Protein AF-Q9XUB6-F1 (afdb_monomer_lite)

Organism: Caenorhabditis elegans (NCBI:txid6239)

InterPro domains:
  IPR002557 Chitin binding domain [PF01607] (288-328)
  IPR002557 Chitin binding domain [SM00494] (37-106)
  IPR002557 Chitin binding domain [SM00494] (271-332)
  IPR036508 Chitin binding domain superfamily [SSF57625] (272-330)

pLDDT: mean 70.48, std 21.67, range [26.27, 96.75]

Radius of gyration: 27.84 Å; chains: 1; bounding box: 94×73×83 Å

Sequence (397 aa):
MARFLLIIGCATLAALASCESKSGEETPQYWRAILGDICQLPSFPRATGDPTRYVECVRQSSFAADRKDLGIWLLRECLPGYEFVASARRCKTVRSVNKQQELCESANATEYNFCPTASAMQFLVEETREAPRQCACPNGEQNCVCPSPEILEPISAVKKVRRSAQQQPLRFSQYPSCPCPQNQPACTCSTNNQQNEQILVSISCCQQQETTTQAPVQMQPCQCTPTQIQQNCQTTTTQQQYCPQQSAPVVQPQPCPLVQGSGVQNAQYQGICSWMIDPLATDPQSRTHYLQCQPAPNNLFCGRWQRMPCAPGTVFDVQSQVCVWDTNSQPGTLPTPAPYVSTQAPQNAQCGCTGGVQIGSCNQNYQCPGQSVCQVGQNAGQQCMVCCYFRKKARRF

Secondary structure (DSSP, 8-state):
-------------------------PPPSS--EETTSEEESS---EE-SSTTEEEEEE--TTT-SS-TTEEEEEEEEPPTTEEEEGGGTEEEEHHHHHHHHHHHHSTTGGG-TTSPPTTSPPEEEEEEEPPPS--B-TTSGGG-B----EEEEEEEHHHHHHHTTTS----GGGSPBSSPPTT-SSEEEEEE-TTS-EEEEEE--PPP-----------PPPP-PPPP--TT-EE-TTS-EE---SS--TTS----TT--S-TTTT--TT-EE-TTT---EE-TT-TTEEEEEEEETTEEEEEEEEEEEPPTTEEEETTTTEEEE-TTS--PPPPPPS-----PPP-------SSSEEEEE--TTS--STT-EEEEEEETTEEEEEEEE--------

Structure (mmCIF, N/CA/C/O backbone):
data_AF-Q9XUB6-F1
#
_entry.id   AF-Q9XUB6-F1
#
loop_
_atom_site.group_PDB
_atom_site.id
_atom_site.type_symbol
_atom_site.label_atom_id
_atom_site.label_alt_id
_atom_site.label_comp_id
_atom_site.label_asym_id
_atom_site.label_entity_id
_atom_site.label_seq_id
_atom_site.pdbx_PDB_ins_code
_atom_site.Cartn_x
_atom_site.Cartn_y
_atom_site.Cartn_z
_atom_site.occupancy
_atom_site.B_iso_or_equiv
_atom_site.auth_seq_id
_atom_site.auth_comp_id
_atom_site.auth_asym_id
_atom_site.auth_atom_id
_atom_site.pdbx_PDB_model_num
ATOM 1 N N . MET A 1 1 ? 58.872 46.737 40.881 1.00 52.75 1 MET A N 1
ATOM 2 C CA . MET A 1 1 ? 58.331 48.111 40.784 1.00 52.75 1 MET A CA 1
ATOM 3 C C . MET A 1 1 ? 57.355 48.118 39.616 1.00 52.75 1 MET A C 1
ATOM 5 O O . MET A 1 1 ? 57.762 47.790 38.516 1.00 52.75 1 MET A O 1
ATOM 9 N N . ALA A 1 2 ? 56.052 48.051 39.894 1.00 41.41 2 ALA A N 1
ATOM 10 C CA . ALA A 1 2 ? 55.145 49.207 39.842 1.00 41.41 2 ALA A CA 1
ATOM 11 C C . ALA A 1 2 ? 55.111 49.825 38.432 1.00 41.41 2 ALA A C 1
ATOM 13 O O . ALA A 1 2 ? 56.062 50.476 38.034 1.00 41.41 2 ALA A O 1
ATOM 14 N N . ARG A 1 3 ? 54.118 49.465 37.613 1.00 41.97 3 ARG A N 1
ATOM 15 C CA . ARG A 1 3 ? 52.805 50.133 37.441 1.00 41.97 3 ARG A CA 1
ATOM 16 C C . ARG A 1 3 ? 52.839 50.952 36.143 1.00 41.97 3 ARG A C 1
ATOM 18 O O . ARG A 1 3 ? 53.788 51.692 35.949 1.00 41.97 3 ARG A O 1
ATOM 25 N N . PHE A 1 4 ? 51.771 50.845 35.350 1.00 48.38 4 PHE A N 1
ATOM 26 C CA . PHE A 1 4 ? 50.941 51.942 34.814 1.00 48.38 4 PHE A CA 1
ATOM 27 C C . PHE A 1 4 ? 50.355 51.605 33.426 1.00 48.38 4 PHE A C 1
ATOM 29 O O . PHE A 1 4 ? 51.091 51.596 32.453 1.00 48.38 4 PHE A O 1
ATOM 36 N N . LEU A 1 5 ? 49.023 51.380 33.428 1.00 50.34 5 LEU A N 1
ATOM 37 C CA . LEU A 1 5 ? 47.964 51.878 32.517 1.00 50.34 5 LEU A CA 1
ATOM 38 C C . LEU A 1 5 ? 48.086 51.628 30.986 1.00 50.34 5 LEU A C 1
ATOM 40 O O . LEU A 1 5 ? 49.173 51.502 30.462 1.00 50.34 5 LEU A O 1
ATOM 44 N N . LEU A 1 6 ? 47.039 51.558 30.151 1.00 49.16 6 LEU A N 1
ATOM 45 C CA . LEU A 1 6 ? 45.689 52.143 30.146 1.00 49.16 6 LEU A CA 1
ATOM 46 C C . LEU A 1 6 ? 44.875 51.390 29.039 1.00 49.16 6 LEU A C 1
ATOM 48 O O . LEU A 1 6 ? 45.390 51.238 27.941 1.00 49.16 6 LEU A O 1
ATOM 52 N N . ILE A 1 7 ? 43.767 50.706 29.370 1.00 53.31 7 ILE A N 1
ATOM 53 C CA . ILE A 1 7 ? 42.340 50.937 28.991 1.00 53.31 7 ILE A CA 1
ATOM 54 C C . ILE A 1 7 ? 41.915 50.769 27.492 1.00 53.31 7 ILE A C 1
ATOM 56 O O . ILE A 1 7 ? 42.533 51.310 26.587 1.00 53.31 7 ILE A O 1
ATOM 60 N N . ILE A 1 8 ? 40.707 50.178 27.331 1.00 53.25 8 ILE A N 1
ATOM 61 C CA . ILE A 1 8 ? 39.662 50.328 26.273 1.00 53.25 8 ILE A CA 1
ATOM 62 C C . ILE A 1 8 ? 39.801 49.373 25.069 1.00 53.25 8 ILE A C 1
ATOM 64 O O . ILE A 1 8 ? 40.815 49.387 24.397 1.00 53.25 8 ILE A O 1
ATOM 68 N N . GLY A 1 9 ? 38.822 48.550 24.671 1.00 49.12 9 GLY A N 1
ATOM 69 C CA . GLY A 1 9 ? 37.441 48.324 25.113 1.00 49.12 9 GLY A CA 1
ATOM 70 C C . GLY A 1 9 ? 36.663 47.512 24.052 1.00 49.12 9 GLY A C 1
ATOM 71 O O . GLY A 1 9 ? 37.096 47.487 22.910 1.00 49.12 9 GLY A O 1
ATOM 72 N N . CYS A 1 10 ? 35.532 46.909 24.469 1.00 47.56 10 CYS A N 1
ATOM 73 C CA . CYS A 1 10 ? 34.330 46.487 23.702 1.00 47.56 10 CYS A CA 1
ATOM 74 C C . CYS A 1 10 ? 34.495 45.637 22.416 1.00 47.56 10 CYS A C 1
ATOM 76 O O . CYS A 1 10 ? 35.345 45.893 21.588 1.00 47.56 10 CYS A O 1
ATOM 78 N N . ALA A 1 11 ? 33.640 44.692 22.035 1.00 49.81 11 ALA A N 1
ATOM 79 C CA . ALA A 1 11 ? 32.485 44.000 22.590 1.00 49.81 11 ALA A CA 1
ATOM 80 C C . ALA A 1 11 ? 32.120 42.903 21.553 1.00 49.81 11 ALA A C 1
ATOM 82 O O . ALA A 1 11 ? 32.270 43.125 20.357 1.00 49.81 11 ALA A O 1
ATOM 83 N N . THR A 1 12 ? 31.630 41.752 22.028 1.00 44.00 12 THR A N 1
ATOM 84 C CA . THR A 1 12 ? 30.599 40.883 21.409 1.00 44.00 12 THR A CA 1
ATOM 85 C C . THR A 1 12 ? 30.668 40.534 19.911 1.00 44.00 12 THR A C 1
ATOM 87 O O . THR A 1 12 ? 30.407 41.388 19.076 1.00 44.00 12 THR A O 1
ATOM 90 N N . LEU A 1 13 ? 30.814 39.237 19.592 1.00 51.19 13 LEU A N 1
ATOM 91 C CA . LEU A 1 13 ? 29.942 38.484 18.663 1.00 51.19 13 LEU A CA 1
ATOM 92 C C . LEU A 1 13 ? 30.365 37.001 18.629 1.00 51.19 13 LEU A C 1
ATOM 94 O O . LEU A 1 13 ? 31.208 36.579 17.844 1.00 51.19 13 LEU A O 1
ATOM 98 N N . ALA A 1 14 ? 29.754 36.205 19.505 1.00 43.53 14 ALA A N 1
ATOM 99 C CA . ALA A 1 14 ? 29.701 34.752 19.397 1.00 43.53 14 ALA A CA 1
ATOM 100 C C . ALA A 1 14 ? 28.251 34.386 19.052 1.00 43.53 14 ALA A C 1
ATOM 102 O O . ALA A 1 14 ? 27.375 34.495 19.905 1.00 43.53 14 ALA A O 1
ATOM 103 N N . ALA A 1 15 ? 27.982 34.019 17.797 1.00 48.47 15 ALA A N 1
ATOM 104 C CA . ALA A 1 15 ? 26.675 33.522 17.370 1.00 48.47 15 ALA A CA 1
ATOM 105 C C . ALA A 1 15 ? 26.802 32.601 16.142 1.00 48.47 15 ALA A C 1
ATOM 107 O O . ALA A 1 15 ? 26.909 33.050 15.008 1.00 48.47 15 ALA A O 1
ATOM 108 N N . LEU A 1 16 ? 26.806 31.297 16.431 1.00 46.53 16 LEU A N 1
ATOM 109 C CA . LEU A 1 16 ? 26.024 30.245 15.768 1.00 46.53 16 LEU A CA 1
ATOM 110 C C . LEU A 1 16 ? 25.988 30.234 14.227 1.00 46.53 16 LEU A C 1
ATOM 112 O O . LEU A 1 16 ? 25.065 30.749 13.603 1.00 46.53 16 LEU A O 1
ATOM 116 N N . ALA A 1 17 ? 26.912 29.480 13.630 1.00 44.59 17 ALA A N 1
ATOM 117 C CA . ALA A 1 17 ? 26.761 28.933 12.285 1.00 44.59 17 ALA A CA 1
ATOM 118 C C . ALA A 1 17 ? 26.116 27.535 12.368 1.00 44.59 17 ALA A C 1
ATOM 120 O O . ALA A 1 17 ? 26.809 26.525 12.471 1.00 44.59 17 ALA A O 1
ATOM 121 N N . SER A 1 18 ? 24.781 27.482 12.333 1.00 45.09 18 SER A N 1
ATOM 122 C CA . SER A 1 18 ? 24.016 26.250 12.091 1.00 45.09 18 SER A CA 1
ATOM 123 C C . SER A 1 18 ? 23.442 26.342 10.677 1.00 45.09 18 SER A C 1
ATOM 125 O O . SER A 1 18 ? 22.462 27.045 10.453 1.00 45.09 18 SER A O 1
ATOM 127 N N . CYS A 1 19 ? 24.082 25.701 9.697 1.00 42.06 19 CYS A N 1
ATOM 128 C CA . CYS A 1 19 ? 23.535 25.610 8.342 1.00 42.06 19 CYS A CA 1
ATOM 129 C C . CYS A 1 19 ? 22.365 24.617 8.331 1.00 42.06 19 CYS A C 1
ATOM 131 O O . CYS A 1 19 ? 22.544 23.401 8.381 1.00 42.06 19 CYS A O 1
ATOM 133 N N . GLU A 1 20 ? 21.156 25.171 8.301 1.00 39.06 20 GLU A N 1
ATOM 134 C CA . GLU A 1 20 ? 19.875 24.476 8.302 1.00 39.06 20 GLU A CA 1
ATOM 135 C C . GLU A 1 20 ? 19.600 23.844 6.926 1.00 39.06 20 GLU A C 1
ATOM 137 O O . GLU A 1 20 ? 19.390 24.524 5.921 1.00 39.06 20 GLU A O 1
ATOM 142 N N . SER A 1 21 ? 19.612 22.511 6.877 1.00 37.38 21 SER A N 1
ATOM 143 C CA . SER A 1 21 ? 19.264 21.720 5.694 1.00 37.38 21 SER A CA 1
ATOM 144 C C . SER A 1 21 ? 17.760 21.830 5.408 1.00 37.38 21 SER A C 1
ATOM 146 O O . SER A 1 21 ? 16.959 21.128 6.020 1.00 37.38 21 SER A O 1
ATOM 148 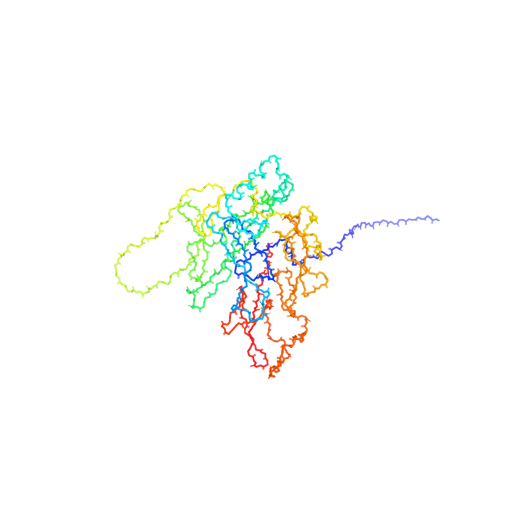N N . LYS A 1 22 ? 17.346 22.708 4.485 1.00 31.92 22 LYS A N 1
ATOM 149 C CA . LYS A 1 22 ? 15.938 22.850 4.055 1.00 31.92 22 LYS A CA 1
ATOM 150 C C . LYS A 1 22 ? 15.775 22.755 2.534 1.00 31.92 22 LYS A C 1
ATOM 152 O O . LYS A 1 22 ? 15.475 23.722 1.836 1.00 31.92 22 LYS A O 1
ATOM 157 N N . SER A 1 23 ? 15.882 21.534 2.016 1.00 31.91 23 SER A N 1
ATOM 158 C CA . SER A 1 23 ? 15.262 21.159 0.738 1.00 31.91 23 SER A CA 1
ATOM 159 C C . SER A 1 23 ? 14.882 19.675 0.723 1.00 31.91 23 SER A C 1
ATOM 161 O O . SER A 1 23 ? 15.351 18.916 -0.116 1.00 31.91 23 SER A O 1
ATOM 163 N N . GLY A 1 24 ? 14.076 19.242 1.692 1.00 38.19 24 GLY A N 1
ATOM 164 C CA . GLY A 1 24 ? 13.597 17.862 1.763 1.00 38.19 24 GLY A CA 1
ATOM 165 C C . GLY A 1 24 ? 12.298 17.687 0.985 1.00 38.19 24 GLY A C 1
ATOM 166 O O . GLY A 1 24 ? 11.319 18.377 1.254 1.00 38.19 24 GLY A O 1
ATOM 167 N N . GLU A 1 25 ? 12.301 16.776 0.020 1.00 56.00 25 GLU A N 1
ATOM 168 C CA . GLU A 1 25 ? 11.100 16.153 -0.526 1.00 56.00 25 GLU A CA 1
ATOM 169 C C . GLU A 1 25 ? 10.397 15.431 0.635 1.00 56.00 25 GLU A C 1
ATOM 171 O O . GLU A 1 25 ? 10.900 14.429 1.140 1.00 56.00 25 GLU A O 1
ATOM 176 N N . GLU A 1 26 ? 9.309 16.000 1.157 1.00 65.12 26 GLU A N 1
ATOM 177 C CA . GLU A 1 26 ? 8.656 15.481 2.362 1.00 65.12 26 GLU A CA 1
ATOM 178 C C . GLU A 1 26 ? 8.119 14.072 2.081 1.00 65.12 26 GLU A C 1
ATOM 180 O O . GLU A 1 26 ? 7.376 13.855 1.121 1.00 65.12 26 GLU A O 1
ATOM 185 N N . THR A 1 27 ? 8.551 13.087 2.869 1.00 76.00 27 THR A N 1
ATOM 186 C CA . THR A 1 27 ? 8.039 11.716 2.775 1.00 76.00 27 THR A CA 1
ATOM 187 C C . THR A 1 27 ? 6.541 11.728 3.072 1.00 76.00 27 THR A C 1
ATOM 189 O O . THR A 1 27 ? 6.152 12.337 4.074 1.00 76.00 27 THR A O 1
ATOM 192 N N . PRO A 1 28 ? 5.697 11.065 2.261 1.00 83.25 28 PRO A N 1
ATOM 193 C CA . PRO A 1 28 ? 4.256 11.076 2.479 1.00 83.25 28 PRO A CA 1
ATOM 194 C C . PRO A 1 28 ? 3.931 10.566 3.885 1.00 83.25 28 PRO A C 1
ATOM 196 O O . PRO A 1 28 ? 4.413 9.513 4.296 1.00 83.25 28 PRO A O 1
ATOM 199 N N . GLN A 1 29 ? 3.132 11.329 4.634 1.00 84.94 29 GLN A N 1
ATOM 200 C CA . GLN A 1 29 ? 2.717 10.948 5.987 1.00 84.94 29 GLN A CA 1
ATOM 201 C C . GLN A 1 29 ? 1.600 9.895 5.958 1.00 84.94 29 GLN A C 1
ATOM 203 O O . GLN A 1 29 ? 1.562 9.014 6.812 1.00 84.94 29 GLN A O 1
ATOM 208 N N . TYR A 1 30 ? 0.713 9.991 4.967 1.00 90.69 30 TYR A N 1
ATOM 209 C CA . TYR A 1 30 ? -0.421 9.098 4.755 1.00 90.69 30 TYR A CA 1
ATOM 210 C C . TYR A 1 30 ? -0.457 8.648 3.301 1.00 90.69 30 TYR A C 1
ATOM 212 O O . TYR A 1 30 ? 0.200 9.234 2.433 1.00 90.69 30 TYR A O 1
ATOM 220 N N . TRP A 1 31 ? -1.237 7.611 3.020 1.00 92.94 31 TRP A N 1
ATOM 221 C CA . TRP A 1 31 ? -1.537 7.274 1.637 1.00 92.94 31 TRP A CA 1
ATOM 222 C C . TRP A 1 31 ? -2.281 8.412 0.933 1.00 92.94 31 TRP A C 1
ATOM 224 O O . TRP A 1 31 ? -3.060 9.143 1.539 1.00 92.94 31 TRP A O 1
ATOM 234 N N . ARG A 1 32 ? -2.072 8.502 -0.380 1.00 91.88 32 ARG A N 1
ATOM 235 C CA . ARG A 1 32 ? -2.757 9.441 -1.265 1.00 91.88 32 ARG A CA 1
ATOM 236 C C . ARG A 1 32 ? -3.166 8.710 -2.536 1.00 91.88 32 ARG A C 1
ATOM 238 O O . ARG A 1 32 ? -2.323 8.082 -3.176 1.00 91.88 32 ARG A O 1
ATOM 245 N N . ALA A 1 33 ? -4.445 8.772 -2.881 1.00 92.94 33 ALA A N 1
ATOM 246 C CA . ALA A 1 33 ? -4.984 8.219 -4.117 1.00 92.94 33 ALA A CA 1
ATOM 247 C C . ALA A 1 33 ? -5.425 9.371 -5.017 1.00 92.94 33 ALA A C 1
ATOM 249 O O . ALA A 1 33 ? -6.213 10.214 -4.606 1.00 92.94 33 ALA A O 1
ATOM 250 N N . ILE A 1 34 ? -4.902 9.423 -6.237 1.00 91.12 34 ILE A N 1
ATOM 251 C CA . ILE A 1 34 ? -5.317 10.406 -7.238 1.00 91.12 34 ILE A CA 1
ATOM 252 C C . ILE A 1 34 ? -6.074 9.633 -8.306 1.00 91.12 34 ILE A C 1
ATOM 254 O O . ILE A 1 34 ? -5.499 8.744 -8.932 1.00 91.12 34 ILE A O 1
ATOM 258 N N . LEU A 1 35 ? -7.361 9.921 -8.493 1.00 90.00 35 LEU A N 1
ATOM 259 C CA . LEU A 1 35 ? -8.175 9.185 -9.459 1.00 90.00 35 LEU A CA 1
ATOM 260 C C . LEU A 1 35 ? -7.579 9.291 -10.868 1.00 90.00 35 LEU A C 1
ATOM 262 O O . LEU A 1 35 ? -7.170 10.365 -11.319 1.00 90.00 35 LEU A O 1
ATOM 266 N N . GLY A 1 36 ? -7.514 8.149 -11.551 1.00 86.50 36 GLY A N 1
ATOM 267 C CA . GLY A 1 36 ? -6.892 8.028 -12.866 1.00 86.50 36 GLY A CA 1
ATOM 268 C C . GLY A 1 36 ? -5.363 8.023 -12.840 1.00 86.50 36 GLY A C 1
ATOM 269 O O . GLY A 1 36 ? -4.757 7.888 -13.897 1.00 86.50 36 GLY A O 1
ATOM 270 N N . ASP A 1 37 ? -4.724 8.153 -11.678 1.00 88.75 37 ASP A N 1
ATOM 271 C CA . ASP A 1 37 ? -3.271 8.084 -11.554 1.00 88.75 37 ASP A CA 1
ATOM 272 C C . ASP A 1 37 ? -2.770 6.658 -11.282 1.00 88.75 37 ASP A C 1
ATOM 274 O O . ASP A 1 37 ? -3.536 5.771 -10.892 1.00 88.75 37 ASP A O 1
ATOM 278 N N . ILE A 1 38 ? -1.476 6.432 -11.504 1.00 89.94 38 ILE A N 1
ATOM 279 C CA . ILE A 1 38 ? -0.823 5.141 -11.306 1.00 89.94 38 ILE A CA 1
ATOM 280 C C . ILE A 1 38 ? -0.770 4.746 -9.827 1.00 89.94 38 ILE A C 1
ATOM 282 O O . ILE A 1 38 ? -0.723 5.580 -8.922 1.00 89.94 38 ILE A O 1
ATOM 286 N N . CYS A 1 39 ? -0.748 3.441 -9.582 1.00 94.31 39 CYS A N 1
ATOM 287 C CA . CYS A 1 39 ? -0.631 2.874 -8.246 1.00 94.31 39 CYS A CA 1
ATOM 288 C C . CYS A 1 39 ? 0.137 1.554 -8.268 1.00 94.31 39 CYS A C 1
ATOM 290 O O . CYS A 1 39 ? 0.120 0.825 -9.261 1.00 94.31 39 CYS A O 1
ATOM 292 N N . GLN A 1 40 ? 0.805 1.244 -7.159 1.00 95.19 40 GLN A N 1
ATOM 293 C CA . GLN A 1 40 ? 1.558 0.005 -7.000 1.00 95.19 40 GLN A CA 1
ATOM 294 C C . GLN A 1 40 ? 0.612 -1.148 -6.669 1.00 95.19 40 GLN A C 1
ATOM 296 O O . GLN A 1 40 ? -0.220 -1.033 -5.767 1.00 95.19 40 GLN A O 1
ATOM 301 N N . LEU A 1 41 ? 0.778 -2.274 -7.358 1.00 94.38 41 LEU A N 1
ATOM 302 C CA . LEU A 1 41 ? 0.127 -3.538 -7.038 1.00 94.38 41 LEU A CA 1
ATOM 303 C C . LEU A 1 41 ? 1.073 -4.469 -6.249 1.00 94.38 41 LEU A C 1
ATOM 305 O O . LEU A 1 41 ? 2.286 -4.461 -6.486 1.00 94.38 41 LEU A O 1
ATOM 309 N N . PRO A 1 42 ? 0.521 -5.321 -5.362 1.00 94.19 42 PRO A N 1
ATOM 310 C CA . PRO A 1 42 ? -0.875 -5.319 -4.914 1.00 94.19 42 PRO A CA 1
ATOM 311 C C . PRO A 1 42 ? -1.183 -4.102 -4.024 1.00 94.19 42 PRO A C 1
ATOM 313 O O . PRO A 1 42 ? -0.306 -3.571 -3.350 1.00 94.19 42 PRO A O 1
ATOM 316 N N . SER A 1 43 ? -2.445 -3.674 -3.988 1.00 94.25 43 SER A N 1
ATOM 317 C CA . SER A 1 43 ? -2.905 -2.578 -3.126 1.00 94.25 43 SER A CA 1
ATOM 318 C C . SER A 1 43 ? -4.242 -2.923 -2.489 1.00 94.25 43 SER A C 1
ATOM 320 O O . SER A 1 43 ? -5.064 -3.600 -3.106 1.00 94.25 43 SER A O 1
ATOM 322 N N . PHE A 1 44 ? -4.474 -2.451 -1.266 1.00 94.31 44 PHE A N 1
ATOM 323 C CA . PHE A 1 44 ? -5.766 -2.619 -0.608 1.00 94.31 44 PHE A CA 1
ATOM 324 C C . PHE A 1 44 ? -6.744 -1.514 -1.030 1.00 94.31 44 PHE A C 1
ATOM 326 O O . PHE A 1 44 ? -6.323 -0.362 -1.167 1.00 94.31 44 PHE A O 1
ATOM 333 N N . PRO A 1 45 ? -8.042 -1.836 -1.193 1.00 95.81 45 PRO A N 1
ATOM 334 C CA . PRO A 1 45 ? -9.076 -0.826 -1.370 1.00 95.81 45 PRO A CA 1
ATOM 335 C C . PRO A 1 45 ? -9.097 0.167 -0.203 1.00 95.81 45 PRO A C 1
ATOM 337 O O . PRO A 1 45 ? -8.866 -0.214 0.949 1.00 95.81 45 PRO A O 1
ATOM 340 N N . ARG A 1 46 ? -9.384 1.434 -0.500 1.00 94.81 46 ARG A N 1
ATOM 341 C CA . ARG A 1 46 ? -9.343 2.550 0.453 1.00 94.81 46 ARG A CA 1
ATOM 342 C C . ARG A 1 46 ? -10.715 3.210 0.558 1.00 94.81 46 ARG A C 1
ATOM 344 O O . ARG A 1 46 ? -11.428 3.304 -0.435 1.00 94.81 46 ARG A O 1
ATOM 351 N N . ALA A 1 47 ? -11.077 3.658 1.757 1.00 92.75 47 ALA A N 1
ATOM 352 C CA . ALA A 1 47 ? -12.329 4.378 1.978 1.00 92.75 47 ALA A CA 1
ATOM 353 C C . ALA A 1 47 ? -12.290 5.779 1.349 1.00 92.75 47 ALA A C 1
ATOM 355 O O . ALA A 1 47 ? -11.210 6.337 1.140 1.00 92.75 47 ALA A O 1
ATOM 356 N N . THR A 1 48 ? -13.469 6.339 1.085 1.00 91.31 48 THR A N 1
ATOM 357 C CA . THR A 1 48 ? -13.658 7.736 0.668 1.00 91.31 48 THR A CA 1
ATOM 358 C C . THR A 1 48 ? -14.380 8.547 1.746 1.00 91.31 48 THR A C 1
ATOM 360 O O . THR A 1 48 ? -14.701 8.014 2.813 1.00 91.31 48 THR A O 1
ATOM 363 N N . GLY A 1 49 ? -14.603 9.844 1.511 1.00 86.44 49 GLY A N 1
ATOM 364 C CA . GLY A 1 49 ? -15.416 10.665 2.413 1.00 86.44 49 GLY A CA 1
ATOM 365 C C . GLY A 1 49 ? -16.882 10.218 2.411 1.00 86.44 49 GLY A C 1
ATOM 366 O O . GLY A 1 49 ? -17.553 10.268 3.441 1.00 86.44 49 GLY A O 1
ATOM 367 N N . ASP A 1 50 ? -17.337 9.708 1.266 1.00 88.56 50 ASP A N 1
ATOM 368 C CA . ASP A 1 50 ? -18.630 9.052 1.073 1.00 88.56 50 ASP A CA 1
ATOM 369 C C . ASP A 1 50 ? -18.538 7.537 1.365 1.00 88.56 50 ASP A C 1
ATOM 371 O O . ASP A 1 50 ? -17.748 6.849 0.715 1.00 88.56 50 ASP A O 1
ATOM 375 N N . PRO A 1 51 ? -19.321 6.975 2.304 1.00 90.50 51 PRO A N 1
ATOM 376 C CA . PRO A 1 51 ? -19.267 5.549 2.630 1.00 90.50 51 PRO A CA 1
ATOM 377 C C . PRO A 1 51 ? -19.840 4.648 1.529 1.00 90.50 51 PRO A C 1
ATOM 379 O O . PRO A 1 51 ? -19.613 3.442 1.560 1.00 90.50 51 PRO A O 1
ATOM 382 N N . THR A 1 52 ? -20.565 5.179 0.544 1.00 92.50 52 THR A N 1
ATOM 383 C CA . THR A 1 52 ? -21.085 4.386 -0.584 1.00 92.50 52 THR A CA 1
ATOM 384 C C . THR A 1 52 ? -20.036 4.139 -1.666 1.00 92.50 52 THR A C 1
ATOM 386 O O . THR A 1 52 ? -20.273 3.362 -2.592 1.00 92.50 52 THR A O 1
ATOM 389 N N . ARG A 1 53 ? -18.857 4.762 -1.551 1.00 93.75 53 ARG A N 1
ATOM 390 C CA . ARG A 1 53 ? -17.783 4.701 -2.542 1.00 93.75 53 ARG A CA 1
ATOM 391 C C . ARG A 1 53 ? -16.474 4.229 -1.906 1.00 93.75 53 ARG A C 1
ATOM 393 O O . ARG A 1 53 ? -16.283 4.252 -0.690 1.00 93.75 53 ARG A O 1
ATOM 400 N N . TYR A 1 54 ? -15.576 3.718 -2.738 1.00 95.75 54 TYR A N 1
ATOM 401 C CA . TYR A 1 54 ? -14.236 3.298 -2.335 1.00 95.75 54 TYR A CA 1
ATOM 402 C C . TYR A 1 54 ? -13.260 3.427 -3.500 1.00 95.75 54 TYR A C 1
ATOM 404 O O . TYR A 1 54 ? -13.655 3.416 -4.664 1.00 95.75 54 TYR A O 1
ATOM 412 N N . VAL A 1 55 ? -11.970 3.542 -3.200 1.00 95.88 55 VAL A N 1
ATOM 413 C CA . VAL A 1 55 ? -10.909 3.630 -4.210 1.00 95.88 55 VAL A CA 1
ATOM 414 C C . VAL A 1 55 ? -10.168 2.309 -4.296 1.00 95.88 55 VAL A C 1
ATOM 416 O O . VAL A 1 55 ? -9.788 1.731 -3.278 1.00 95.88 55 VAL A O 1
ATOM 419 N N . GLU A 1 56 ? -9.924 1.835 -5.509 1.00 96.38 56 GLU A N 1
ATOM 420 C CA . GLU A 1 56 ? -9.245 0.570 -5.771 1.00 96.38 56 GLU A CA 1
ATOM 421 C C . GLU A 1 56 ? -8.125 0.767 -6.794 1.00 96.38 56 GLU A C 1
ATOM 423 O O . GLU A 1 56 ? -8.299 1.461 -7.793 1.00 96.38 56 GLU A O 1
ATOM 428 N N . CYS A 1 57 ? -6.972 0.140 -6.555 1.00 95.94 57 CYS A N 1
ATOM 429 C CA . CYS A 1 57 ? -5.896 0.069 -7.536 1.00 95.94 57 CYS A CA 1
ATOM 430 C C . CYS A 1 57 ? -6.157 -1.112 -8.472 1.00 95.94 57 CYS A C 1
ATOM 432 O O . CYS A 1 57 ? -6.038 -2.268 -8.064 1.00 95.94 57 CYS A O 1
ATOM 434 N N . VAL A 1 58 ? -6.524 -0.832 -9.720 1.00 93.50 58 VAL A N 1
ATOM 435 C CA . VAL A 1 58 ? -6.958 -1.862 -10.671 1.00 93.50 58 VAL A CA 1
ATOM 436 C C . VAL A 1 58 ? -5.906 -2.057 -11.750 1.00 93.50 58 VAL A C 1
ATOM 438 O O . VAL A 1 58 ? -5.453 -1.098 -12.380 1.00 93.50 58 VAL A O 1
ATOM 441 N N . ARG A 1 59 ? -5.534 -3.316 -11.995 1.00 90.06 59 ARG A N 1
ATOM 442 C CA . ARG A 1 59 ? -4.615 -3.671 -13.078 1.00 90.06 59 ARG A CA 1
ATOM 443 C C . ARG A 1 59 ? -5.247 -3.365 -14.431 1.00 90.06 59 ARG A C 1
ATOM 445 O O . ARG A 1 59 ? -6.332 -3.849 -14.744 1.00 90.06 59 ARG A O 1
ATOM 452 N N . GLN A 1 60 ? -4.515 -2.637 -15.260 1.00 79.44 60 GLN A N 1
ATOM 453 C CA . GLN A 1 60 ? -4.895 -2.368 -16.639 1.00 79.44 60 GLN A CA 1
ATOM 454 C C . GLN A 1 60 ? -4.255 -3.408 -17.558 1.00 79.44 60 GLN A C 1
ATOM 456 O O . GLN A 1 60 ? -3.058 -3.361 -17.834 1.00 79.44 60 GLN A O 1
ATOM 461 N N . SER A 1 61 ? -5.042 -4.384 -18.001 1.00 68.31 61 SER A N 1
ATOM 462 C CA . SER A 1 61 ? -4.566 -5.516 -18.807 1.00 68.31 61 SER A CA 1
ATOM 463 C C . SER A 1 61 ? -4.095 -5.120 -20.212 1.00 68.31 61 SER A C 1
ATOM 465 O O . SER A 1 61 ? -3.295 -5.841 -20.800 1.00 68.31 61 SER A O 1
ATOM 467 N N . SER A 1 62 ? -4.549 -3.979 -20.731 1.00 63.59 62 SER A N 1
ATOM 468 C CA . SER A 1 62 ? -4.351 -3.552 -22.121 1.00 63.59 62 SER A CA 1
ATOM 469 C C . SER A 1 62 ? -3.232 -2.529 -22.351 1.00 63.59 62 SER A C 1
ATOM 471 O O . SER A 1 62 ? -2.876 -2.292 -23.503 1.00 63.59 62 SER A O 1
ATOM 473 N N . PHE A 1 63 ? -2.678 -1.906 -21.303 1.00 58.69 63 PHE A N 1
ATOM 474 C CA . PHE A 1 63 ? -1.876 -0.678 -21.468 1.00 58.69 63 PHE A CA 1
ATOM 475 C C . PHE A 1 63 ? -0.405 -0.772 -21.036 1.00 58.69 63 PHE A C 1
ATOM 477 O O . PHE A 1 63 ? 0.351 0.149 -21.317 1.00 58.69 63 PHE A O 1
ATOM 484 N N . ALA A 1 64 ? 0.033 -1.868 -20.411 1.00 57.66 64 ALA A N 1
ATOM 485 C CA . ALA A 1 64 ? 1.439 -2.063 -20.047 1.00 57.66 64 ALA A CA 1
ATOM 486 C C . ALA A 1 64 ? 1.849 -3.523 -20.280 1.00 57.66 64 ALA A C 1
ATOM 488 O O . ALA A 1 64 ? 1.483 -4.412 -19.508 1.00 57.66 64 ALA A O 1
ATOM 489 N N . ALA A 1 65 ? 2.575 -3.783 -21.371 1.00 58.25 65 ALA A N 1
ATOM 490 C CA . ALA A 1 65 ? 2.981 -5.140 -21.751 1.00 58.25 65 ALA A CA 1
ATOM 491 C C . ALA A 1 65 ? 3.983 -5.770 -20.757 1.00 58.25 65 ALA A C 1
ATOM 493 O O . ALA A 1 65 ? 4.074 -6.993 -20.662 1.00 58.25 65 ALA A O 1
ATOM 494 N N . ASP A 1 66 ? 4.691 -4.954 -19.976 1.00 73.81 66 ASP A N 1
ATOM 495 C CA . ASP A 1 66 ? 5.804 -5.345 -19.106 1.00 73.81 66 ASP A CA 1
ATOM 496 C C . ASP A 1 66 ? 5.537 -5.130 -17.600 1.00 73.81 66 ASP A C 1
ATOM 498 O O . ASP A 1 66 ? 5.996 -5.920 -16.772 1.00 73.81 66 ASP A O 1
ATOM 502 N N . ARG A 1 67 ? 4.738 -4.126 -17.216 1.00 84.56 67 ARG A N 1
ATOM 503 C CA . ARG A 1 67 ? 4.528 -3.729 -15.805 1.00 84.56 67 ARG A CA 1
ATOM 504 C C . ARG A 1 67 ? 3.262 -4.302 -15.167 1.00 84.56 67 ARG A C 1
ATOM 506 O O . ARG A 1 67 ? 2.274 -3.606 -14.940 1.00 84.56 67 ARG A O 1
ATOM 513 N N . LYS A 1 68 ? 3.290 -5.597 -14.833 1.00 86.75 68 LYS A N 1
ATOM 514 C CA . LYS A 1 68 ? 2.177 -6.284 -14.129 1.00 86.75 68 LYS A CA 1
ATOM 515 C C . LYS A 1 68 ? 1.983 -5.830 -12.677 1.00 86.75 68 LYS A C 1
ATOM 517 O O . LYS A 1 68 ? 0.970 -6.164 -12.067 1.00 86.75 68 LYS A O 1
ATOM 522 N N . ASP A 1 69 ? 2.964 -5.120 -12.142 1.00 90.12 69 ASP A N 1
ATOM 523 C CA . ASP A 1 69 ? 3.025 -4.582 -10.790 1.00 90.12 69 ASP A CA 1
ATOM 524 C C . ASP A 1 69 ? 2.422 -3.171 -10.680 1.00 90.12 69 ASP A C 1
ATOM 526 O O . ASP A 1 69 ? 2.407 -2.607 -9.592 1.00 90.12 69 ASP A O 1
ATOM 530 N N . LEU A 1 70 ? 1.894 -2.606 -11.773 1.00 91.25 70 LEU A N 1
ATOM 531 C CA . LEU A 1 70 ? 1.216 -1.310 -11.778 1.00 91.25 70 LEU A CA 1
ATOM 532 C C . LEU A 1 70 ? -0.283 -1.440 -12.077 1.00 91.25 70 LEU A C 1
ATOM 534 O O . LEU A 1 70 ? -0.730 -2.286 -12.857 1.00 91.25 70 LEU A O 1
ATOM 538 N N . GLY A 1 71 ? -1.062 -0.551 -11.469 1.00 91.88 71 GLY A N 1
ATOM 539 C CA . GLY A 1 71 ? -2.478 -0.340 -11.742 1.00 91.88 71 GLY A CA 1
ATOM 540 C C . GLY A 1 71 ? -2.815 1.144 -11.865 1.00 91.88 71 GLY A C 1
ATOM 541 O O . GLY A 1 71 ? -1.928 1.997 -11.898 1.00 91.88 71 GLY A O 1
ATOM 542 N N . ILE A 1 72 ? -4.111 1.440 -11.917 1.00 90.81 72 ILE A N 1
ATOM 543 C CA . ILE A 1 72 ? -4.658 2.800 -11.859 1.00 90.81 72 ILE A CA 1
ATOM 544 C C . ILE A 1 72 ? -5.644 2.889 -10.695 1.00 90.81 72 ILE A C 1
ATOM 546 O O . ILE A 1 72 ? -6.444 1.970 -10.497 1.00 90.81 72 ILE A O 1
ATOM 550 N N . TRP A 1 73 ? -5.609 3.995 -9.951 1.00 94.12 73 TRP A N 1
ATOM 551 C CA . TRP A 1 73 ? -6.624 4.314 -8.949 1.00 94.12 73 TRP A CA 1
ATOM 552 C C . TRP A 1 73 ? -7.966 4.608 -9.619 1.00 94.12 73 TRP A C 1
ATOM 554 O O . TRP A 1 73 ? -8.111 5.594 -10.345 1.00 94.12 73 TRP A O 1
ATOM 564 N N . LEU A 1 74 ? -8.957 3.766 -9.347 1.00 93.38 74 LEU A N 1
ATOM 565 C CA . LEU A 1 74 ? -10.329 3.927 -9.812 1.00 93.38 74 LEU A CA 1
ATOM 566 C C . LEU A 1 74 ? -11.272 4.102 -8.627 1.00 93.38 74 LEU A C 1
ATOM 568 O O . LEU A 1 74 ? -11.130 3.432 -7.603 1.00 93.38 74 LEU A O 1
ATOM 572 N N . LEU A 1 75 ? -12.260 4.975 -8.801 1.00 94.38 75 LEU A N 1
ATOM 573 C CA . LEU A 1 75 ? -13.386 5.091 -7.887 1.00 94.38 75 LEU A CA 1
ATOM 574 C C . LEU A 1 75 ? -14.399 3.985 -8.197 1.00 94.38 75 LEU A C 1
ATOM 576 O O . LEU A 1 75 ? -14.722 3.719 -9.357 1.00 94.38 75 LEU A O 1
ATOM 580 N N . ARG A 1 76 ? -14.875 3.325 -7.151 1.00 95.88 76 ARG A N 1
ATOM 581 C CA . ARG A 1 76 ? -15.868 2.256 -7.186 1.00 95.88 76 ARG A CA 1
ATOM 582 C C . ARG A 1 76 ? -17.028 2.627 -6.279 1.00 95.88 76 ARG A C 1
ATOM 584 O O . ARG A 1 76 ? -16.846 3.339 -5.296 1.00 95.88 76 ARG A O 1
ATOM 591 N N . GLU A 1 77 ? -18.196 2.090 -6.588 1.00 95.75 77 GLU A N 1
ATOM 592 C CA . GLU A 1 77 ? -19.401 2.262 -5.784 1.00 95.75 77 GLU A CA 1
ATOM 593 C C . GLU A 1 77 ? -19.814 0.912 -5.197 1.00 95.75 77 GLU A C 1
ATOM 595 O O . GLU A 1 77 ? -19.703 -0.136 -5.842 1.00 95.75 77 GLU A O 1
ATOM 600 N N . CYS A 1 78 ? -20.271 0.930 -3.952 1.00 95.56 78 CYS A N 1
ATOM 601 C CA . CYS A 1 78 ? -20.962 -0.194 -3.351 1.00 95.56 78 CYS A CA 1
ATOM 602 C C . CYS A 1 78 ? -22.349 -0.361 -3.991 1.00 95.56 78 CYS A C 1
ATOM 604 O O . CYS A 1 78 ? -22.945 0.586 -4.497 1.00 95.56 78 CYS A O 1
ATOM 606 N N . LEU A 1 79 ? -22.890 -1.582 -3.949 1.00 96.75 79 LEU A N 1
ATOM 607 C CA . LEU A 1 79 ? -24.272 -1.821 -4.371 1.00 96.75 79 LEU A CA 1
ATOM 608 C C . LEU A 1 79 ? -25.254 -1.009 -3.502 1.00 96.75 79 LEU A C 1
ATOM 610 O O . LEU A 1 79 ? -24.965 -0.775 -2.326 1.00 96.75 79 LEU A O 1
ATOM 614 N N . PRO A 1 80 ? -26.439 -0.637 -4.020 1.00 95.31 80 PRO A N 1
ATOM 615 C CA . PRO A 1 80 ? -27.461 0.032 -3.220 1.00 95.31 80 PRO A CA 1
ATOM 616 C C . PRO A 1 80 ? -27.758 -0.716 -1.911 1.00 95.31 80 PRO A C 1
ATOM 618 O O . PRO A 1 80 ? -27.967 -1.930 -1.909 1.00 95.31 80 PRO A O 1
ATOM 621 N N . GLY A 1 81 ? -27.761 0.008 -0.787 1.00 93.19 81 GLY A N 1
ATOM 622 C CA . GLY A 1 81 ? -27.928 -0.571 0.552 1.00 93.19 81 GLY A CA 1
ATOM 623 C C . GLY A 1 81 ? -26.647 -1.150 1.168 1.00 93.19 81 GLY A C 1
ATOM 624 O O . GLY A 1 81 ? -26.723 -1.813 2.209 1.00 93.19 81 GLY A O 1
ATOM 625 N N . TYR A 1 82 ? -25.483 -0.901 0.562 1.00 96.44 82 TYR A N 1
ATOM 626 C CA . TYR A 1 82 ? -24.172 -1.260 1.092 1.00 96.44 82 TYR A CA 1
ATOM 627 C C . TYR A 1 82 ? -23.274 -0.032 1.274 1.00 96.44 82 TYR A C 1
ATOM 629 O O . TYR A 1 82 ? -23.329 0.918 0.502 1.00 96.44 82 TYR A O 1
ATOM 637 N N . GLU A 1 83 ? -22.389 -0.116 2.261 1.00 94.38 83 GLU A N 1
ATOM 638 C CA . GLU A 1 83 ? -21.368 0.877 2.581 1.00 94.38 83 GLU A CA 1
ATOM 639 C C . GLU A 1 83 ? -20.001 0.208 2.713 1.00 94.38 83 GLU A C 1
ATOM 641 O O . GLU A 1 83 ? -19.872 -0.903 3.243 1.00 94.38 83 GLU A O 1
ATOM 646 N N . PHE A 1 84 ? -18.963 0.877 2.232 1.00 94.44 84 PHE A N 1
ATOM 647 C CA . PHE A 1 84 ? -17.588 0.441 2.347 1.00 94.44 84 PHE A CA 1
ATOM 648 C C . PHE A 1 84 ? -17.096 0.619 3.781 1.00 94.44 84 PHE A C 1
ATOM 650 O O . PHE A 1 84 ? -17.003 1.725 4.305 1.00 94.44 84 PHE A O 1
ATOM 657 N N . VAL A 1 85 ? -16.725 -0.490 4.417 1.00 92.00 85 VAL A N 1
ATOM 658 C CA . VAL A 1 85 ? -16.176 -0.471 5.772 1.00 92.00 85 VAL A CA 1
ATOM 659 C C . VAL A 1 85 ? -14.660 -0.575 5.686 1.00 92.00 85 VAL A C 1
ATOM 661 O O . VAL A 1 85 ? -14.153 -1.659 5.374 1.00 92.00 85 VAL A O 1
ATOM 664 N N . ALA A 1 86 ? -13.943 0.519 5.991 1.00 90.75 86 ALA A N 1
ATOM 665 C CA . ALA A 1 86 ? -12.480 0.596 5.894 1.00 90.75 86 ALA A CA 1
ATOM 666 C C . ALA A 1 86 ? -11.796 -0.609 6.543 1.00 90.75 86 ALA A C 1
ATOM 668 O O . ALA A 1 86 ? -11.052 -1.323 5.875 1.00 90.75 86 ALA A O 1
ATOM 669 N N . SER A 1 87 ? -12.145 -0.908 7.796 1.00 88.12 87 SER A N 1
ATOM 670 C CA . SER A 1 87 ? -11.570 -2.014 8.568 1.00 88.12 87 SER A CA 1
ATOM 671 C C . SER A 1 87 ? -11.826 -3.404 7.970 1.00 88.12 87 SER A C 1
ATOM 673 O O . SER A 1 87 ? -11.021 -4.318 8.140 1.00 88.12 87 SER A O 1
ATOM 675 N N . ALA A 1 88 ? -12.925 -3.577 7.230 1.00 90.00 88 ALA A N 1
ATOM 676 C CA . ALA A 1 88 ? -13.268 -4.829 6.560 1.00 90.00 88 ALA A CA 1
ATOM 677 C C . ALA A 1 88 ? -12.768 -4.900 5.108 1.00 90.00 88 ALA A C 1
ATOM 679 O O . ALA A 1 88 ? -12.813 -5.983 4.519 1.00 90.00 88 ALA A O 1
ATOM 680 N N . ARG A 1 89 ? -12.306 -3.776 4.538 1.00 91.56 89 ARG A N 1
ATOM 681 C CA . ARG A 1 89 ? -11.837 -3.627 3.146 1.00 91.56 89 ARG A CA 1
ATOM 682 C C . ARG A 1 89 ? -12.865 -4.059 2.098 1.00 91.56 89 ARG A C 1
ATOM 684 O O . ARG A 1 89 ? -12.503 -4.570 1.040 1.00 91.56 89 ARG A O 1
ATOM 691 N N . ARG A 1 90 ? -14.153 -3.926 2.417 1.00 94.94 90 ARG A N 1
ATOM 692 C CA . ARG A 1 90 ? -15.254 -4.348 1.544 1.00 94.94 90 ARG A CA 1
ATOM 693 C C . ARG A 1 90 ? -16.549 -3.632 1.886 1.00 94.94 90 ARG A C 1
ATOM 695 O O . ARG A 1 90 ? -16.750 -3.210 3.026 1.00 94.94 90 ARG A O 1
ATOM 702 N N . CYS A 1 91 ? -17.448 -3.601 0.912 1.00 96.25 91 CYS A N 1
ATOM 703 C CA . CYS A 1 91 ? -18.827 -3.190 1.108 1.00 96.25 91 CYS A CA 1
ATOM 704 C C . CYS A 1 91 ? -19.563 -4.176 2.035 1.00 96.25 91 CYS A C 1
ATOM 706 O O . CYS A 1 91 ? -19.511 -5.395 1.837 1.00 96.25 91 CYS A O 1
ATOM 708 N N . LYS A 1 92 ? -20.258 -3.658 3.048 1.00 95.31 92 LYS A N 1
ATOM 709 C CA . LYS A 1 92 ? -21.187 -4.386 3.924 1.00 95.31 92 LYS A CA 1
ATOM 710 C C . LYS A 1 92 ? -22.570 -3.757 3.830 1.00 95.31 92 LYS A C 1
ATOM 712 O O . LYS A 1 92 ? -22.684 -2.579 3.542 1.00 95.31 92 LYS A O 1
ATOM 717 N N . THR A 1 93 ? -23.621 -4.517 4.117 1.00 95.56 93 THR A N 1
ATOM 718 C CA . THR A 1 93 ? -24.987 -3.972 4.157 1.00 95.56 93 THR A CA 1
ATOM 719 C C . THR A 1 93 ? -25.099 -2.869 5.211 1.00 95.56 93 THR A C 1
ATOM 721 O O . THR A 1 93 ? -24.628 -3.088 6.332 1.00 95.56 93 THR A O 1
ATOM 724 N N . VAL A 1 94 ? -25.815 -1.782 4.922 1.00 92.62 94 VAL A N 1
ATOM 725 C CA . VAL A 1 94 ? -26.097 -0.682 5.869 1.00 92.62 94 VAL A CA 1
ATOM 726 C C . VAL A 1 94 ? -26.661 -1.215 7.190 1.00 92.62 94 VAL A C 1
ATOM 728 O O . VAL A 1 94 ? -26.198 -0.847 8.261 1.00 92.62 94 VAL A O 1
ATOM 731 N N . ARG A 1 95 ? -27.566 -2.206 7.145 1.00 93.38 95 ARG A N 1
ATOM 732 C CA . ARG A 1 95 ? -28.095 -2.874 8.352 1.00 93.38 95 ARG A CA 1
ATOM 733 C C . ARG A 1 95 ? -26.996 -3.468 9.243 1.00 93.38 95 ARG A C 1
ATOM 735 O O . ARG A 1 95 ? -27.086 -3.407 10.464 1.00 93.38 95 ARG A O 1
ATOM 742 N N . SER A 1 96 ? -25.972 -4.069 8.639 1.00 93.12 96 SER A N 1
ATOM 743 C CA . SER A 1 96 ? -24.823 -4.604 9.377 1.00 93.12 96 SER A CA 1
ATOM 744 C C . SER A 1 96 ? -23.930 -3.494 9.915 1.00 93.12 96 SER A C 1
ATOM 746 O O . SER A 1 96 ? -23.355 -3.695 10.979 1.00 93.12 96 SER A O 1
ATOM 748 N N . VAL A 1 97 ? -23.772 -2.385 9.191 1.00 90.44 97 VAL A N 1
ATOM 749 C CA . VAL A 1 97 ? -22.977 -1.236 9.646 1.00 90.44 97 VAL A CA 1
ATOM 750 C C . VAL A 1 97 ? -23.663 -0.569 10.834 1.00 90.44 97 VAL A C 1
ATOM 752 O O . VAL A 1 97 ? -23.034 -0.444 11.877 1.00 90.44 97 VAL A O 1
ATOM 755 N N . ASN A 1 98 ? -24.964 -0.287 10.738 1.00 90.75 98 ASN A N 1
ATOM 756 C CA . ASN A 1 98 ? -25.761 0.281 11.829 1.00 90.75 98 ASN A CA 1
ATOM 757 C C . ASN A 1 98 ? -25.713 -0.598 13.078 1.00 90.75 98 ASN A C 1
ATOM 759 O O . ASN A 1 98 ? -25.420 -0.108 14.158 1.00 90.75 98 ASN A O 1
ATOM 763 N N . LYS A 1 99 ? -25.869 -1.919 12.925 1.00 91.62 99 LYS A N 1
ATOM 764 C CA . LYS A 1 99 ? -25.722 -2.847 14.053 1.00 91.62 99 LYS A CA 1
ATOM 765 C C . LYS A 1 99 ? -24.326 -2.782 14.686 1.00 91.62 99 LYS A C 1
ATOM 767 O O . LYS A 1 99 ? -24.200 -2.907 15.896 1.00 91.62 99 LYS A O 1
ATOM 772 N N . GLN A 1 100 ? -23.262 -2.632 13.892 1.00 89.19 100 GLN A N 1
ATOM 773 C CA . GLN A 1 100 ? -21.909 -2.458 14.435 1.00 89.19 100 GLN A CA 1
ATOM 774 C C . GLN A 1 100 ? -21.764 -1.111 15.151 1.00 89.19 100 GLN A C 1
ATOM 776 O O . GLN A 1 100 ? -21.173 -1.063 16.224 1.00 89.19 100 GLN A O 1
ATOM 781 N N . GLN A 1 101 ? -22.335 -0.048 14.593 1.00 88.44 101 GLN A N 1
ATOM 782 C CA . GLN A 1 101 ? -22.335 1.282 15.188 1.00 88.44 101 GLN A CA 1
ATOM 783 C C . GLN A 1 101 ? -23.076 1.296 16.536 1.00 88.44 101 GLN A C 1
ATOM 785 O O . GLN A 1 101 ? -22.516 1.759 17.523 1.00 88.44 101 GLN A O 1
ATOM 790 N N . GLU A 1 102 ? -24.256 0.674 16.617 1.00 89.06 102 GLU A N 1
ATOM 791 C CA . GLU A 1 102 ? -25.029 0.500 17.858 1.00 89.06 102 GLU A CA 1
ATOM 792 C C . GLU A 1 102 ? -24.220 -0.226 18.948 1.00 89.06 102 GLU A C 1
ATOM 794 O O . GLU A 1 102 ? -24.255 0.153 20.117 1.00 89.06 102 GLU A O 1
ATOM 799 N N . LEU A 1 103 ? -23.439 -1.251 18.579 1.00 90.62 103 LEU A N 1
ATOM 800 C CA . LEU A 1 103 ? -22.554 -1.945 19.523 1.00 90.62 103 LEU A CA 1
ATOM 801 C C . LEU A 1 103 ? -21.433 -1.031 20.038 1.00 90.62 103 LEU A C 1
ATOM 803 O O . LEU A 1 103 ? -21.073 -1.116 21.212 1.00 90.62 103 LEU A O 1
ATOM 807 N N . CYS A 1 104 ? -20.920 -0.134 19.197 1.00 85.81 104 CYS A N 1
ATOM 808 C CA . CYS A 1 104 ? -19.911 0.852 19.587 1.00 85.81 104 CYS A CA 1
ATOM 809 C C . CYS A 1 104 ? -20.465 2.031 20.387 1.00 85.81 104 CYS A C 1
ATOM 811 O O . CYS A 1 104 ? -19.703 2.708 21.072 1.00 85.81 104 CYS A O 1
ATOM 813 N N . GLU A 1 105 ? -21.771 2.265 20.321 1.00 86.06 105 GLU A N 1
ATOM 814 C CA . GLU A 1 105 ? -22.481 3.252 21.139 1.00 86.06 105 GLU A CA 1
ATOM 815 C C . GLU A 1 105 ? -22.984 2.655 22.463 1.00 86.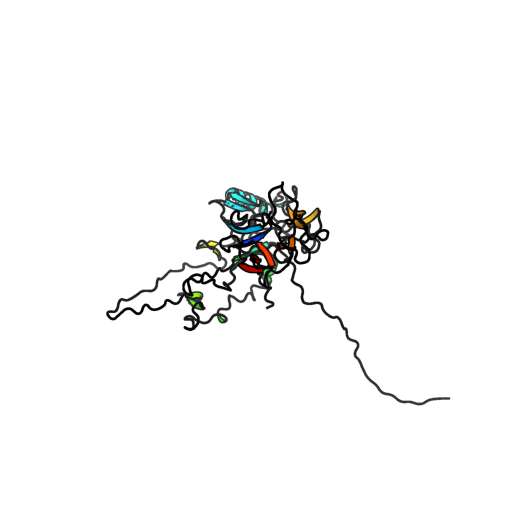06 105 GLU A C 1
ATOM 817 O O . GLU A 1 105 ? -23.401 3.384 23.363 1.00 86.06 105 GLU A O 1
ATOM 822 N N . SER A 1 106 ? -22.915 1.330 22.611 1.00 87.81 106 SER A N 1
ATOM 823 C CA . SER A 1 106 ? -23.277 0.636 23.844 1.00 87.81 106 SER A CA 1
ATOM 824 C C . SER A 1 106 ? -22.226 0.817 24.948 1.00 87.81 106 SER A C 1
ATOM 826 O O . SER A 1 106 ? -21.049 1.071 24.691 1.00 87.81 106 SER A O 1
ATOM 828 N N . ALA A 1 107 ? -22.625 0.585 26.203 1.00 87.81 107 ALA A N 1
ATOM 829 C CA . ALA A 1 107 ? -21.701 0.557 27.342 1.00 87.81 107 ALA A CA 1
ATOM 830 C C . ALA A 1 107 ? -20.586 -0.503 27.196 1.00 87.81 107 ALA A C 1
ATOM 832 O O . ALA A 1 107 ? -19.533 -0.382 27.820 1.00 87.81 107 ALA A O 1
ATOM 833 N N . ASN A 1 108 ? -20.797 -1.502 26.333 1.00 87.88 108 ASN A N 1
ATOM 834 C CA . ASN A 1 108 ? -19.881 -2.608 26.077 1.00 87.88 108 ASN A CA 1
ATOM 835 C C . ASN A 1 108 ? -18.991 -2.373 24.842 1.00 87.88 108 ASN A C 1
ATOM 837 O O . ASN A 1 108 ? -18.405 -3.319 24.321 1.00 87.88 108 ASN A O 1
ATOM 841 N N . ALA A 1 109 ? -18.866 -1.136 24.346 1.00 83.38 109 ALA A N 1
ATOM 842 C CA . ALA A 1 109 ? -18.079 -0.822 23.148 1.00 83.38 109 ALA A CA 1
ATOM 843 C C . ALA A 1 109 ? -16.639 -1.377 23.185 1.00 83.38 109 ALA A C 1
ATOM 845 O O . ALA A 1 109 ? -16.096 -1.774 22.156 1.00 83.38 109 ALA A O 1
ATOM 846 N N . THR A 1 110 ? -16.027 -1.450 24.371 1.00 82.88 110 THR A N 1
ATOM 847 C CA . THR A 1 110 ? -14.669 -1.977 24.582 1.00 82.88 110 THR A CA 1
ATOM 848 C C . THR A 1 110 ? -14.539 -3.486 24.363 1.00 82.88 110 THR A C 1
ATOM 850 O O . THR A 1 110 ? -13.424 -3.962 24.155 1.00 82.88 110 THR A O 1
ATOM 853 N N . GLU A 1 111 ? -15.642 -4.242 24.366 1.00 86.19 111 GLU A N 1
ATOM 854 C CA . GLU A 1 111 ? -15.650 -5.685 24.073 1.00 86.19 111 GLU A CA 1
ATOM 855 C C . GLU A 1 111 ? -15.465 -5.970 22.573 1.00 86.19 111 GLU A C 1
ATOM 857 O O . GLU A 1 111 ? -15.104 -7.079 22.171 1.00 86.19 111 GLU A O 1
ATOM 862 N N . TYR A 1 112 ? -15.694 -4.965 21.725 1.00 83.81 112 TYR A N 1
ATOM 863 C CA . TYR A 1 112 ? -15.704 -5.107 20.279 1.00 83.81 112 TYR A CA 1
ATOM 864 C C . TYR A 1 112 ? -14.468 -4.455 19.652 1.00 83.81 112 TYR A C 1
ATOM 866 O O . TYR A 1 112 ? -14.379 -3.239 19.519 1.00 83.81 112 TYR A O 1
ATOM 874 N N . ASN A 1 113 ? -13.545 -5.276 19.140 1.00 80.12 113 ASN A N 1
ATOM 875 C CA . ASN A 1 113 ? -12.299 -4.822 18.495 1.00 80.12 113 ASN A CA 1
ATOM 876 C C . ASN A 1 113 ? -12.493 -3.910 17.265 1.00 80.12 113 ASN A C 1
ATOM 878 O O . ASN A 1 113 ? -11.519 -3.370 16.746 1.00 80.12 113 ASN A O 1
ATOM 882 N N . PHE A 1 114 ? -13.722 -3.787 16.753 1.00 80.81 114 PHE A N 1
ATOM 883 C CA . PHE A 1 114 ? -14.058 -2.881 15.655 1.00 80.81 114 PHE A CA 1
ATOM 884 C C . PHE A 1 114 ? -14.511 -1.498 16.091 1.00 80.81 114 PHE A C 1
ATOM 886 O O . PHE A 1 114 ? -14.649 -0.623 15.236 1.00 80.81 114 PHE A O 1
ATOM 893 N N . CYS A 1 115 ? -14.718 -1.290 17.386 1.00 82.38 115 CYS A N 1
ATOM 894 C CA . CYS A 1 115 ? -15.101 0.006 17.895 1.00 82.38 115 CYS A CA 1
ATOM 895 C C . CYS A 1 115 ? -13.884 0.925 18.016 1.00 82.38 115 CYS A C 1
ATOM 897 O O . CYS A 1 115 ? -12.819 0.497 18.473 1.00 82.38 115 CYS A O 1
ATOM 899 N N . PRO A 1 116 ? -14.012 2.189 17.579 1.00 73.62 116 PRO A N 1
ATOM 900 C CA . PRO A 1 116 ? -12.932 3.152 17.698 1.00 73.62 116 PRO A CA 1
ATOM 901 C C . PRO A 1 116 ? -12.616 3.390 19.178 1.00 73.62 116 PRO A C 1
ATOM 903 O O . PRO A 1 116 ? -13.506 3.573 20.006 1.00 73.62 116 PRO A O 1
ATOM 906 N N . THR A 1 117 ? -11.332 3.399 19.527 1.00 69.88 117 THR A N 1
ATOM 907 C CA . THR A 1 117 ? -10.900 3.741 20.885 1.00 69.88 117 THR A CA 1
ATOM 908 C C . THR A 1 117 ? -11.050 5.250 21.090 1.00 69.88 117 THR A C 1
ATOM 910 O O . THR A 1 117 ? -10.557 6.025 20.275 1.00 69.88 117 THR A O 1
ATOM 913 N N . ALA A 1 118 ? -11.682 5.687 22.185 1.00 62.34 118 ALA A N 1
ATOM 914 C CA . ALA A 1 118 ? -11.967 7.106 22.450 1.00 62.34 118 ALA A CA 1
ATOM 915 C C . ALA A 1 118 ? -10.720 8.022 22.480 1.00 62.34 118 ALA A C 1
ATOM 917 O O . ALA A 1 118 ? -10.839 9.233 22.324 1.00 62.34 118 ALA A O 1
ATOM 918 N N . SER A 1 119 ? -9.522 7.458 22.663 1.00 61.91 119 SER A N 1
ATOM 919 C CA . SER A 1 119 ? -8.243 8.177 22.668 1.00 61.91 119 SER A CA 1
ATOM 920 C C . SER A 1 119 ? -7.525 8.215 21.312 1.00 61.91 119 SER A C 1
ATOM 922 O O . SER A 1 119 ? -6.474 8.848 21.199 1.00 61.91 119 SER A O 1
ATOM 924 N N . ALA A 1 120 ? -8.044 7.539 20.283 1.00 62.84 120 ALA A N 1
ATOM 925 C CA . ALA A 1 120 ? -7.385 7.453 18.987 1.00 62.84 120 ALA A CA 1
ATOM 926 C C . ALA A 1 120 ? -7.603 8.734 18.165 1.00 62.84 120 ALA A C 1
ATOM 928 O O . ALA A 1 120 ? -8.705 9.280 18.102 1.00 62.84 120 ALA A O 1
ATOM 929 N N . MET A 1 121 ? -6.544 9.210 17.499 1.00 71.88 121 MET A N 1
ATOM 930 C CA . MET A 1 121 ? -6.668 10.255 16.482 1.00 71.88 121 MET A CA 1
ATOM 931 C C . MET A 1 121 ? -7.699 9.824 15.435 1.00 71.88 121 MET A C 1
ATOM 933 O O . MET A 1 121 ? -7.505 8.820 14.757 1.00 71.88 121 MET A O 1
ATOM 937 N N . GLN A 1 122 ? -8.769 10.598 15.278 1.00 76.50 122 GLN A N 1
ATOM 938 C CA . GLN A 1 122 ? -9.763 10.344 14.241 1.00 76.50 122 GLN A CA 1
ATOM 939 C C . GLN A 1 122 ? -9.242 10.823 12.888 1.00 76.50 122 GLN A C 1
ATOM 941 O O . GLN A 1 122 ? -8.684 11.923 12.781 1.00 76.50 122 GLN A O 1
ATOM 946 N N . PHE A 1 123 ? -9.458 10.012 11.857 1.00 83.50 123 PHE A N 1
ATOM 947 C CA . PHE A 1 123 ? -9.178 10.369 10.475 1.00 83.50 123 PHE A CA 1
ATOM 948 C C . PHE A 1 123 ? -10.474 10.452 9.681 1.00 83.50 123 PHE A C 1
ATOM 950 O O . PHE A 1 123 ? -11.377 9.638 9.850 1.00 83.50 123 PHE A O 1
ATOM 957 N N . LEU A 1 124 ? -10.539 11.451 8.811 1.00 85.69 124 LEU A N 1
ATOM 958 C CA . LEU A 1 124 ? -11.546 11.563 7.764 1.00 85.69 124 LEU A CA 1
ATOM 959 C C . LEU A 1 124 ? -10.819 11.526 6.430 1.00 85.69 124 LEU A C 1
ATOM 961 O O . LEU A 1 124 ? -9.709 12.045 6.332 1.00 85.69 124 LEU A O 1
ATOM 965 N N . VAL A 1 125 ? -11.424 10.937 5.408 1.00 87.75 125 VAL A N 1
ATOM 966 C CA . VAL A 1 125 ? -10.874 11.032 4.054 1.00 87.75 125 VAL A CA 1
ATOM 967 C C . VAL A 1 125 ? -11.344 12.342 3.427 1.00 87.75 125 VAL A C 1
ATOM 969 O O . VAL A 1 125 ? -12.545 12.595 3.342 1.00 87.75 125 VAL A O 1
ATOM 972 N N . GLU A 1 126 ? -10.400 13.197 3.036 1.00 86.75 126 GLU A N 1
ATOM 973 C CA . GLU A 1 126 ? -10.684 14.439 2.315 1.00 86.75 126 GLU A CA 1
ATOM 974 C C . GLU A 1 126 ? -10.642 14.188 0.807 1.00 86.75 126 GLU A C 1
ATOM 976 O O . GLU A 1 126 ? -9.684 13.609 0.298 1.00 86.75 126 GLU A O 1
ATOM 981 N N . GLU A 1 127 ? -11.683 14.637 0.106 1.00 86.31 127 GLU A N 1
ATOM 982 C CA . GLU A 1 127 ? -11.790 14.605 -1.354 1.00 86.31 127 GLU A CA 1
ATOM 983 C C . GLU A 1 127 ? -11.489 16.010 -1.891 1.00 86.31 127 GLU A C 1
ATOM 985 O O . GLU A 1 127 ? -12.306 16.927 -1.793 1.00 86.31 127 GLU A O 1
ATOM 990 N N . THR A 1 128 ? -10.290 16.201 -2.440 1.00 84.00 128 THR A N 1
ATOM 991 C CA . THR A 1 128 ? -9.854 17.479 -3.013 1.00 84.00 128 THR A CA 1
ATOM 992 C C . THR A 1 128 ? -9.869 17.410 -4.533 1.00 84.00 128 THR A C 1
ATOM 994 O O . THR A 1 128 ? -9.154 16.611 -5.135 1.00 84.00 128 THR A O 1
ATOM 997 N N . ARG A 1 129 ? -10.630 18.300 -5.176 1.00 78.56 129 ARG A N 1
ATOM 998 C CA . ARG A 1 129 ? -10.550 18.518 -6.626 1.00 78.56 129 ARG A CA 1
ATOM 999 C C . ARG A 1 129 ? -9.537 19.607 -6.926 1.00 78.56 129 ARG A C 1
ATOM 1001 O O . ARG A 1 129 ? -9.748 20.774 -6.599 1.00 78.56 129 ARG A O 1
ATOM 1008 N N . GLU A 1 130 ? -8.435 19.234 -7.562 1.00 70.88 130 GLU A N 1
ATOM 1009 C CA . GLU A 1 130 ? -7.496 20.219 -8.087 1.00 70.88 130 GLU A CA 1
ATOM 1010 C C . GLU A 1 130 ? -7.958 20.702 -9.465 1.00 70.88 130 GLU A C 1
ATOM 1012 O O . GLU A 1 130 ? -8.348 19.902 -10.316 1.00 70.88 130 GLU A O 1
ATOM 1017 N N . ALA A 1 131 ? -7.867 22.015 -9.704 1.00 64.12 131 ALA A N 1
ATOM 1018 C CA . ALA A 1 131 ? -8.124 22.583 -11.023 1.00 64.12 131 ALA A CA 1
ATOM 1019 C C . ALA A 1 131 ? -7.236 21.898 -12.086 1.00 64.12 131 ALA A C 1
ATOM 1021 O O . ALA A 1 131 ? -6.045 21.648 -11.823 1.00 64.12 131 ALA A O 1
ATOM 1022 N N . PRO A 1 132 ? -7.786 21.599 -13.277 1.00 64.75 132 PRO A N 1
ATOM 1023 C CA . PRO A 1 132 ? -7.038 20.946 -14.333 1.00 64.75 132 PRO A CA 1
ATOM 1024 C C . PRO A 1 132 ? -5.932 21.897 -14.779 1.00 64.75 132 PRO A C 1
ATOM 1026 O O . PRO A 1 132 ? -6.178 23.043 -15.144 1.00 64.75 132 PRO A O 1
ATOM 1029 N N . ARG A 1 133 ? -4.679 21.453 -14.675 1.00 57.75 133 ARG A N 1
ATOM 1030 C CA . ARG A 1 133 ? -3.531 22.335 -14.942 1.00 57.75 133 ARG A CA 1
ATOM 1031 C C . ARG A 1 133 ? -3.135 22.366 -16.411 1.00 57.75 133 ARG A C 1
ATOM 1033 O O . ARG A 1 133 ? -2.480 23.311 -16.832 1.00 57.75 133 ARG A O 1
ATOM 1040 N N . GLN A 1 134 ? -3.489 21.325 -17.155 1.00 62.19 134 GLN A N 1
ATOM 1041 C CA . GLN A 1 134 ? -3.219 21.187 -18.577 1.00 62.19 134 GLN A CA 1
ATOM 1042 C C . GLN A 1 134 ? -4.419 20.513 -19.222 1.00 62.19 134 GLN A C 1
ATOM 1044 O O . GLN A 1 134 ? -4.933 19.517 -18.712 1.00 62.19 134 GLN A O 1
ATOM 1049 N N . CYS A 1 135 ? -4.851 21.085 -20.333 1.00 68.12 135 CYS A N 1
ATOM 1050 C CA . CYS A 1 135 ? -5.864 20.504 -21.185 1.00 68.12 135 CYS A CA 1
ATOM 1051 C C . CYS A 1 135 ? -5.164 19.898 -22.395 1.00 68.12 135 CYS A C 1
ATOM 1053 O O . CYS A 1 135 ? -4.316 20.549 -23.005 1.00 68.12 135 CYS A O 1
ATOM 1055 N N . ALA A 1 136 ? -5.495 18.657 -22.731 1.00 67.44 136 ALA A N 1
ATOM 1056 C CA . ALA A 1 136 ? -5.064 18.061 -23.986 1.00 67.44 136 ALA A CA 1
ATOM 1057 C C . ALA A 1 136 ? -6.129 18.359 -25.038 1.00 67.44 136 ALA A C 1
ATOM 1059 O O . ALA A 1 136 ? -7.293 18.027 -24.832 1.00 67.44 136 ALA A O 1
ATOM 1060 N N . CYS A 1 137 ? -5.738 18.969 -26.153 1.00 73.62 137 CYS A N 1
ATOM 1061 C CA . CYS A 1 137 ? -6.652 19.385 -27.216 1.00 73.62 137 CYS A CA 1
ATOM 1062 C C . CYS A 1 137 ? -6.340 18.607 -28.509 1.00 73.62 137 CYS A C 1
ATOM 1064 O O . CYS A 1 137 ? -5.780 19.178 -29.445 1.00 73.62 137 CYS A O 1
ATOM 1066 N N . PRO A 1 138 ? -6.623 17.286 -28.565 1.00 65.31 138 PRO A N 1
ATOM 1067 C CA . PRO A 1 138 ? -6.187 16.416 -29.661 1.00 65.31 138 PRO A CA 1
ATOM 1068 C C . PRO A 1 138 ? -6.775 16.792 -31.027 1.00 65.31 138 PRO A C 1
ATOM 1070 O O . PRO A 1 138 ? -6.129 16.571 -32.043 1.00 65.31 138 PRO A O 1
ATOM 1073 N N . ASN A 1 139 ? -7.967 17.393 -31.057 1.00 70.94 139 ASN A N 1
ATOM 1074 C CA . ASN A 1 139 ? -8.675 17.755 -32.288 1.00 70.94 139 ASN A CA 1
ATOM 1075 C C . ASN A 1 139 ? -8.917 19.272 -32.366 1.00 70.94 139 ASN A C 1
ATOM 1077 O O . ASN A 1 139 ? -10.025 19.712 -32.679 1.00 70.94 139 ASN A O 1
ATOM 1081 N N . GLY A 1 140 ? -7.896 20.060 -32.017 1.00 61.12 140 GLY A N 1
ATOM 1082 C CA . GLY A 1 140 ? -7.958 21.523 -31.979 1.00 61.12 140 GLY A CA 1
ATOM 1083 C C . GLY A 1 140 ? -8.490 22.082 -30.657 1.00 61.12 140 GLY A C 1
ATOM 1084 O O . GLY A 1 140 ? -8.966 21.346 -29.792 1.00 61.12 140 GLY A O 1
ATOM 1085 N N . GLU A 1 141 ? -8.405 23.404 -30.505 1.00 70.06 141 GLU A N 1
ATOM 1086 C CA . GLU A 1 141 ? -8.696 24.126 -29.252 1.00 70.06 141 GLU A CA 1
ATOM 1087 C C . GLU A 1 141 ? -10.140 23.962 -28.742 1.00 70.06 141 GLU A C 1
ATOM 1089 O O . GLU A 1 141 ? -10.407 24.189 -27.568 1.00 70.06 141 GLU A O 1
ATOM 1094 N N . GLN A 1 142 ? -11.078 23.520 -29.587 1.00 64.50 142 GLN A N 1
ATOM 1095 C CA . GLN A 1 142 ? -12.461 23.246 -29.170 1.00 64.50 142 GLN A CA 1
ATOM 1096 C C . GLN A 1 142 ? -12.646 21.879 -28.499 1.00 64.50 142 GLN A C 1
ATOM 1098 O O . GLN A 1 142 ? -13.632 21.665 -27.802 1.00 64.50 142 GLN A O 1
ATOM 1103 N N . ASN A 1 143 ? -11.701 20.956 -28.678 1.00 70.00 143 ASN A N 1
ATOM 1104 C CA . ASN A 1 143 ? -11.784 19.589 -28.164 1.00 70.00 143 ASN A CA 1
ATOM 1105 C C . ASN A 1 143 ? -10.786 19.364 -27.024 1.00 70.00 143 ASN A C 1
ATOM 1107 O O . ASN A 1 143 ? -10.155 18.311 -26.929 1.00 70.00 143 ASN A O 1
ATOM 1111 N N . CYS A 1 144 ? -10.610 20.380 -26.181 1.00 68.75 144 CYS A N 1
ATOM 1112 C CA . CYS A 1 144 ? -9.742 20.317 -25.018 1.00 68.75 144 CYS A CA 1
ATOM 1113 C C . CYS A 1 144 ? -10.381 19.487 -23.897 1.00 68.75 144 CYS A C 1
ATOM 1115 O O . CYS A 1 144 ? -11.411 19.855 -23.337 1.00 68.75 144 CYS A O 1
ATOM 1117 N N . VAL A 1 145 ? -9.734 18.387 -23.521 1.00 71.56 145 VAL A N 1
ATOM 1118 C CA . VAL A 1 145 ? -10.070 17.605 -22.331 1.00 71.56 145 VAL A CA 1
ATOM 1119 C C . VAL A 1 145 ? -9.143 18.043 -21.203 1.00 71.56 145 VAL A C 1
ATOM 1121 O O . VAL A 1 145 ? -7.928 17.850 -21.268 1.00 71.56 145 VAL A O 1
ATOM 1124 N N . CYS A 1 146 ? -9.727 18.653 -20.173 1.00 69.94 146 CYS A N 1
ATOM 1125 C CA . CYS A 1 146 ? -9.036 19.178 -18.999 1.00 69.94 146 CYS A CA 1
ATOM 1126 C C . CYS A 1 146 ? -9.327 18.274 -17.787 1.00 69.94 146 CYS A C 1
ATOM 1128 O O . CYS A 1 146 ? -10.259 18.559 -17.031 1.00 69.94 146 CYS A O 1
ATOM 1130 N N . PRO A 1 147 ? -8.601 17.159 -17.590 1.00 67.06 147 PRO A N 1
ATOM 1131 C CA . PRO A 1 147 ? -8.870 16.275 -16.464 1.00 67.06 147 PRO A CA 1
ATOM 1132 C C . PRO A 1 147 ? -8.554 16.997 -15.147 1.00 67.06 147 PRO A C 1
ATOM 1134 O O . PRO A 1 147 ? -7.417 17.406 -14.905 1.00 67.06 147 PRO A O 1
ATOM 1137 N N . SER A 1 148 ? -9.569 17.161 -14.299 1.00 70.19 148 SER A N 1
ATOM 1138 C CA . SER A 1 148 ? -9.439 17.695 -12.939 1.00 70.19 148 SER A CA 1
ATOM 1139 C C . SER A 1 148 ? -9.174 16.529 -11.988 1.00 70.19 148 SER A C 1
ATOM 1141 O O . SER A 1 148 ? -10.111 15.779 -11.702 1.00 70.19 148 SER A O 1
ATOM 1143 N N . PRO A 1 149 ? -7.928 16.305 -11.529 1.00 73.25 149 PRO A N 1
ATOM 1144 C CA . PRO A 1 149 ? -7.639 15.158 -10.687 1.00 73.25 149 PRO A CA 1
ATOM 1145 C C . PRO A 1 149 ? -8.346 15.302 -9.338 1.00 73.25 149 PRO A C 1
ATOM 1147 O O . PRO A 1 149 ? -8.236 16.329 -8.662 1.00 73.25 149 PRO A O 1
ATOM 1150 N N . GLU A 1 150 ? -9.052 14.246 -8.955 1.00 85.25 150 GLU A N 1
ATOM 1151 C CA . GLU A 1 150 ? -9.671 14.101 -7.643 1.00 85.25 150 GLU A CA 1
ATOM 1152 C C . GLU A 1 150 ? -8.703 13.341 -6.735 1.00 85.25 150 GLU A C 1
ATOM 1154 O O . GLU A 1 150 ? -8.225 12.256 -7.077 1.00 85.25 150 GLU A O 1
ATOM 1159 N N . ILE A 1 151 ? -8.347 13.960 -5.615 1.00 86.88 151 ILE A N 1
ATOM 1160 C CA . ILE A 1 151 ? -7.336 13.490 -4.672 1.00 86.88 151 ILE A CA 1
ATOM 1161 C C . ILE A 1 151 ? -8.044 13.069 -3.397 1.00 86.88 151 ILE A C 1
ATOM 1163 O O . ILE A 1 151 ? -8.799 13.851 -2.828 1.00 86.88 151 ILE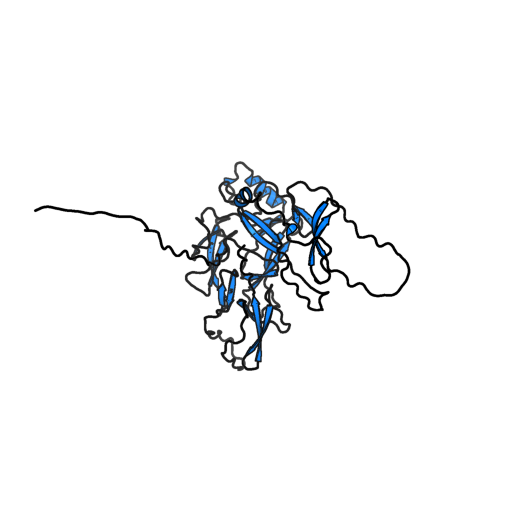 A O 1
ATOM 1167 N N . LEU A 1 152 ? -7.752 11.857 -2.941 1.00 91.62 152 LEU A N 1
ATOM 1168 C CA . LEU A 1 152 ? -8.272 11.287 -1.713 1.00 91.62 152 LEU A CA 1
ATOM 1169 C C . LEU A 1 152 ? -7.113 10.975 -0.771 1.00 91.62 152 LEU A C 1
ATOM 1171 O O . LEU A 1 152 ? -6.175 10.269 -1.156 1.00 91.62 152 LEU A O 1
ATOM 1175 N N . GLU A 1 153 ? -7.176 11.489 0.453 1.00 91.31 153 GLU A N 1
ATOM 1176 C CA . GLU A 1 153 ? -6.186 11.206 1.498 1.00 91.31 153 GLU A CA 1
ATOM 1177 C C . GLU A 1 153 ? -6.787 11.300 2.913 1.00 91.31 153 GLU A C 1
ATOM 1179 O O . GLU A 1 153 ? -7.729 12.066 3.135 1.00 91.31 153 GLU A O 1
ATOM 1184 N N . PRO A 1 154 ? -6.269 10.542 3.898 1.00 89.25 154 PRO A N 1
ATOM 1185 C CA . PRO A 1 154 ? -6.652 10.696 5.294 1.00 89.25 154 PRO A CA 1
ATOM 1186 C C . PRO A 1 154 ? -6.129 12.009 5.871 1.00 89.25 154 PRO A C 1
ATOM 1188 O O . PRO A 1 154 ? -4.928 12.285 5.864 1.00 89.25 154 PRO A O 1
ATOM 1191 N N . ILE A 1 155 ? -7.023 12.764 6.494 1.00 85.31 155 ILE A N 1
ATOM 1192 C CA . ILE A 1 155 ? -6.703 13.947 7.283 1.00 85.31 155 ILE A CA 1
ATOM 1193 C C . ILE A 1 155 ? -7.069 13.712 8.748 1.00 85.31 155 ILE A C 1
ATOM 1195 O O . ILE A 1 155 ? -8.131 13.185 9.075 1.00 85.31 155 ILE A O 1
ATOM 1199 N N . SER A 1 156 ? -6.189 14.122 9.662 1.00 79.75 156 SER A N 1
ATOM 1200 C CA . SER A 1 156 ? -6.484 14.064 11.097 1.00 79.75 156 SER A CA 1
ATOM 1201 C C . SER A 1 156 ? -7.541 15.111 11.461 1.00 79.75 156 SER A C 1
ATOM 1203 O O . SER A 1 156 ? -7.341 16.307 11.218 1.00 79.75 156 SER A O 1
ATOM 1205 N N . ALA A 1 157 ? -8.634 14.687 12.099 1.00 69.81 157 ALA A N 1
ATOM 1206 C CA . ALA A 1 157 ? -9.740 15.558 12.504 1.00 69.81 157 ALA A CA 1
ATOM 1207 C C . ALA A 1 157 ? -9.295 16.694 13.449 1.00 69.81 157 ALA A C 1
ATOM 1209 O O . ALA A 1 157 ? -9.855 17.788 13.416 1.00 69.81 157 ALA A O 1
ATOM 1210 N N . VAL A 1 158 ? -8.216 16.499 14.218 1.00 62.75 158 VAL A N 1
ATOM 1211 C CA . VAL A 1 158 ? -7.658 17.528 15.118 1.00 62.75 158 VAL A CA 1
ATOM 1212 C C . VAL A 1 158 ? -7.125 18.737 14.335 1.00 62.75 158 VAL A C 1
ATOM 1214 O O . VAL A 1 158 ? -7.214 19.874 14.802 1.00 62.75 158 VAL A O 1
ATOM 1217 N N . LYS A 1 159 ? -6.631 18.535 13.102 1.00 52.41 159 LYS A N 1
ATOM 1218 C CA . LYS A 1 159 ? -6.177 19.641 12.241 1.00 52.41 159 LYS A CA 1
ATOM 1219 C C . LYS A 1 159 ? -7.340 20.513 11.740 1.00 52.41 159 LYS A C 1
ATOM 1221 O O . LYS A 1 159 ? -7.104 21.685 11.441 1.00 52.41 159 LYS A O 1
ATOM 1226 N N . LYS A 1 160 ? -8.585 20.008 11.711 1.00 48.75 160 LYS A N 1
ATOM 1227 C CA . LYS A 1 160 ? -9.756 20.799 11.286 1.00 48.75 160 LYS A CA 1
ATOM 1228 C C . LYS A 1 160 ? -10.136 21.896 12.288 1.00 48.75 160 LYS A C 1
ATOM 1230 O O . LYS A 1 160 ? -10.614 22.935 11.854 1.00 48.75 160 LYS A O 1
ATOM 1235 N N . VAL A 1 161 ? -9.837 21.749 13.584 1.00 41.09 161 VAL A N 1
ATOM 1236 C CA . VAL A 1 161 ? -10.260 22.723 14.617 1.00 41.09 161 VAL A CA 1
ATOM 1237 C C . VAL A 1 161 ? -9.408 24.005 14.633 1.00 41.09 161 VAL A C 1
ATOM 1239 O O . VAL A 1 161 ? -9.862 25.035 15.117 1.00 41.09 161 VAL A O 1
ATOM 1242 N N . ARG A 1 162 ? -8.193 23.999 14.059 1.00 39.00 162 ARG A N 1
ATOM 1243 C CA . ARG A 1 162 ? -7.299 25.180 14.071 1.00 39.00 162 ARG A CA 1
ATOM 1244 C C . ARG A 1 162 ? -7.066 25.837 12.706 1.00 39.00 162 ARG A C 1
ATOM 1246 O O . ARG A 1 162 ? -6.406 26.869 12.646 1.00 39.00 162 ARG A O 1
ATOM 1253 N N . ARG A 1 163 ? -7.608 25.279 11.615 1.00 38.84 163 ARG A N 1
ATOM 1254 C CA . ARG A 1 163 ? -7.527 25.862 10.257 1.00 38.84 163 ARG A CA 1
ATOM 1255 C C . ARG A 1 163 ? -8.877 26.207 9.625 1.00 38.84 163 ARG A C 1
ATOM 1257 O O . ARG A 1 163 ? -8.878 26.828 8.569 1.00 38.84 163 ARG A O 1
ATOM 1264 N N . SER A 1 164 ? -10.006 25.956 10.284 1.00 35.94 164 SER A N 1
ATOM 1265 C CA . SER A 1 164 ? -11.337 26.395 9.828 1.00 35.94 164 SER A CA 1
ATOM 1266 C C . SER A 1 164 ? -11.603 27.911 9.953 1.00 35.94 164 SER A C 1
ATOM 1268 O O . SER A 1 164 ? -12.688 28.363 9.615 1.00 35.94 164 SER A O 1
ATOM 1270 N N . ALA A 1 165 ? -10.606 28.717 10.344 1.00 35.97 165 ALA A N 1
ATOM 1271 C CA . ALA A 1 165 ? -10.621 30.183 10.214 1.00 35.97 165 ALA A CA 1
ATOM 1272 C C . ALA A 1 16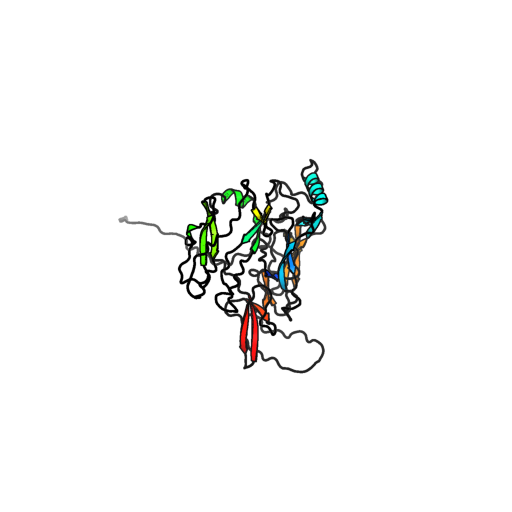5 ? -9.611 30.726 9.170 1.00 35.97 165 ALA A C 1
ATOM 1274 O O . ALA A 1 165 ? -9.523 31.935 8.967 1.00 35.97 165 ALA A O 1
ATOM 1275 N N . GLN A 1 166 ? -8.838 29.853 8.504 1.00 34.94 166 GLN A N 1
ATOM 1276 C CA . GLN A 1 166 ? -7.850 30.229 7.474 1.00 34.94 166 GLN A CA 1
ATOM 1277 C C . GLN A 1 166 ? -7.747 29.251 6.291 1.00 34.94 166 GLN A C 1
ATOM 1279 O O . GLN A 1 166 ? -6.889 29.430 5.426 1.00 34.94 166 GLN A O 1
ATOM 1284 N N . GLN A 1 167 ? -8.644 28.268 6.173 1.00 36.81 167 GLN A N 1
ATOM 1285 C CA . GLN A 1 167 ? -9.038 27.784 4.856 1.00 36.81 167 GLN A CA 1
ATOM 1286 C C . GLN A 1 167 ? -9.682 28.981 4.179 1.00 36.81 167 GLN A C 1
ATOM 1288 O O . GLN A 1 167 ? -10.839 29.300 4.438 1.00 36.81 167 GLN A O 1
ATOM 1293 N N . GLN A 1 168 ? -8.877 29.718 3.409 1.00 33.91 168 GLN A N 1
ATOM 1294 C CA . GLN A 1 168 ? -9.415 30.717 2.515 1.00 33.91 168 GLN A CA 1
ATOM 1295 C C . GLN A 1 168 ? -10.522 29.993 1.742 1.00 33.91 168 GLN A C 1
ATOM 1297 O O . GLN A 1 168 ? -10.195 29.027 1.042 1.00 33.91 168 GLN A O 1
ATOM 1302 N N . PRO A 1 169 ? -11.805 30.383 1.898 1.00 38.44 169 PRO A N 1
ATOM 1303 C CA . PRO A 1 169 ? -12.824 29.934 0.956 1.00 38.44 169 PRO A CA 1
ATOM 1304 C C . PRO A 1 169 ? -12.223 30.189 -0.417 1.00 38.44 169 PRO A C 1
ATOM 1306 O O . PRO A 1 169 ? -11.598 31.247 -0.541 1.00 38.44 169 PRO A O 1
ATOM 1309 N N . LEU A 1 170 ? -12.299 29.218 -1.348 1.00 43.47 170 LEU A N 1
ATOM 1310 C CA . LEU A 1 170 ? -11.784 29.331 -2.724 1.00 43.47 170 LEU A CA 1
ATOM 1311 C C . LEU A 1 170 ? -11.761 30.807 -3.095 1.00 43.47 170 LEU A C 1
ATOM 1313 O O . LEU A 1 170 ? -12.827 31.393 -3.265 1.00 43.47 170 LEU A O 1
ATOM 1317 N N . ARG A 1 171 ? -10.587 31.457 -3.020 1.00 43.88 171 ARG A N 1
ATOM 1318 C CA . ARG A 1 171 ? -10.568 32.918 -3.054 1.00 43.88 171 ARG A CA 1
ATOM 1319 C C . ARG A 1 171 ? -10.857 33.269 -4.493 1.00 43.88 171 ARG A C 1
ATOM 1321 O O . ARG A 1 171 ? -9.952 33.284 -5.319 1.00 43.88 171 ARG A O 1
ATOM 1328 N N . PHE A 1 172 ? -12.125 33.511 -4.803 1.00 51.62 172 PHE A N 1
ATOM 1329 C CA . PHE A 1 172 ? -12.581 33.856 -6.143 1.00 51.62 172 PHE A CA 1
ATOM 1330 C C . PHE A 1 172 ? -11.854 35.088 -6.684 1.00 51.62 172 PHE A C 1
ATOM 1332 O O . PHE A 1 172 ? -11.774 35.252 -7.889 1.00 51.62 172 PHE A O 1
ATOM 1339 N N . SER A 1 173 ? -11.216 35.876 -5.808 1.00 53.50 173 SER A N 1
ATOM 1340 C CA . SER A 1 173 ? -10.277 36.943 -6.160 1.00 53.50 173 SER A CA 1
ATOM 1341 C C . SER A 1 173 ? -9.107 36.508 -7.052 1.00 53.50 173 SER A C 1
ATOM 1343 O O . SER A 1 173 ? -8.461 37.372 -7.632 1.00 53.50 173 SER A O 1
ATOM 1345 N N . GLN A 1 174 ? -8.784 35.212 -7.139 1.00 58.75 174 GLN A N 1
ATOM 1346 C CA . GLN A 1 174 ? -7.741 34.702 -8.039 1.00 58.75 174 GLN A CA 1
ATOM 1347 C C . GLN A 1 174 ? -8.263 34.345 -9.441 1.00 58.75 174 GLN A C 1
ATOM 1349 O O . GLN A 1 174 ? -7.461 34.077 -10.333 1.00 58.75 174 GLN A O 1
ATOM 1354 N N . TYR A 1 175 ? -9.585 34.330 -9.636 1.00 60.56 175 TYR A N 1
ATOM 1355 C CA . TYR A 1 175 ? -10.219 34.078 -10.926 1.00 60.56 175 TYR A CA 1
ATOM 1356 C C . TYR A 1 175 ? -10.806 35.387 -11.465 1.00 60.56 175 TYR A C 1
ATOM 1358 O O . TYR A 1 175 ? -11.477 36.100 -10.716 1.00 60.56 175 TYR A O 1
ATOM 1366 N N . PRO A 1 176 ? -10.596 35.720 -12.749 1.00 67.56 176 PRO A N 1
ATOM 1367 C CA . PRO A 1 176 ? -11.249 36.879 -13.346 1.00 67.56 176 PRO A CA 1
ATOM 1368 C C . PRO A 1 176 ? -12.773 36.718 -13.272 1.00 67.56 176 PRO A C 1
ATOM 1370 O O . PRO A 1 176 ? -13.287 35.598 -13.333 1.00 67.56 176 PRO A O 1
ATOM 1373 N N . SER A 1 177 ? -13.503 37.824 -13.141 1.00 72.00 177 SER A N 1
ATOM 1374 C CA . SER A 1 177 ? -14.960 37.817 -13.291 1.00 72.00 177 SER A CA 1
ATOM 1375 C C . SER A 1 177 ? -15.321 37.416 -14.723 1.00 72.00 177 SER A C 1
ATOM 1377 O O . SER A 1 177 ? -14.689 37.893 -15.666 1.00 72.00 177 SER A O 1
ATOM 1379 N N . CYS A 1 178 ? -16.313 36.546 -14.909 1.00 70.38 178 CYS A N 1
ATOM 1380 C CA . CYS A 1 178 ? -16.805 36.220 -16.250 1.00 70.38 178 CYS A CA 1
ATOM 1381 C C . CYS A 1 178 ? -17.397 37.485 -16.917 1.00 70.38 178 CYS A C 1
ATOM 1383 O O . CYS A 1 178 ? -18.054 38.265 -16.222 1.00 70.38 178 CYS A O 1
ATOM 1385 N N . PRO A 1 179 ? -17.242 37.698 -18.239 1.00 72.19 179 PRO A N 1
ATOM 1386 C CA . PRO A 1 179 ? -16.634 36.816 -19.234 1.00 72.19 179 PRO A CA 1
ATOM 1387 C C . PRO A 1 179 ? -15.108 36.946 -19.304 1.00 72.19 179 PRO A C 1
ATOM 1389 O O . PRO A 1 179 ? -14.526 37.998 -19.058 1.00 72.19 179 PRO A O 1
ATOM 1392 N N . CYS A 1 180 ? -14.452 35.857 -19.684 1.00 61.00 180 CYS A N 1
ATOM 1393 C CA . CYS A 1 180 ? -13.008 35.837 -19.865 1.00 61.00 180 CYS A CA 1
ATOM 1394 C C . CYS A 1 180 ? -12.556 36.675 -21.067 1.00 61.00 180 CYS A C 1
ATOM 1396 O O . CYS A 1 180 ? -13.307 36.807 -22.036 1.00 61.00 180 CYS A O 1
ATOM 1398 N N . PRO A 1 181 ? -11.318 37.201 -21.048 1.00 67.00 181 PRO A N 1
ATOM 1399 C CA . PRO A 1 181 ? -10.765 37.917 -22.190 1.00 67.00 181 PRO A CA 1
ATOM 1400 C C . PRO A 1 181 ? -10.731 37.017 -23.434 1.00 67.00 181 PRO A C 1
ATOM 1402 O O . PRO A 1 181 ? -10.319 35.861 -23.351 1.00 67.00 181 PRO A O 1
ATOM 1405 N N . GLN A 1 182 ? -11.108 37.571 -24.594 1.00 60.72 182 GLN A N 1
ATOM 1406 C CA . GLN A 1 182 ? -11.213 36.843 -25.873 1.00 60.72 182 GLN A CA 1
ATOM 1407 C C . GLN A 1 182 ? -9.916 36.144 -26.320 1.00 60.72 182 GLN A C 1
ATOM 1409 O O . GLN A 1 182 ? -9.963 35.240 -27.144 1.00 60.72 182 GLN A O 1
ATOM 1414 N N . ASN A 1 183 ? -8.769 36.513 -25.744 1.00 60.59 183 ASN A N 1
ATOM 1415 C CA . ASN A 1 183 ? -7.467 35.913 -26.039 1.00 60.59 183 ASN A CA 1
ATOM 1416 C C . ASN A 1 183 ? -7.168 34.622 -25.251 1.00 60.59 183 ASN A C 1
ATOM 1418 O O . ASN A 1 183 ? -6.041 34.134 -25.311 1.00 60.59 183 ASN A O 1
ATOM 1422 N N . GLN A 1 184 ? -8.122 34.073 -24.488 1.00 55.16 184 GLN A N 1
ATOM 1423 C CA . GLN A 1 184 ? -7.965 32.775 -23.824 1.00 55.16 184 GLN A CA 1
ATOM 1424 C C . GLN A 1 184 ? -9.067 31.798 -24.262 1.00 55.16 184 GLN A C 1
ATOM 1426 O O . GLN A 1 184 ? -10.206 31.944 -23.819 1.00 55.16 184 GLN A O 1
ATOM 1431 N N . PRO A 1 185 ? -8.741 30.779 -25.085 1.00 49.28 185 PRO A N 1
ATOM 1432 C CA . PRO A 1 185 ? -9.718 29.804 -25.584 1.00 49.28 185 PRO A CA 1
ATOM 1433 C C . PRO A 1 185 ? -10.246 28.862 -24.490 1.00 49.28 185 PRO A C 1
ATOM 1435 O O . PRO A 1 185 ? -11.293 28.242 -24.651 1.00 49.28 185 PRO A O 1
ATOM 1438 N N . ALA A 1 186 ? -9.554 28.785 -23.351 1.00 56.31 186 ALA A N 1
ATOM 1439 C CA . ALA A 1 186 ? -9.990 28.060 -22.169 1.00 56.31 186 ALA A CA 1
ATOM 1440 C C . ALA A 1 186 ? -9.706 28.905 -20.930 1.00 56.31 186 ALA A C 1
ATOM 1442 O O . ALA A 1 186 ? -8.553 29.139 -20.564 1.00 56.31 186 ALA A O 1
ATOM 1443 N N . CYS A 1 187 ? -10.766 29.358 -20.278 1.00 56.06 187 CYS A N 1
ATOM 1444 C CA . CYS A 1 187 ? -10.664 30.164 -19.081 1.00 56.06 187 CYS A CA 1
ATOM 1445 C C . CYS A 1 187 ? -11.539 29.586 -17.966 1.00 56.06 187 CYS A C 1
ATOM 1447 O O . CYS A 1 187 ? -12.575 28.958 -18.197 1.00 56.06 187 CYS A O 1
ATOM 1449 N N . THR A 1 188 ? -11.109 29.801 -16.729 1.00 64.06 188 THR A N 1
ATOM 1450 C CA . THR A 1 188 ? -11.946 29.588 -15.548 1.00 64.06 188 THR A CA 1
ATOM 1451 C C . THR A 1 188 ? -12.194 30.954 -14.939 1.00 64.06 188 THR A C 1
ATOM 1453 O O . THR A 1 188 ? -11.241 31.636 -14.557 1.00 64.06 188 THR A O 1
ATOM 1456 N N . CYS A 1 189 ? -13.452 31.368 -14.884 1.00 65.56 189 CYS A N 1
ATOM 1457 C CA . CYS A 1 189 ? -13.850 32.653 -14.328 1.00 65.56 189 CYS A CA 1
ATOM 1458 C C . CYS A 1 189 ? -14.820 32.453 -13.166 1.00 65.56 189 CYS A C 1
ATOM 1460 O O . CYS A 1 189 ? -15.448 31.400 -13.032 1.00 65.56 189 CYS A O 1
ATOM 1462 N N . SER A 1 190 ? -14.907 33.453 -12.295 1.00 74.19 190 SER A N 1
ATOM 1463 C CA . SER A 1 190 ? -15.913 33.486 -11.239 1.00 74.19 190 SER A CA 1
ATOM 1464 C C . SER A 1 190 ? -17.137 34.267 -11.718 1.00 74.19 190 SER A C 1
ATOM 1466 O O . SER A 1 190 ? -17.012 35.315 -12.352 1.00 74.19 190 SER A O 1
ATOM 1468 N N . THR A 1 191 ? -18.332 33.754 -11.449 1.00 71.31 191 THR A N 1
ATOM 1469 C CA . THR A 1 191 ? -19.586 34.495 -11.635 1.00 71.31 191 THR A CA 1
ATOM 1470 C C . THR A 1 191 ? -20.462 34.307 -10.412 1.00 71.31 191 THR A C 1
ATOM 1472 O O . THR A 1 191 ? -20.266 33.354 -9.662 1.00 71.31 191 THR A O 1
ATOM 1475 N N . ASN A 1 192 ? -21.424 35.196 -10.203 1.00 73.06 192 ASN A N 1
ATOM 1476 C CA . ASN A 1 192 ? -22.394 35.034 -9.132 1.00 73.06 192 ASN A CA 1
ATOM 1477 C C . ASN A 1 192 ? -23.580 34.208 -9.644 1.00 73.06 192 ASN A C 1
ATOM 1479 O O . ASN A 1 192 ? -24.113 34.480 -10.723 1.00 73.06 192 ASN A O 1
ATOM 1483 N N . ASN A 1 193 ? -23.997 33.195 -8.883 1.00 69.12 193 ASN A N 1
ATOM 1484 C CA . ASN A 1 193 ? -25.257 32.501 -9.135 1.00 69.12 193 ASN A CA 1
ATOM 1485 C C . ASN A 1 193 ? -26.453 33.427 -8.810 1.00 69.12 193 ASN A C 1
ATOM 1487 O O . ASN A 1 193 ? -26.296 34.546 -8.318 1.00 69.12 193 ASN A O 1
ATOM 1491 N N . GLN A 1 194 ? -27.679 32.946 -9.036 1.00 64.88 194 GLN A N 1
ATOM 1492 C CA . GLN A 1 194 ? -28.900 33.699 -8.706 1.00 64.88 194 GLN A CA 1
ATOM 1493 C C . GLN A 1 194 ? -29.055 34.020 -7.203 1.00 64.88 194 GLN A C 1
ATOM 1495 O O . GLN A 1 194 ? -29.852 34.880 -6.844 1.00 64.88 194 GLN A O 1
ATOM 1500 N N . GLN A 1 195 ? -28.292 33.359 -6.328 1.00 53.62 195 GLN A N 1
ATOM 1501 C CA . GLN A 1 195 ? -28.243 33.576 -4.877 1.00 53.62 195 GLN A CA 1
ATOM 1502 C C . GLN A 1 195 ? -27.089 34.512 -4.459 1.00 53.62 195 GLN A C 1
ATOM 1504 O O . GLN A 1 195 ? -26.817 34.662 -3.272 1.00 53.62 195 GLN A O 1
ATOM 1509 N N . ASN A 1 196 ? -26.441 35.182 -5.422 1.00 64.94 196 ASN A N 1
ATOM 1510 C CA . ASN A 1 196 ? -25.294 36.071 -5.216 1.00 64.94 196 ASN A CA 1
ATOM 1511 C C . ASN A 1 196 ? -24.057 35.369 -4.615 1.00 64.94 196 ASN A C 1
ATOM 1513 O O . ASN A 1 196 ? -23.192 36.018 -4.026 1.00 64.94 196 ASN A O 1
ATOM 1517 N N . GLU A 1 197 ? -23.961 34.048 -4.777 1.00 58.72 197 GLU A N 1
ATOM 1518 C CA . GLU A 1 197 ? -22.796 33.255 -4.390 1.00 58.72 197 GLU A CA 1
ATOM 1519 C C . GLU A 1 197 ? -21.836 33.129 -5.569 1.00 58.72 197 GLU A C 1
ATOM 1521 O O . GLU A 1 197 ? -22.246 32.809 -6.687 1.00 58.72 197 GLU A O 1
ATOM 1526 N N . GLN A 1 198 ? -20.547 33.346 -5.321 1.00 61.62 198 GLN A N 1
ATOM 1527 C CA . GLN A 1 198 ? -19.530 33.132 -6.339 1.00 61.62 198 GLN A CA 1
ATOM 1528 C C . GLN A 1 198 ? -19.412 31.635 -6.661 1.00 61.62 198 GLN A C 1
ATOM 1530 O O . GLN A 1 198 ? -19.244 30.797 -5.777 1.00 61.62 198 GLN A O 1
ATOM 1535 N N . ILE A 1 199 ? -19.479 31.302 -7.945 1.00 59.81 199 ILE A N 1
ATOM 1536 C CA . ILE A 1 199 ? -19.264 29.968 -8.505 1.00 59.81 199 ILE A CA 1
ATOM 1537 C C . ILE A 1 199 ? -18.164 30.048 -9.567 1.00 59.81 199 ILE A C 1
ATOM 1539 O O . ILE A 1 199 ? -17.988 31.082 -10.213 1.00 59.81 199 ILE A O 1
ATOM 1543 N N . LEU A 1 200 ? -17.406 28.965 -9.755 1.00 60.16 200 LEU A N 1
ATOM 1544 C CA . LEU A 1 200 ? -16.468 28.864 -10.872 1.00 60.16 200 LEU A CA 1
ATOM 1545 C C . LEU A 1 200 ? -17.209 28.326 -12.089 1.00 60.1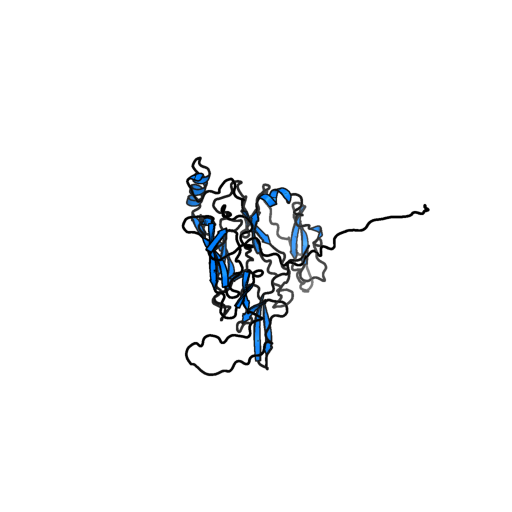6 200 LEU A C 1
ATOM 1547 O O . LEU A 1 200 ? -17.839 27.271 -12.021 1.00 60.16 200 LEU A O 1
ATOM 1551 N N . VAL A 1 201 ? -17.079 29.026 -13.207 1.00 57.75 201 VAL A N 1
ATOM 1552 C CA . VAL A 1 201 ? -17.590 28.580 -14.498 1.00 57.75 201 VAL A CA 1
ATOM 1553 C C . VAL A 1 201 ? -16.399 28.380 -15.420 1.00 57.75 201 VAL A C 1
ATOM 1555 O O . VAL A 1 201 ? -15.557 29.265 -15.586 1.00 57.75 201 VAL A O 1
ATOM 1558 N N . SER A 1 202 ? -16.316 27.189 -16.007 1.00 55.41 202 SER A N 1
ATOM 1559 C CA . SER A 1 202 ? -15.456 26.948 -17.158 1.00 55.41 202 SER A CA 1
ATOM 1560 C C . SER A 1 202 ? -16.300 27.228 -18.390 1.00 55.41 202 SER A C 1
ATOM 1562 O O . SER A 1 202 ? -17.259 26.506 -18.660 1.00 55.41 202 SER A O 1
ATOM 1564 N N . ILE A 1 203 ? -16.007 28.334 -19.070 1.00 53.59 203 ILE A N 1
ATOM 1565 C CA . ILE A 1 203 ? -16.715 28.703 -20.292 1.00 53.59 203 ILE A CA 1
ATOM 1566 C C . ILE A 1 203 ? -15.846 28.256 -21.463 1.00 53.59 203 ILE A C 1
ATOM 1568 O O . ILE A 1 203 ? -14.779 28.817 -21.703 1.00 53.59 203 ILE A O 1
ATOM 1572 N N . SER A 1 204 ? -16.313 27.259 -22.206 1.00 46.00 204 SER A N 1
ATOM 1573 C CA . SER A 1 204 ? -15.933 27.065 -23.603 1.00 46.00 204 SER A CA 1
ATOM 1574 C C . SER A 1 204 ? -16.706 28.105 -24.416 1.00 46.00 204 SER A C 1
ATOM 1576 O O . SER A 1 204 ? -17.865 27.902 -24.775 1.00 46.00 204 SER A O 1
ATOM 1578 N N . CYS A 1 205 ? -16.109 29.283 -24.619 1.00 31.91 205 CYS A N 1
ATOM 1579 C CA . CYS A 1 205 ? -16.744 30.353 -25.386 1.00 31.91 205 CYS A CA 1
ATOM 1580 C C . CYS A 1 205 ? -16.866 29.922 -26.850 1.00 31.91 205 CYS A C 1
ATOM 1582 O O . CYS A 1 205 ? -15.873 29.822 -27.569 1.00 31.91 205 CYS A O 1
ATOM 1584 N N . CYS A 1 206 ? -18.106 29.667 -27.264 1.00 30.17 206 CYS A N 1
ATOM 1585 C CA . CYS A 1 206 ? -18.510 29.374 -28.627 1.00 30.17 206 CYS A CA 1
ATOM 1586 C C . CYS A 1 206 ? -17.896 30.355 -29.631 1.00 30.17 206 CYS A C 1
ATOM 1588 O O . CYS A 1 206 ? -18.028 31.573 -29.491 1.00 30.17 206 CYS A O 1
ATOM 1590 N N . GLN A 1 207 ? -17.323 29.803 -30.700 1.00 36.06 207 GLN A N 1
ATOM 1591 C CA . GLN A 1 207 ? -17.221 30.522 -31.960 1.00 36.06 207 GLN A CA 1
ATOM 1592 C C . GLN A 1 207 ? -18.635 30.874 -32.425 1.00 36.06 207 GLN A C 1
ATOM 1594 O O . GLN A 1 207 ? -19.492 30.000 -32.567 1.00 36.06 207 GLN A O 1
ATOM 1599 N N . GLN A 1 208 ? -18.881 32.164 -32.640 1.00 37.47 208 GLN A N 1
ATOM 1600 C CA . GLN A 1 208 ? -20.048 32.616 -33.380 1.00 37.47 208 GLN A CA 1
ATOM 1601 C C . GLN A 1 208 ? -19.934 32.068 -34.802 1.00 37.47 208 GLN A C 1
ATOM 1603 O O . GLN A 1 208 ? -18.988 32.376 -35.524 1.00 37.47 208 GLN A O 1
ATOM 1608 N N . GLN A 1 209 ? -20.897 31.234 -35.184 1.00 37.66 209 GLN A N 1
ATOM 1609 C CA . GLN A 1 209 ? -21.150 30.921 -36.580 1.00 37.66 209 GLN A CA 1
ATOM 1610 C C . GLN A 1 209 ? -21.566 32.216 -37.277 1.00 37.66 209 GLN A C 1
ATOM 1612 O O . GLN A 1 209 ? -22.659 32.738 -37.051 1.00 37.66 209 GLN A O 1
ATOM 1617 N N . GLU A 1 210 ? -20.691 32.729 -38.137 1.00 34.00 210 GLU A N 1
ATOM 1618 C CA . GLU A 1 210 ? -21.075 33.654 -39.194 1.00 34.00 210 GLU A CA 1
ATOM 1619 C C . GLU A 1 210 ? -22.020 32.915 -40.145 1.00 34.00 210 GLU A C 1
ATOM 1621 O O . GLU A 1 210 ? -21.604 32.210 -41.059 1.00 34.00 210 GLU A O 1
ATOM 1626 N N . THR A 1 211 ? -23.320 33.052 -39.907 1.00 37.91 211 THR A N 1
ATOM 1627 C CA . THR A 1 211 ? -24.337 32.744 -40.913 1.00 37.91 211 THR A CA 1
ATOM 1628 C C . THR A 1 211 ? -25.401 33.830 -40.873 1.00 37.91 211 THR A C 1
ATOM 1630 O O . THR A 1 211 ? -26.239 33.888 -39.982 1.00 37.91 211 THR A O 1
ATOM 1633 N N . THR A 1 212 ? -25.259 34.740 -41.836 1.00 35.72 212 THR A N 1
ATOM 1634 C CA . THR A 1 212 ? -26.331 35.351 -42.630 1.00 35.72 212 THR A CA 1
ATOM 1635 C C . THR A 1 212 ? -27.625 35.738 -41.907 1.00 35.72 212 THR A C 1
ATOM 1637 O O . THR A 1 212 ? -28.524 34.936 -41.702 1.00 35.72 212 THR A O 1
ATOM 1640 N N . THR A 1 213 ? -27.724 37.043 -41.652 1.00 35.47 213 THR A N 1
ATOM 1641 C CA . THR A 1 213 ? -28.866 37.910 -41.982 1.00 35.47 213 THR A CA 1
ATOM 1642 C C . THR A 1 213 ? -30.283 37.348 -41.748 1.00 35.47 213 THR A C 1
ATOM 1644 O O . THR A 1 213 ? -30.809 36.608 -42.569 1.00 35.47 213 THR A O 1
ATOM 1647 N N . GLN A 1 214 ? -30.942 37.940 -40.742 1.00 36.50 214 GLN A N 1
ATOM 1648 C CA . GLN A 1 214 ? -32.386 38.226 -40.606 1.00 36.50 214 GLN A CA 1
ATOM 1649 C C . GLN A 1 214 ? -33.181 37.455 -39.529 1.00 36.50 214 GLN A C 1
ATOM 1651 O O . GLN A 1 214 ? -33.363 36.247 -39.580 1.00 36.50 214 GLN A O 1
ATOM 1656 N N . ALA A 1 215 ? -33.777 38.287 -38.661 1.00 40.12 215 ALA A N 1
ATOM 1657 C CA . ALA A 1 215 ? -34.895 38.101 -37.727 1.00 40.12 215 ALA A CA 1
ATOM 1658 C C . ALA A 1 215 ? -34.583 37.648 -36.276 1.00 40.12 215 ALA A C 1
ATOM 1660 O O . ALA A 1 215 ? -33.812 36.716 -36.060 1.00 40.12 215 ALA A O 1
ATOM 1661 N N . PRO A 1 216 ? -35.177 38.315 -35.256 1.00 35.69 216 PRO A N 1
ATOM 1662 C CA . PRO A 1 216 ? -34.829 38.117 -33.855 1.00 35.69 216 PRO A CA 1
ATOM 1663 C C . PRO A 1 216 ? -35.658 36.983 -33.245 1.00 35.69 216 PRO A C 1
ATOM 1665 O O . PRO A 1 216 ? -36.886 37.047 -33.223 1.00 35.69 216 PRO A O 1
ATOM 1668 N N . VAL A 1 217 ? -34.993 35.973 -32.686 1.00 40.34 217 VAL A N 1
ATOM 1669 C CA . VAL A 1 217 ? -35.639 34.974 -31.826 1.00 40.34 217 VAL A CA 1
ATOM 1670 C C . VAL A 1 217 ? -34.933 34.976 -30.476 1.00 40.34 217 VAL A C 1
ATOM 1672 O O . VAL A 1 217 ? -33.726 34.767 -30.380 1.00 40.34 217 VAL A O 1
ATOM 1675 N N . GLN A 1 218 ? -35.710 35.282 -29.437 1.00 33.72 218 GLN A N 1
ATOM 1676 C CA . GLN A 1 218 ? -35.319 35.278 -28.031 1.00 33.72 218 GLN A CA 1
ATOM 1677 C C . GLN A 1 218 ? -34.752 33.904 -27.643 1.00 33.72 218 GLN A C 1
ATOM 1679 O O . GLN A 1 218 ? -35.465 32.906 -27.708 1.00 33.72 218 GLN A O 1
ATOM 1684 N N . MET A 1 219 ? -33.488 33.842 -27.216 1.00 34.62 219 MET A N 1
ATOM 1685 C CA . MET A 1 219 ? -32.905 32.631 -26.630 1.00 34.62 219 MET A CA 1
ATOM 1686 C C . MET A 1 219 ? -32.701 32.824 -25.125 1.00 34.62 219 MET A C 1
ATOM 1688 O O . MET A 1 219 ? -31.802 33.533 -24.676 1.00 34.62 219 MET A O 1
ATOM 1692 N N . GLN A 1 220 ? -33.589 32.186 -24.362 1.00 33.44 220 GLN A N 1
ATOM 1693 C CA . GLN A 1 220 ? -33.537 32.004 -22.913 1.00 33.44 220 GLN A CA 1
ATOM 1694 C C . GLN A 1 220 ? -32.299 31.167 -22.513 1.00 33.44 220 GLN A C 1
ATOM 1696 O O . GLN A 1 220 ? -32.124 30.076 -23.059 1.00 33.44 220 GLN A O 1
ATOM 1701 N N . PRO A 1 221 ? -31.484 31.584 -21.526 1.00 33.16 221 PRO A N 1
ATOM 1702 C CA . PRO A 1 221 ? -30.510 30.706 -20.892 1.00 33.16 221 PRO A CA 1
ATOM 1703 C C . PRO A 1 221 ? -31.173 29.851 -19.799 1.00 33.16 221 PRO A C 1
ATOM 1705 O O . PRO A 1 221 ? -31.987 30.331 -19.008 1.00 33.16 221 PRO A O 1
ATOM 1708 N N . CYS A 1 222 ? -30.813 28.570 -19.776 1.00 28.94 222 CYS A N 1
ATOM 1709 C CA . CYS A 1 222 ? -31.337 27.514 -18.910 1.00 28.94 222 CYS A CA 1
ATOM 1710 C C . CYS A 1 222 ? -31.267 27.888 -17.413 1.00 28.94 222 CYS A C 1
ATOM 1712 O O . CYS A 1 222 ? -30.187 28.179 -16.899 1.00 28.94 222 CYS A O 1
ATOM 1714 N N . GLN A 1 223 ? -32.399 27.848 -16.700 1.00 26.83 223 GLN A N 1
ATOM 1715 C CA . GLN A 1 223 ? -32.473 28.069 -15.249 1.00 26.83 223 GLN A CA 1
ATOM 1716 C C . GLN A 1 223 ? -32.564 26.731 -14.498 1.00 26.83 223 GLN A C 1
ATOM 1718 O O . GLN A 1 223 ? -33.525 25.989 -14.680 1.00 26.83 223 GLN A O 1
ATOM 1723 N N . CYS A 1 224 ? -31.597 26.454 -13.619 1.00 28.91 224 CYS A N 1
ATOM 1724 C CA . CYS A 1 224 ? -31.668 25.387 -12.615 1.00 28.91 224 CYS A CA 1
ATOM 1725 C C . CYS A 1 224 ? -31.806 26.022 -11.219 1.00 28.91 224 CYS A C 1
ATOM 1727 O O . CYS A 1 224 ? -30.960 26.817 -10.812 1.00 28.91 224 CYS A O 1
ATOM 1729 N N . THR A 1 225 ? -32.879 25.692 -10.498 1.00 31.36 225 THR A N 1
ATOM 1730 C CA . THR A 1 225 ? -33.239 26.215 -9.164 1.00 31.36 225 THR A CA 1
ATOM 1731 C C . THR A 1 225 ? -32.558 25.444 -8.017 1.00 31.36 225 THR A C 1
ATOM 1733 O O . THR A 1 225 ? -32.690 24.220 -7.996 1.00 31.36 225 THR A O 1
ATOM 1736 N N . PRO A 1 226 ? -31.915 26.100 -7.023 1.00 31.02 226 PRO A N 1
ATOM 1737 C CA . PRO A 1 226 ? -31.332 25.430 -5.852 1.00 31.02 226 PRO A CA 1
ATOM 1738 C C . PRO A 1 226 ? -32.248 25.472 -4.612 1.00 31.02 226 PRO A C 1
ATOM 1740 O O . PRO A 1 226 ? -32.635 26.542 -4.138 1.00 31.02 226 PRO A O 1
ATOM 1743 N N . THR A 1 227 ? -32.552 24.298 -4.053 1.00 32.31 227 THR A N 1
ATOM 1744 C CA . THR A 1 227 ? -33.178 24.084 -2.733 1.00 32.31 227 THR A CA 1
ATOM 1745 C C . THR A 1 227 ? -32.176 24.292 -1.586 1.00 32.31 227 THR A C 1
ATOM 1747 O O . THR A 1 227 ? -30.988 24.026 -1.731 1.00 32.31 227 THR A O 1
ATOM 1750 N N . GLN A 1 228 ? -32.667 24.782 -0.444 1.00 29.11 228 GLN A N 1
ATOM 1751 C CA . GLN A 1 228 ? -31.883 25.297 0.688 1.00 29.11 228 GLN A CA 1
ATOM 1752 C C . GLN A 1 228 ? -30.956 24.267 1.364 1.00 29.11 228 GLN A C 1
ATOM 1754 O O . GLN A 1 228 ? -31.375 23.153 1.671 1.00 29.11 228 GLN A O 1
ATOM 1759 N N . ILE A 1 229 ? -29.711 24.670 1.655 1.00 35.22 229 ILE A N 1
ATOM 1760 C CA . ILE A 1 229 ? -28.654 23.818 2.226 1.00 35.22 229 ILE A CA 1
ATOM 1761 C C . ILE A 1 229 ? -28.376 24.201 3.690 1.00 35.22 229 ILE A C 1
ATOM 1763 O O . ILE A 1 229 ? -27.963 25.319 3.994 1.00 35.22 229 ILE A O 1
ATOM 1767 N N . GLN A 1 230 ? -28.574 23.235 4.596 1.00 32.62 230 GLN A N 1
ATOM 1768 C CA . GLN A 1 230 ? -28.083 23.246 5.979 1.00 32.62 230 GLN A CA 1
ATOM 1769 C C . GLN A 1 230 ? -26.545 23.169 6.019 1.00 32.62 230 GLN A C 1
ATOM 1771 O O . GLN A 1 230 ? -25.921 22.411 5.278 1.00 32.62 230 GLN A O 1
ATOM 1776 N N . GLN A 1 231 ? -25.948 23.941 6.930 1.00 38.84 231 GLN A N 1
ATOM 1777 C CA . GLN A 1 231 ? -24.536 24.358 6.992 1.00 38.84 231 GLN A CA 1
ATOM 1778 C C . GLN A 1 231 ? -23.469 23.270 7.272 1.00 38.84 231 GLN A C 1
ATOM 1780 O O . GLN A 1 231 ? -22.445 23.570 7.877 1.00 38.84 231 GLN A O 1
ATOM 1785 N N . ASN A 1 232 ? -23.632 22.017 6.839 1.00 51.31 232 ASN A N 1
ATOM 1786 C CA . ASN A 1 232 ? -22.527 21.045 6.923 1.00 51.31 232 ASN A CA 1
ATOM 1787 C C . ASN A 1 232 ? -22.550 19.928 5.870 1.00 51.31 232 ASN A C 1
ATOM 1789 O O . ASN A 1 232 ? -21.858 18.926 6.029 1.00 51.31 232 ASN A O 1
ATOM 1793 N N . CYS A 1 233 ? -23.335 20.077 4.804 1.00 44.56 233 CYS A N 1
ATOM 1794 C CA . CYS A 1 233 ? -23.482 19.047 3.781 1.00 44.56 233 CYS A CA 1
ATOM 1795 C C . CYS A 1 233 ? -22.597 19.329 2.557 1.00 44.56 233 CYS A C 1
ATOM 1797 O O . CYS A 1 233 ? -22.530 20.465 2.092 1.00 44.56 233 CYS A O 1
ATOM 1799 N N . GLN A 1 234 ? -21.947 18.299 2.016 1.00 45.84 234 GLN A N 1
ATOM 1800 C CA . GLN A 1 234 ? -21.221 18.342 0.745 1.00 45.84 234 GLN A CA 1
ATOM 1801 C C . GLN A 1 234 ? -22.009 17.591 -0.330 1.00 45.84 234 GLN A C 1
ATOM 1803 O O . GLN A 1 234 ? -22.534 16.509 -0.086 1.00 45.84 234 GLN A O 1
ATOM 1808 N N . THR A 1 235 ? -22.084 18.153 -1.533 1.00 44.97 235 THR A N 1
ATOM 1809 C CA . THR A 1 235 ? -22.684 17.478 -2.689 1.00 44.97 235 THR A CA 1
ATOM 1810 C C . THR A 1 235 ? -21.658 16.534 -3.316 1.00 44.97 235 THR A C 1
ATOM 1812 O O . THR A 1 235 ? -20.574 16.968 -3.707 1.00 44.97 235 THR A O 1
ATOM 1815 N N . THR A 1 236 ? -21.987 15.246 -3.400 1.00 51.53 236 THR A N 1
ATOM 1816 C CA . THR A 1 236 ? -21.163 14.207 -4.025 1.00 51.53 236 THR A CA 1
ATOM 1817 C C . THR A 1 236 ? -21.188 14.323 -5.552 1.00 51.53 236 THR A C 1
ATOM 1819 O O . THR A 1 236 ? -21.995 15.038 -6.154 1.00 51.53 236 THR A O 1
ATOM 1822 N N . THR A 1 237 ? -20.299 13.585 -6.216 1.00 43.47 237 THR A N 1
ATOM 1823 C CA . THR A 1 237 ? -20.125 13.593 -7.678 1.00 43.47 237 THR A CA 1
ATOM 1824 C C . THR A 1 237 ? -21.345 13.094 -8.457 1.00 43.47 237 THR A C 1
ATOM 1826 O O . THR A 1 237 ? -21.434 13.334 -9.658 1.00 43.47 237 THR A O 1
ATOM 1829 N N . THR A 1 238 ? -22.288 12.429 -7.787 1.00 44.31 238 THR A N 1
ATOM 1830 C CA . THR A 1 238 ? -23.552 11.922 -8.345 1.00 44.31 238 THR A CA 1
ATOM 1831 C C . THR A 1 238 ? -24.734 12.871 -8.110 1.00 44.31 238 THR A C 1
ATOM 1833 O O . THR A 1 238 ? -25.877 12.490 -8.343 1.00 44.31 238 THR A O 1
ATOM 1836 N N . GLN A 1 239 ? -24.475 14.108 -7.667 1.00 43.97 239 GLN A N 1
ATOM 1837 C CA . GLN A 1 239 ? -25.489 15.077 -7.222 1.00 43.97 239 GLN A CA 1
ATOM 1838 C C . GLN A 1 239 ? -26.285 14.640 -5.979 1.00 43.97 239 GLN A C 1
ATOM 1840 O O . GLN A 1 239 ? -27.364 15.171 -5.722 1.00 43.97 239 GLN A O 1
ATOM 1845 N N . GLN A 1 240 ? -25.765 13.708 -5.176 1.00 41.28 240 GLN A N 1
ATOM 1846 C CA . GLN A 1 240 ? -26.367 13.373 -3.884 1.00 41.28 240 GLN A CA 1
ATOM 1847 C C . GLN A 1 240 ? -25.767 14.249 -2.783 1.00 41.28 240 GLN A C 1
ATOM 1849 O O . GLN A 1 240 ? -24.572 14.518 -2.757 1.00 41.28 240 GLN A O 1
ATOM 1854 N N . GLN A 1 241 ? -26.596 14.733 -1.867 1.00 41.00 241 GLN A N 1
ATOM 1855 C CA . GLN A 1 241 ? -26.161 15.604 -0.780 1.00 41.00 241 GLN A CA 1
ATOM 1856 C C . GLN A 1 241 ? -25.796 14.754 0.444 1.00 41.00 241 GLN A C 1
ATOM 1858 O O . GLN A 1 241 ? -26.647 14.060 0.995 1.00 41.00 241 GLN A O 1
ATOM 1863 N N . TYR A 1 242 ? -24.531 14.796 0.863 1.00 40.69 242 TYR A N 1
ATOM 1864 C CA . TYR A 1 242 ? -24.003 14.060 2.011 1.00 40.69 242 TYR A CA 1
ATOM 1865 C C . TYR A 1 242 ? -23.776 15.000 3.196 1.00 40.69 242 TYR A C 1
ATOM 1867 O O . TYR A 1 242 ? -23.042 15.979 3.089 1.00 40.69 242 TYR A O 1
ATOM 1875 N N . CYS A 1 243 ? -24.378 14.693 4.343 1.00 48.78 243 CYS A N 1
ATOM 1876 C CA . CYS A 1 243 ? -24.194 15.432 5.591 1.00 48.78 243 CYS A CA 1
ATOM 1877 C C . CYS A 1 243 ? -23.550 14.487 6.626 1.00 48.78 243 CYS A C 1
ATOM 1879 O O . CYS A 1 243 ? -24.214 13.539 7.051 1.00 48.78 243 CYS A O 1
ATOM 1881 N N . PRO A 1 244 ? -22.284 14.688 7.040 1.00 48.12 244 PRO A N 1
ATOM 1882 C CA . PRO A 1 244 ? -21.624 13.806 7.998 1.00 48.12 244 PRO A CA 1
ATOM 1883 C C . PRO A 1 244 ? -22.278 13.919 9.387 1.00 48.12 244 PRO A C 1
ATOM 1885 O O . PRO A 1 244 ? -22.318 15.002 9.975 1.00 48.12 244 PRO A O 1
ATOM 1888 N N . GLN A 1 245 ? -22.776 12.802 9.928 1.00 40.69 245 GLN A N 1
ATOM 1889 C CA . GLN A 1 245 ? -23.183 12.704 11.336 1.00 40.69 245 GLN A CA 1
ATOM 1890 C C . GLN A 1 245 ? -21.945 12.642 12.254 1.00 40.69 245 GLN A C 1
ATOM 1892 O O . GLN A 1 245 ? -20.899 12.121 11.879 1.00 40.69 245 GLN A O 1
ATOM 1897 N N . GLN A 1 246 ? -22.051 13.231 13.449 1.00 41.84 246 GLN A N 1
ATOM 1898 C CA . GLN A 1 246 ? -20.935 13.591 14.342 1.00 41.84 246 GLN A CA 1
ATOM 1899 C C . GLN A 1 246 ? -20.285 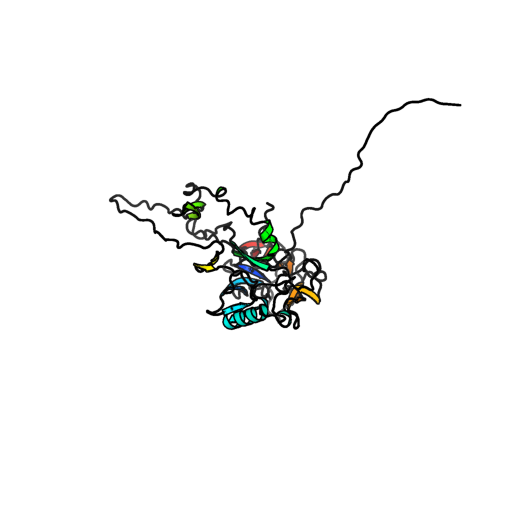12.439 15.145 1.00 41.84 246 GLN A C 1
ATOM 1901 O O . GLN A 1 246 ? -19.415 12.708 15.972 1.00 41.84 246 GLN A O 1
ATOM 1906 N N . SER A 1 247 ? -20.630 11.171 14.917 1.00 46.62 247 SER A N 1
ATOM 1907 C CA . SER A 1 247 ? -19.885 10.027 15.465 1.00 46.62 247 SER A CA 1
ATOM 1908 C C . SER A 1 247 ? -18.932 9.499 14.396 1.00 46.62 247 SER A C 1
ATOM 1910 O O . SER A 1 247 ? -19.340 9.342 13.253 1.00 46.62 247 SER A O 1
ATOM 1912 N N . ALA A 1 248 ? -17.654 9.263 14.730 1.00 54.03 248 ALA A N 1
ATOM 1913 C CA . ALA A 1 248 ? -16.696 8.681 13.786 1.00 54.03 248 ALA A CA 1
ATOM 1914 C C . ALA A 1 248 ? -17.228 7.305 13.352 1.00 54.03 248 ALA A C 1
ATOM 1916 O O . ALA A 1 248 ? -17.175 6.366 14.153 1.00 54.03 248 ALA A O 1
ATOM 1917 N N . PRO A 1 249 ? -17.781 7.175 12.136 1.00 64.69 249 PRO A N 1
ATOM 1918 C CA . PRO A 1 249 ? -18.511 5.975 11.791 1.00 64.69 249 PRO A CA 1
ATOM 1919 C C . PRO A 1 249 ? -17.510 4.837 11.584 1.00 64.69 249 PRO A C 1
ATOM 1921 O O . PRO A 1 249 ? -16.389 5.067 11.119 1.00 64.69 249 PRO A O 1
ATOM 1924 N N . VAL A 1 250 ? -17.917 3.597 11.888 1.00 71.62 250 VAL A N 1
ATOM 1925 C CA . VAL A 1 250 ? -17.110 2.359 11.710 1.00 71.62 250 VAL A CA 1
ATOM 1926 C C . VAL A 1 250 ? -16.512 2.226 10.288 1.00 71.62 250 VAL A C 1
ATOM 1928 O O . VAL A 1 250 ? -15.574 1.459 10.055 1.00 71.62 250 VAL A O 1
ATOM 1931 N N . VAL A 1 251 ? -17.034 2.997 9.332 1.00 79.88 251 VAL A N 1
ATOM 1932 C CA . VAL A 1 251 ? -16.586 3.108 7.937 1.00 79.88 251 VAL A CA 1
ATOM 1933 C C . VAL A 1 251 ? -15.274 3.885 7.740 1.00 79.88 251 VAL A C 1
ATOM 1935 O O . VAL A 1 251 ? -14.612 3.664 6.729 1.00 79.88 251 VAL A O 1
ATOM 1938 N N . GLN A 1 252 ? -14.874 4.764 8.667 1.00 83.25 252 GLN A N 1
ATOM 1939 C CA . GLN A 1 252 ? -13.696 5.633 8.515 1.00 83.25 252 GLN A CA 1
ATOM 1940 C C . GLN A 1 252 ? -12.387 4.942 8.945 1.00 83.25 252 GLN A C 1
ATOM 1942 O O . GLN A 1 252 ? -12.395 4.082 9.833 1.00 83.25 252 GLN A O 1
ATOM 1947 N N . PRO A 1 253 ? -11.236 5.310 8.348 1.00 87.44 253 PRO A N 1
ATOM 1948 C CA . PRO A 1 253 ? -9.944 4.747 8.720 1.00 87.44 253 PRO A CA 1
ATOM 1949 C C . PRO A 1 253 ? -9.539 5.148 10.146 1.00 87.44 253 PRO A C 1
ATOM 1951 O O . PRO A 1 253 ? -9.772 6.270 10.587 1.00 87.44 253 PRO A O 1
ATOM 1954 N N . GLN A 1 254 ? -8.885 4.228 10.856 1.00 85.94 254 GLN A N 1
ATOM 1955 C CA . GLN A 1 254 ? -8.375 4.432 12.218 1.00 85.94 254 GLN A CA 1
ATOM 1956 C C . GLN A 1 254 ? -6.863 4.140 12.295 1.00 85.94 254 GLN A C 1
ATOM 1958 O O . GLN A 1 254 ? -6.360 3.258 11.595 1.00 85.94 254 GLN A O 1
ATOM 1963 N N . PRO A 1 255 ? -6.100 4.857 13.130 1.00 87.44 255 PRO A N 1
ATOM 1964 C CA . PRO A 1 255 ? -4.690 4.559 13.337 1.00 87.44 255 PRO A CA 1
ATOM 1965 C C . PRO A 1 255 ? -4.522 3.301 14.199 1.00 87.44 255 PRO A C 1
ATOM 1967 O O . PRO A 1 255 ? -5.382 2.967 15.015 1.00 87.44 255 PRO A O 1
ATOM 1970 N N . CYS A 1 256 ? -3.374 2.634 14.085 1.00 87.12 256 CYS A N 1
ATOM 1971 C CA . CYS A 1 256 ? -2.983 1.622 15.058 1.00 87.12 256 CYS A CA 1
ATOM 1972 C C . CYS A 1 256 ? -2.534 2.315 16.357 1.00 87.12 256 CYS A C 1
ATOM 1974 O O . CYS A 1 256 ? -1.542 3.046 16.329 1.00 87.12 256 CYS A O 1
ATOM 1976 N N . PRO A 1 257 ? -3.171 2.053 17.514 1.00 83.19 257 PRO A N 1
ATOM 1977 C CA . PRO A 1 257 ? -2.787 2.683 18.781 1.00 83.19 257 PRO A CA 1
ATOM 1978 C C . PRO A 1 257 ? -1.402 2.245 19.290 1.00 83.19 257 PRO A C 1
ATOM 1980 O O . PRO A 1 257 ? -0.849 2.873 20.186 1.00 83.19 257 PRO A O 1
ATOM 1983 N N . LEU A 1 258 ? -0.836 1.168 18.732 1.00 84.06 258 LEU A N 1
ATOM 1984 C CA . LEU A 1 258 ? 0.481 0.643 19.106 1.00 84.06 258 LEU A CA 1
ATOM 1985 C C . LEU A 1 258 ? 1.638 1.309 18.342 1.00 84.06 258 LEU A C 1
ATOM 1987 O O . LEU A 1 258 ? 2.795 1.107 18.708 1.00 84.06 258 LEU A O 1
ATOM 1991 N N . VAL A 1 259 ? 1.360 2.071 17.277 1.00 83.44 259 VAL A N 1
ATOM 1992 C CA . VAL A 1 259 ? 2.399 2.767 16.504 1.00 83.44 259 VAL A CA 1
ATOM 1993 C C . VAL A 1 259 ? 2.719 4.091 17.190 1.00 83.44 259 VAL A C 1
ATOM 1995 O O . VAL A 1 259 ? 1.900 5.005 17.223 1.00 83.44 259 VAL A O 1
ATOM 1998 N N . GLN A 1 260 ? 3.927 4.206 17.736 1.00 66.50 260 GLN A N 1
ATOM 1999 C CA . GLN A 1 260 ? 4.429 5.454 18.309 1.00 66.50 260 GLN A CA 1
ATOM 2000 C C . GLN A 1 260 ? 5.117 6.280 17.206 1.00 66.50 260 GLN A C 1
ATOM 2002 O O . GLN A 1 260 ? 6.212 5.938 16.765 1.00 66.50 260 GLN A O 1
ATOM 2007 N N . GLY A 1 261 ? 4.474 7.361 16.747 1.00 63.19 261 GLY A N 1
ATOM 2008 C CA . GLY A 1 261 ? 5.014 8.284 15.732 1.00 63.19 261 GLY A CA 1
ATOM 2009 C C . GLY A 1 261 ? 4.439 8.096 14.320 1.00 63.19 261 GLY A C 1
ATOM 2010 O O . GLY A 1 261 ? 3.498 7.337 14.111 1.00 63.19 261 GLY A O 1
ATOM 2011 N N . SER A 1 262 ? 4.975 8.824 13.332 1.00 60.72 262 SER A N 1
ATOM 2012 C CA . SER A 1 262 ? 4.586 8.654 11.922 1.00 60.72 262 SER A CA 1
ATOM 2013 C C . SER A 1 262 ? 5.162 7.339 11.386 1.00 60.72 262 SER A C 1
ATOM 2015 O O . SER A 1 262 ? 6.382 7.225 11.241 1.00 60.72 262 SER A O 1
ATOM 2017 N N . GLY A 1 263 ? 4.297 6.360 11.096 1.00 65.00 263 GLY A N 1
ATOM 2018 C CA . GLY A 1 263 ? 4.651 4.945 10.897 1.00 65.00 263 GLY A CA 1
ATOM 2019 C C . GLY A 1 263 ? 5.676 4.640 9.798 1.00 65.00 263 GLY A C 1
ATOM 2020 O O . GLY A 1 263 ? 6.307 3.587 9.825 1.00 65.00 263 GLY A O 1
ATOM 2021 N N . VAL A 1 264 ? 5.890 5.567 8.862 1.00 80.50 264 VAL A N 1
ATOM 2022 C CA . VAL A 1 264 ? 6.761 5.384 7.688 1.00 80.50 264 VAL A CA 1
ATOM 2023 C C . VAL A 1 264 ? 8.244 5.616 7.988 1.00 80.50 264 VAL A C 1
ATOM 2025 O O . VAL A 1 264 ? 9.096 4.962 7.396 1.00 80.50 264 VAL A O 1
ATOM 2028 N N . GLN A 1 265 ? 8.573 6.532 8.907 1.00 77.75 265 GLN A N 1
ATOM 2029 C CA . GLN A 1 265 ? 9.969 6.929 9.169 1.00 77.75 265 GLN A CA 1
ATOM 2030 C C . GLN A 1 265 ? 10.794 5.794 9.786 1.00 77.75 265 GLN A C 1
ATOM 2032 O O . GLN A 1 265 ? 11.983 5.669 9.517 1.00 77.75 265 GLN A O 1
ATOM 2037 N N . ASN A 1 266 ? 10.135 4.946 10.574 1.00 82.56 266 ASN A N 1
ATOM 2038 C CA . ASN A 1 266 ? 10.731 3.790 11.237 1.00 82.56 266 ASN A CA 1
ATOM 2039 C C . ASN A 1 266 ? 10.220 2.474 10.634 1.00 82.56 266 ASN A C 1
ATOM 2041 O O . ASN A 1 266 ? 10.157 1.459 11.330 1.00 82.56 266 ASN A O 1
ATOM 2045 N N . ALA A 1 267 ? 9.802 2.487 9.365 1.00 89.31 267 ALA A N 1
ATOM 2046 C CA . ALA A 1 267 ? 9.311 1.290 8.705 1.00 89.31 267 ALA A CA 1
ATOM 2047 C C . ALA A 1 267 ? 10.435 0.252 8.580 1.00 89.31 267 ALA A C 1
ATOM 2049 O O . ALA A 1 267 ? 11.498 0.502 8.016 1.00 89.31 267 ALA A O 1
ATOM 2050 N N . GLN A 1 268 ? 10.192 -0.929 9.137 1.00 92.31 268 GLN A N 1
ATOM 2051 C CA . GLN A 1 268 ? 11.125 -2.049 9.151 1.00 92.31 268 GLN A CA 1
ATOM 2052 C C . GLN A 1 268 ? 10.334 -3.324 8.915 1.00 92.31 268 GLN A C 1
ATOM 2054 O O . GLN A 1 268 ? 9.220 -3.453 9.422 1.00 92.31 268 GLN A O 1
ATOM 2059 N N . TYR A 1 269 ? 10.903 -4.275 8.177 1.00 93.25 269 TYR A N 1
ATOM 2060 C CA . TYR A 1 269 ? 10.269 -5.570 7.943 1.00 93.25 269 TYR A CA 1
ATOM 2061 C C . TYR A 1 269 ? 9.820 -6.220 9.268 1.00 93.25 269 TYR A C 1
ATOM 2063 O O . TYR A 1 269 ? 10.586 -6.268 10.227 1.00 93.25 269 TYR A O 1
ATOM 2071 N N . GLN A 1 270 ? 8.568 -6.691 9.321 1.00 91.62 270 GLN A N 1
ATOM 2072 C CA . GLN A 1 270 ? 7.868 -7.231 10.504 1.00 91.62 270 GLN A CA 1
ATOM 2073 C C . GLN A 1 270 ? 7.541 -6.232 11.633 1.00 91.62 270 GLN A C 1
ATOM 2075 O O . GLN A 1 270 ? 6.847 -6.604 12.591 1.00 91.62 270 GLN A O 1
ATOM 2080 N N . GLY A 1 271 ? 7.951 -4.967 11.506 1.00 91.00 271 GLY A N 1
ATOM 2081 C CA . GLY A 1 271 ? 7.561 -3.878 12.402 1.00 91.00 271 GLY A CA 1
ATOM 2082 C C . GLY A 1 271 ? 6.055 -3.600 12.369 1.00 91.00 271 GLY A C 1
ATOM 2083 O O . GLY A 1 271 ? 5.370 -3.941 11.404 1.00 91.00 271 GLY A O 1
ATOM 2084 N N . ILE A 1 272 ? 5.534 -2.998 13.441 1.00 90.94 272 ILE A N 1
ATOM 2085 C CA . ILE A 1 272 ? 4.110 -2.650 13.572 1.00 90.94 272 ILE A CA 1
ATOM 2086 C C . ILE A 1 272 ? 3.807 -1.395 12.747 1.00 90.94 272 ILE A C 1
ATOM 2088 O O . ILE A 1 272 ? 4.611 -0.466 12.707 1.00 90.94 272 ILE A O 1
ATOM 2092 N N . CYS A 1 273 ? 2.637 -1.362 12.114 1.00 93.25 273 CYS A N 1
ATOM 2093 C CA . CYS A 1 273 ? 2.185 -0.242 11.291 1.00 93.25 273 CYS A CA 1
ATOM 2094 C C . CYS A 1 273 ? 0.665 -0.042 11.361 1.00 93.25 273 CYS A C 1
ATOM 2096 O O . CYS A 1 273 ? -0.071 -0.912 11.834 1.00 93.25 273 CYS A O 1
ATOM 2098 N N . SER A 1 274 ? 0.192 1.110 10.894 1.00 92.06 274 SER A N 1
ATOM 2099 C CA . SER A 1 274 ? -1.220 1.489 10.813 1.00 92.06 274 SER A CA 1
ATOM 2100 C C . SER A 1 274 ? -1.743 1.259 9.396 1.00 92.06 274 SER A C 1
ATOM 2102 O O . SER A 1 274 ? -1.771 2.170 8.572 1.00 92.06 274 SER A O 1
ATOM 2104 N N . TRP A 1 275 ? -2.183 0.038 9.091 1.00 91.25 275 TRP A N 1
ATOM 2105 C CA . TRP A 1 275 ? -2.438 -0.391 7.706 1.00 91.25 275 TRP A CA 1
ATOM 2106 C C . TRP A 1 275 ? -3.506 0.420 6.954 1.00 91.25 275 TRP A C 1
ATOM 2108 O O . TRP A 1 275 ? -3.487 0.455 5.725 1.00 91.25 275 TRP A O 1
ATOM 2118 N N . MET A 1 276 ? -4.426 1.079 7.669 1.00 91.19 276 MET A N 1
ATOM 2119 C CA . MET A 1 276 ? -5.482 1.900 7.063 1.00 91.19 276 MET A CA 1
ATOM 2120 C C . MET A 1 276 ? -5.039 3.311 6.672 1.00 91.19 276 MET A C 1
ATOM 2122 O O . MET A 1 276 ? -5.722 3.938 5.864 1.00 91.19 276 MET A O 1
ATOM 2126 N N . ILE A 1 277 ? -3.947 3.829 7.240 1.00 91.50 277 ILE A N 1
ATOM 2127 C CA . ILE A 1 277 ? -3.509 5.222 7.037 1.00 91.50 277 ILE A CA 1
ATOM 2128 C C . ILE A 1 277 ? -2.079 5.329 6.513 1.00 91.50 277 ILE A C 1
ATOM 2130 O O . ILE A 1 277 ? -1.783 6.274 5.783 1.00 91.50 277 ILE A O 1
ATOM 2134 N N . ASP A 1 278 ? -1.219 4.358 6.823 1.00 93.00 278 ASP A N 1
ATOM 2135 C CA . ASP A 1 278 ? 0.175 4.401 6.412 1.00 93.00 278 ASP A CA 1
ATOM 2136 C C . ASP A 1 278 ? 0.296 4.215 4.882 1.00 93.00 278 ASP A C 1
ATOM 2138 O O . ASP A 1 278 ? -0.404 3.382 4.283 1.00 93.00 278 ASP A O 1
ATOM 2142 N N . PRO A 1 279 ? 1.170 4.994 4.223 1.00 94.19 279 PRO A N 1
ATOM 2143 C CA . PRO A 1 279 ? 1.538 4.789 2.829 1.00 94.19 279 PRO A CA 1
ATOM 2144 C C . PRO A 1 279 ? 2.446 3.556 2.673 1.00 94.19 279 PRO A C 1
ATOM 2146 O O . PRO A 1 279 ? 2.775 2.863 3.636 1.00 94.19 279 PRO A O 1
ATOM 2149 N N . LEU A 1 280 ? 2.865 3.267 1.441 1.00 95.56 280 LEU A N 1
ATOM 2150 C CA . LEU A 1 280 ? 3.979 2.354 1.198 1.00 95.56 280 LEU A CA 1
ATOM 2151 C C . LEU A 1 280 ? 5.282 3.005 1.682 1.00 95.56 280 LEU A C 1
ATOM 2153 O O . LEU A 1 280 ? 5.463 4.221 1.570 1.00 95.56 280 LEU A O 1
ATOM 2157 N N . ALA A 1 281 ? 6.197 2.197 2.204 1.00 94.69 281 ALA A N 1
ATOM 2158 C CA . ALA A 1 281 ? 7.472 2.670 2.729 1.00 94.69 281 ALA A CA 1
ATOM 2159 C C . ALA A 1 281 ? 8.650 2.054 1.969 1.00 94.69 281 ALA A C 1
ATOM 2161 O O . ALA A 1 281 ? 8.547 0.967 1.403 1.00 94.69 281 ALA A O 1
ATOM 2162 N N . THR A 1 282 ? 9.789 2.739 1.973 1.00 93.75 282 THR A N 1
ATOM 2163 C CA . THR A 1 282 ? 11.044 2.184 1.454 1.00 93.75 282 THR A CA 1
ATOM 2164 C C . THR A 1 282 ? 11.515 1.039 2.347 1.00 93.75 282 THR A C 1
ATOM 2166 O O . THR A 1 282 ? 11.431 1.140 3.570 1.00 93.75 282 THR A O 1
ATOM 2169 N N . ASP A 1 283 ? 12.042 -0.038 1.761 1.00 94.81 283 ASP A N 1
ATOM 2170 C CA . ASP A 1 283 ? 12.744 -1.064 2.531 1.00 94.81 283 ASP A CA 1
ATOM 2171 C C . ASP A 1 283 ? 14.207 -0.634 2.763 1.00 94.81 283 ASP A C 1
ATOM 2173 O O . ASP A 1 283 ? 14.978 -0.543 1.803 1.00 94.81 283 ASP A O 1
ATOM 2177 N N . PRO A 1 284 ? 14.640 -0.387 4.015 1.00 92.31 284 PRO A N 1
ATOM 2178 C CA . PRO A 1 284 ? 16.012 0.040 4.293 1.00 92.31 284 PRO A CA 1
ATOM 2179 C C . PRO A 1 284 ? 17.065 -1.021 3.932 1.00 92.31 284 PRO A C 1
ATOM 2181 O O . PRO A 1 284 ? 18.242 -0.693 3.803 1.00 92.31 284 PRO A O 1
ATOM 2184 N N . GLN A 1 285 ? 16.667 -2.288 3.772 1.00 93.44 285 GLN A N 1
ATOM 2185 C CA . GLN A 1 285 ? 17.563 -3.397 3.437 1.00 93.44 285 GLN A CA 1
ATOM 2186 C C . GLN A 1 285 ? 17.595 -3.717 1.934 1.00 93.44 285 GLN A C 1
ATOM 2188 O O . GLN A 1 285 ? 18.429 -4.515 1.505 1.00 93.44 285 GLN A O 1
ATOM 2193 N N . SER A 1 286 ? 16.694 -3.154 1.120 1.00 93.50 286 SER A N 1
ATOM 2194 C CA . SER A 1 286 ? 16.603 -3.495 -0.303 1.00 93.50 286 SER A CA 1
ATOM 2195 C C . SER A 1 286 ? 15.974 -2.382 -1.137 1.00 93.50 286 SER A C 1
ATOM 2197 O O . SER A 1 286 ? 14.849 -1.974 -0.889 1.00 93.50 286 SER A O 1
ATOM 2199 N N . ARG A 1 287 ? 16.656 -1.947 -2.206 1.00 92.00 287 ARG A N 1
ATOM 2200 C CA . ARG A 1 287 ? 16.090 -0.978 -3.168 1.00 92.00 287 ARG A CA 1
ATOM 2201 C C . ARG A 1 287 ? 15.070 -1.598 -4.129 1.00 92.00 287 ARG A C 1
ATOM 2203 O O . ARG A 1 287 ? 14.242 -0.882 -4.680 1.00 92.00 287 ARG A O 1
ATOM 2210 N N . THR A 1 288 ? 15.128 -2.915 -4.329 1.00 94.38 288 THR A N 1
ATOM 2211 C CA . THR A 1 288 ? 14.236 -3.677 -5.223 1.00 94.38 288 THR A CA 1
ATOM 2212 C C . THR A 1 288 ? 12.986 -4.194 -4.513 1.00 94.38 288 THR A C 1
ATOM 2214 O O . THR A 1 288 ? 12.219 -4.971 -5.079 1.00 94.38 288 THR A O 1
ATOM 2217 N N . HIS A 1 289 ? 12.781 -3.780 -3.265 1.00 96.38 289 HIS A N 1
ATOM 2218 C CA . HIS A 1 289 ? 11.584 -4.072 -2.503 1.00 96.38 289 HIS A CA 1
ATOM 2219 C C . HIS A 1 289 ? 11.045 -2.795 -1.870 1.00 96.38 289 HIS A C 1
ATOM 2221 O O . HIS A 1 289 ? 11.756 -1.812 -1.671 1.00 96.38 289 HIS A O 1
ATOM 2227 N N . TYR A 1 290 ? 9.772 -2.845 -1.521 1.00 96.44 290 TYR A N 1
ATOM 2228 C CA . TYR A 1 290 ? 9.114 -1.848 -0.696 1.00 96.44 290 TYR A CA 1
ATOM 2229 C C . TYR A 1 290 ? 8.415 -2.538 0.466 1.00 96.44 290 TYR A C 1
ATOM 2231 O O . TYR A 1 290 ? 8.253 -3.761 0.489 1.00 96.44 290 TYR A O 1
ATOM 2239 N N . LEU A 1 291 ? 8.004 -1.755 1.451 1.00 96.75 291 LEU A N 1
ATOM 2240 C CA . LEU A 1 291 ? 7.233 -2.230 2.583 1.00 96.75 291 LEU A CA 1
ATOM 2241 C C . LEU A 1 291 ? 5.773 -1.817 2.406 1.00 96.75 291 LEU A C 1
ATOM 2243 O O . LEU A 1 291 ? 5.454 -0.641 2.220 1.00 96.75 291 LEU A O 1
ATOM 2247 N N . GLN A 1 292 ? 4.879 -2.797 2.495 1.00 95.88 292 GLN A N 1
ATOM 2248 C CA . GLN A 1 292 ? 3.438 -2.585 2.557 1.00 95.88 292 GLN A CA 1
ATOM 2249 C C . GLN A 1 292 ? 2.923 -3.056 3.909 1.00 95.88 292 GLN A C 1
ATOM 2251 O O . GLN A 1 292 ? 3.218 -4.168 4.349 1.00 95.88 292 GLN A O 1
ATOM 2256 N N . CYS A 1 293 ? 2.134 -2.218 4.573 1.00 95.06 293 CYS A N 1
ATOM 2257 C CA . CYS A 1 293 ? 1.519 -2.595 5.832 1.00 95.06 293 CYS A CA 1
ATOM 2258 C C . CYS A 1 293 ? 0.363 -3.575 5.582 1.00 95.06 293 CYS A C 1
ATOM 2260 O O . CYS A 1 293 ? -0.656 -3.206 4.995 1.00 95.06 293 CYS A O 1
ATOM 2262 N N . GLN A 1 294 ? 0.513 -4.829 6.012 1.00 93.88 294 GLN A N 1
ATOM 2263 C CA . GLN A 1 294 ? -0.537 -5.843 5.902 1.00 93.88 294 GLN A CA 1
ATOM 2264 C C . GLN A 1 294 ? -1.301 -5.976 7.226 1.00 93.88 294 GLN A C 1
ATOM 2266 O O . GLN A 1 294 ? -0.649 -6.037 8.270 1.00 93.88 294 GLN A O 1
ATOM 2271 N N . PRO A 1 295 ? -2.648 -6.048 7.220 1.00 92.19 295 PRO A N 1
ATOM 2272 C CA . PRO A 1 295 ? -3.440 -6.178 8.445 1.00 92.19 295 PRO A CA 1
ATOM 2273 C C . PRO A 1 295 ? -3.024 -7.397 9.277 1.00 92.19 295 PRO A C 1
ATOM 2275 O O . PRO A 1 295 ? -2.841 -8.489 8.734 1.00 92.19 295 PRO A O 1
ATOM 2278 N N . ALA A 1 296 ? -2.894 -7.230 10.593 1.00 88.62 296 ALA A N 1
ATOM 2279 C CA . ALA A 1 296 ? -2.608 -8.344 11.487 1.00 88.62 296 ALA A CA 1
ATOM 2280 C C . ALA A 1 296 ? -3.887 -9.171 11.724 1.00 88.62 296 ALA A C 1
ATOM 2282 O O . ALA A 1 296 ? -4.964 -8.599 11.879 1.00 88.62 296 ALA A O 1
ATOM 2283 N N . PRO A 1 297 ? -3.801 -10.510 11.824 1.00 83.69 297 PRO A N 1
ATOM 2284 C CA . PRO A 1 297 ? -4.988 -11.356 11.983 1.00 83.69 297 PRO A CA 1
ATOM 2285 C C . PRO A 1 297 ? -5.779 -11.066 13.270 1.00 83.69 297 PRO A C 1
ATOM 2287 O O . PRO A 1 297 ? -6.997 -11.199 13.281 1.00 83.69 297 PRO A O 1
ATOM 2290 N N . ASN A 1 298 ? -5.097 -10.626 14.334 1.00 78.62 298 ASN A N 1
ATOM 2291 C CA . ASN A 1 298 ? -5.678 -10.430 15.667 1.00 78.62 298 ASN A CA 1
ATOM 2292 C C . ASN A 1 298 ? -5.804 -8.953 16.072 1.00 78.62 298 ASN A C 1
ATOM 2294 O O . ASN A 1 298 ? -6.065 -8.659 17.236 1.00 78.62 298 ASN A O 1
ATOM 2298 N N . ASN A 1 299 ? -5.570 -8.011 15.156 1.00 81.00 299 ASN A N 1
ATOM 2299 C CA . ASN A 1 299 ? -5.706 -6.589 15.453 1.00 81.00 299 ASN A CA 1
ATOM 2300 C C . ASN A 1 299 ? -6.295 -5.860 14.248 1.00 81.00 299 ASN A C 1
ATOM 2302 O O . ASN A 1 299 ? -5.703 -5.848 13.174 1.00 81.00 299 ASN A O 1
ATOM 2306 N N . LEU A 1 300 ? -7.462 -5.246 14.439 1.00 83.81 300 LEU A N 1
ATOM 2307 C CA . LEU A 1 300 ? -8.207 -4.648 13.340 1.00 83.81 300 LEU A CA 1
ATOM 2308 C C . LEU A 1 300 ? -7.537 -3.392 12.771 1.00 83.81 300 LEU A C 1
ATOM 2310 O O . LEU A 1 300 ? -7.719 -3.089 11.597 1.00 83.81 300 LEU A O 1
ATOM 2314 N N . PHE A 1 301 ? -6.764 -2.664 13.576 1.00 87.12 301 PHE A N 1
ATOM 2315 C CA . PHE A 1 301 ? -6.181 -1.372 13.194 1.00 87.12 301 PHE A CA 1
ATOM 2316 C C . PHE A 1 301 ? -4.675 -1.455 12.942 1.00 87.12 301 PHE A C 1
ATOM 2318 O O . PHE A 1 301 ? -4.113 -0.646 12.204 1.00 87.12 301 PHE A O 1
ATOM 2325 N N . CYS A 1 302 ? -4.022 -2.458 13.524 1.00 89.19 302 CYS A N 1
ATOM 2326 C CA . CYS A 1 302 ? -2.594 -2.681 13.386 1.00 89.19 302 CYS A CA 1
ATOM 2327 C C . CYS A 1 302 ? -2.278 -3.706 12.305 1.00 89.19 302 CYS A C 1
ATOM 2329 O O . CYS A 1 302 ? -2.978 -4.697 12.108 1.00 89.19 302 CYS A O 1
ATOM 2331 N N . GLY A 1 303 ? -1.182 -3.460 11.610 1.00 91.88 303 GLY A N 1
ATOM 2332 C CA . GLY A 1 303 ? -0.600 -4.367 10.647 1.00 91.88 303 GLY A CA 1
ATOM 2333 C C . GLY A 1 303 ? 0.859 -4.653 10.949 1.00 91.88 303 GLY A C 1
ATOM 2334 O O . GLY A 1 303 ? 1.418 -4.191 11.949 1.00 91.88 303 GLY A O 1
ATOM 2335 N N . ARG A 1 304 ? 1.473 -5.417 10.051 1.00 93.44 304 ARG A N 1
ATOM 2336 C CA . ARG A 1 304 ? 2.920 -5.601 9.996 1.00 93.44 304 ARG A CA 1
ATOM 2337 C C . ARG A 1 304 ? 3.445 -5.194 8.637 1.00 93.44 304 ARG A C 1
ATOM 2339 O O . ARG A 1 304 ? 2.853 -5.544 7.616 1.00 93.44 304 ARG A O 1
ATOM 2346 N N . TRP A 1 305 ? 4.579 -4.510 8.630 1.00 94.94 305 TRP A N 1
ATOM 2347 C CA . TRP A 1 305 ? 5.309 -4.217 7.406 1.00 94.94 305 TRP A CA 1
ATOM 2348 C C . TRP A 1 305 ? 5.763 -5.520 6.754 1.00 94.94 305 TRP A C 1
ATOM 2350 O O . TRP A 1 305 ? 6.555 -6.271 7.328 1.00 94.94 305 TRP A O 1
ATOM 2360 N N . GLN A 1 306 ? 5.261 -5.789 5.554 1.00 96.44 306 GLN A N 1
ATOM 2361 C CA . GLN A 1 306 ? 5.682 -6.914 4.732 1.00 96.44 306 GLN A CA 1
ATOM 2362 C C . GLN A 1 306 ? 6.498 -6.418 3.551 1.00 96.44 306 GLN A C 1
ATOM 2364 O O . GLN A 1 306 ? 6.188 -5.389 2.952 1.00 96.44 306 GLN A O 1
ATOM 2369 N N . ARG A 1 307 ? 7.544 -7.177 3.231 1.00 96.62 307 ARG A N 1
ATOM 2370 C CA . ARG A 1 307 ? 8.413 -6.930 2.090 1.00 96.62 307 ARG A CA 1
ATOM 2371 C C . ARG A 1 307 ? 7.698 -7.358 0.814 1.00 96.62 307 ARG A C 1
ATOM 2373 O O . ARG A 1 307 ? 7.339 -8.523 0.665 1.00 96.62 307 ARG A O 1
ATOM 2380 N N . MET A 1 308 ? 7.538 -6.415 -0.101 1.00 96.00 308 MET A N 1
ATOM 2381 C CA . MET A 1 308 ? 6.900 -6.612 -1.393 1.00 96.00 308 MET A CA 1
ATOM 2382 C C . MET A 1 308 ? 7.932 -6.407 -2.505 1.00 96.00 308 MET A C 1
ATOM 2384 O O . MET A 1 308 ? 8.681 -5.429 -2.453 1.00 96.00 308 MET A O 1
ATOM 2388 N N . PRO A 1 309 ? 8.018 -7.311 -3.493 1.00 95.94 309 PRO A N 1
ATOM 2389 C CA . PRO A 1 309 ? 8.983 -7.174 -4.573 1.00 95.94 309 PRO A CA 1
ATOM 2390 C C . PRO A 1 309 ? 8.543 -6.096 -5.566 1.00 95.94 309 PRO A C 1
ATOM 2392 O O . PRO A 1 309 ? 7.372 -6.028 -5.946 1.00 95.94 309 PRO A O 1
ATOM 2395 N N . CYS A 1 310 ? 9.498 -5.294 -6.024 1.00 94.44 310 CYS A N 1
ATOM 2396 C CA . CYS A 1 310 ? 9.353 -4.548 -7.265 1.00 94.44 310 CYS A CA 1
ATOM 2397 C C . CYS A 1 310 ? 9.537 -5.481 -8.475 1.00 94.44 310 CYS A C 1
ATOM 2399 O O . CYS A 1 310 ? 10.108 -6.571 -8.362 1.00 94.44 310 CYS A O 1
ATOM 2401 N N . ALA A 1 311 ? 9.065 -5.064 -9.652 1.00 91.25 311 ALA A N 1
ATOM 2402 C CA . ALA A 1 311 ? 9.365 -5.779 -10.889 1.00 91.25 311 ALA A CA 1
ATOM 2403 C C . ALA A 1 311 ? 10.889 -5.804 -11.168 1.00 91.25 311 ALA A C 1
ATOM 2405 O O . ALA A 1 311 ? 11.608 -4.889 -10.751 1.00 91.25 311 ALA A O 1
ATOM 2406 N N . PRO A 1 312 ? 11.412 -6.816 -11.885 1.00 90.31 312 PRO A N 1
ATOM 2407 C CA . PRO A 1 312 ? 12.828 -6.863 -12.250 1.00 90.31 312 PRO A CA 1
ATOM 2408 C C . PRO A 1 312 ? 13.303 -5.572 -12.936 1.00 90.31 312 PRO A C 1
ATOM 2410 O O . PRO A 1 312 ? 12.629 -5.061 -13.825 1.00 90.31 312 PRO A O 1
ATOM 2413 N N . GLY A 1 313 ? 14.463 -5.051 -12.521 1.00 88.31 313 GLY A N 1
ATOM 2414 C CA . GLY A 1 313 ? 15.031 -3.800 -13.047 1.00 88.31 313 GLY A CA 1
ATOM 2415 C C . GLY A 1 313 ? 14.384 -2.513 -12.514 1.00 88.31 313 GLY A C 1
ATOM 2416 O O . GLY A 1 313 ? 14.731 -1.425 -12.969 1.00 88.31 313 GLY A O 1
ATOM 2417 N N . THR A 1 314 ? 13.460 -2.615 -11.554 1.00 92.06 314 THR A N 1
ATOM 2418 C CA . THR A 1 314 ? 12.802 -1.456 -10.938 1.00 92.06 314 THR A CA 1
ATOM 2419 C C . THR A 1 314 ? 13.153 -1.315 -9.455 1.00 92.06 314 THR A C 1
ATOM 2421 O O . THR A 1 314 ? 13.480 -2.292 -8.776 1.00 92.06 314 THR A O 1
ATOM 2424 N N . VAL A 1 315 ? 13.091 -0.083 -8.954 1.00 94.06 315 VAL A N 1
ATOM 2425 C CA . VAL A 1 315 ? 13.323 0.307 -7.558 1.00 94.06 315 VAL A CA 1
ATOM 2426 C C . VAL A 1 315 ? 12.144 1.112 -7.039 1.00 94.06 315 VAL A C 1
ATOM 2428 O O . VAL A 1 315 ? 11.469 1.794 -7.806 1.00 94.06 315 VAL A O 1
ATOM 2431 N N . PHE A 1 316 ? 11.873 1.034 -5.741 1.00 93.94 316 PHE A N 1
ATOM 2432 C CA . PHE A 1 316 ? 10.753 1.765 -5.157 1.00 93.94 316 PHE A CA 1
ATOM 2433 C C . PHE A 1 316 ? 11.064 3.257 -5.009 1.00 93.94 316 PHE A C 1
ATOM 2435 O O . PHE A 1 316 ? 12.034 3.630 -4.347 1.00 93.94 316 PHE A O 1
ATOM 2442 N N . ASP A 1 317 ? 10.212 4.108 -5.581 1.00 91.38 317 ASP A N 1
ATOM 2443 C CA . ASP A 1 317 ? 10.249 5.548 -5.358 1.00 91.38 317 ASP A CA 1
ATOM 2444 C C . ASP A 1 317 ? 9.224 5.941 -4.287 1.00 91.38 317 ASP A C 1
ATOM 2446 O O . ASP A 1 317 ? 8.008 5.914 -4.499 1.00 91.38 317 ASP A O 1
ATOM 2450 N N . VAL A 1 318 ? 9.730 6.338 -3.115 1.00 89.69 318 VAL A N 1
ATOM 2451 C CA . VAL A 1 318 ? 8.909 6.717 -1.953 1.00 89.69 318 VAL A CA 1
ATOM 2452 C C . VAL A 1 318 ? 7.983 7.886 -2.253 1.00 89.69 318 VAL A C 1
ATOM 2454 O O . VAL A 1 318 ? 6.919 8.010 -1.644 1.00 89.69 318 VAL A O 1
ATOM 2457 N N . GLN A 1 319 ? 8.374 8.738 -3.195 1.00 87.25 319 GLN A N 1
ATOM 2458 C CA . GLN A 1 319 ? 7.604 9.905 -3.552 1.00 87.25 319 GLN A CA 1
ATOM 2459 C C . GLN A 1 319 ? 6.405 9.480 -4.387 1.00 87.25 319 GLN A C 1
ATOM 2461 O O . GLN A 1 319 ? 5.275 9.582 -3.911 1.00 87.25 319 GLN A O 1
ATOM 2466 N N . SER A 1 320 ? 6.604 8.935 -5.582 1.00 86.69 320 SER A N 1
ATOM 2467 C CA . SER A 1 320 ? 5.500 8.452 -6.423 1.00 86.69 320 SER A CA 1
ATOM 2468 C C . SER A 1 320 ? 4.726 7.265 -5.842 1.00 86.69 320 SER A C 1
ATOM 2470 O O . SER A 1 320 ? 3.625 7.000 -6.320 1.00 86.69 320 SER A O 1
ATOM 2472 N N . GLN A 1 321 ? 5.234 6.612 -4.788 1.00 92.88 321 GLN A N 1
ATOM 2473 C CA . GLN A 1 321 ? 4.600 5.460 -4.138 1.00 92.88 321 GLN A CA 1
ATOM 2474 C C . GLN A 1 321 ? 4.433 4.271 -5.099 1.00 92.88 321 GLN A C 1
ATOM 2476 O O . GLN A 1 321 ? 3.477 3.500 -4.992 1.00 92.88 321 GLN A O 1
ATOM 2481 N N . VAL A 1 322 ? 5.372 4.123 -6.039 1.00 92.94 322 VAL A N 1
ATOM 2482 C CA . VAL A 1 322 ? 5.422 3.039 -7.027 1.00 92.94 322 VAL A CA 1
ATOM 2483 C C . VAL A 1 322 ? 6.862 2.607 -7.303 1.00 92.94 322 VAL A C 1
ATOM 2485 O O . VAL A 1 322 ? 7.812 3.351 -7.068 1.00 92.94 322 VAL A O 1
ATOM 2488 N N . CYS A 1 323 ? 7.035 1.394 -7.820 1.00 93.56 323 CYS A N 1
ATOM 2489 C CA . CYS A 1 323 ? 8.301 0.937 -8.375 1.00 93.56 323 CYS A CA 1
ATOM 2490 C C . CYS A 1 323 ? 8.535 1.588 -9.748 1.00 93.56 323 CYS A C 1
ATOM 2492 O O . CYS A 1 323 ? 7.641 1.647 -10.598 1.00 93.56 323 CYS A O 1
ATOM 2494 N N . VAL A 1 324 ? 9.746 2.072 -9.983 1.00 91.00 324 VAL A N 1
ATOM 2495 C CA . VAL A 1 324 ? 10.155 2.819 -11.178 1.00 91.00 324 VAL A CA 1
ATOM 2496 C C . VAL A 1 324 ? 11.451 2.240 -11.729 1.00 91.00 324 VAL A C 1
ATOM 2498 O O . VAL A 1 324 ? 12.174 1.573 -10.994 1.00 91.00 324 VAL A O 1
ATOM 2501 N N . TRP A 1 325 ? 11.760 2.442 -13.009 1.00 87.44 325 TRP A N 1
ATOM 2502 C CA . TRP A 1 325 ? 13.011 1.915 -13.571 1.00 87.44 325 TRP A CA 1
ATOM 2503 C C . TRP A 1 325 ? 14.230 2.501 -12.847 1.00 87.44 325 TRP A C 1
ATOM 2505 O O . TRP A 1 325 ? 14.303 3.713 -12.640 1.00 87.44 325 TRP A O 1
ATOM 2515 N N . ASP A 1 326 ? 15.176 1.644 -12.450 1.00 86.50 326 ASP A N 1
ATOM 2516 C CA . ASP A 1 326 ? 16.402 2.096 -11.786 1.00 86.50 326 ASP A CA 1
ATOM 2517 C C . ASP A 1 326 ? 17.345 2.722 -12.819 1.00 86.50 326 ASP A C 1
ATOM 2519 O O . ASP A 1 326 ? 18.005 2.037 -13.600 1.00 86.50 326 ASP A O 1
ATOM 2523 N N . THR A 1 327 ? 17.395 4.053 -12.820 1.00 76.38 327 THR A N 1
ATOM 2524 C CA . THR A 1 327 ? 18.244 4.843 -13.719 1.00 76.38 327 THR A CA 1
ATOM 2525 C C . THR A 1 327 ? 19.735 4.703 -13.413 1.00 76.38 327 THR A C 1
ATOM 2527 O O . THR A 1 327 ? 20.556 5.053 -14.259 1.00 76.38 327 THR A O 1
ATOM 2530 N N . ASN A 1 328 ? 20.099 4.186 -12.233 1.00 69.38 328 ASN A N 1
ATOM 2531 C CA . ASN A 1 328 ? 21.488 4.033 -11.797 1.00 69.38 328 ASN A CA 1
ATOM 2532 C C . ASN A 1 328 ? 22.024 2.607 -11.971 1.00 69.38 328 ASN A C 1
ATOM 2534 O O . ASN A 1 328 ? 23.232 2.392 -11.864 1.00 69.38 328 ASN A O 1
ATOM 2538 N N . SER A 1 329 ? 21.165 1.621 -12.228 1.00 54.97 329 SER A N 1
ATOM 2539 C CA . SER A 1 329 ? 21.606 0.263 -12.534 1.00 54.97 329 SER A CA 1
ATOM 2540 C C . SER A 1 329 ? 21.786 0.085 -14.038 1.00 54.97 329 SER A C 1
ATOM 2542 O O . SER A 1 329 ? 20.838 0.237 -14.808 1.00 54.97 329 SER A O 1
ATOM 2544 N N . GLN A 1 330 ? 22.990 -0.312 -14.462 1.00 42.41 330 GLN A N 1
ATOM 2545 C CA . GLN A 1 330 ? 23.164 -0.984 -15.751 1.00 42.41 330 GLN A CA 1
ATOM 2546 C C . GLN A 1 330 ? 22.134 -2.123 -15.859 1.00 42.41 330 GLN A C 1
ATOM 2548 O O . GLN A 1 330 ? 21.940 -2.838 -14.871 1.00 42.41 330 GLN A O 1
ATOM 2553 N N . PRO A 1 331 ? 21.470 -2.312 -17.015 1.00 42.78 331 PRO A N 1
ATOM 2554 C CA . PRO A 1 331 ? 20.431 -3.321 -17.164 1.00 42.78 331 PRO A CA 1
ATOM 2555 C C . PRO A 1 331 ? 21.028 -4.707 -16.912 1.00 42.78 331 PRO A C 1
ATOM 2557 O O . PRO A 1 331 ? 21.759 -5.251 -17.740 1.00 42.78 331 PRO A O 1
ATOM 2560 N N . GLY A 1 332 ? 20.728 -5.268 -15.741 1.00 40.78 332 GLY A N 1
ATOM 2561 C CA . GLY A 1 332 ? 20.992 -6.665 -15.444 1.00 40.78 332 GLY A CA 1
ATOM 2562 C C . GLY A 1 332 ? 20.210 -7.524 -16.431 1.00 40.78 332 GLY A C 1
ATOM 2563 O O . GLY A 1 332 ? 19.037 -7.262 -16.698 1.00 40.78 332 GLY A O 1
ATOM 2564 N N . THR A 1 333 ? 20.876 -8.521 -17.004 1.00 34.41 333 THR A N 1
ATOM 2565 C CA . THR A 1 333 ? 20.302 -9.488 -17.941 1.00 34.41 333 THR A CA 1
ATOM 2566 C C . THR A 1 333 ? 18.972 -10.024 -17.405 1.00 34.41 333 THR A C 1
ATOM 2568 O O . THR A 1 333 ? 18.943 -10.667 -16.354 1.00 34.41 333 THR A O 1
ATOM 2571 N N . LEU A 1 334 ? 17.875 -9.750 -18.117 1.00 37.91 334 LEU A N 1
ATOM 2572 C CA . LEU A 1 334 ? 16.578 -10.386 -17.885 1.00 37.91 334 LEU A CA 1
ATOM 2573 C C . LEU A 1 334 ? 16.770 -11.913 -17.819 1.00 37.91 334 LEU A C 1
ATOM 2575 O O . LEU A 1 334 ? 17.498 -12.453 -18.656 1.00 37.91 334 LEU A O 1
ATOM 2579 N N . PRO A 1 335 ? 16.138 -12.625 -16.866 1.00 33.25 335 PRO A N 1
ATOM 2580 C CA . PRO A 1 335 ? 16.156 -14.078 -16.868 1.00 33.25 335 PRO A CA 1
ATOM 2581 C C . PRO A 1 335 ? 15.504 -14.570 -18.162 1.00 33.25 335 PRO A C 1
ATOM 2583 O O . PRO A 1 335 ? 14.343 -14.273 -18.445 1.00 33.25 335 PRO A O 1
ATOM 2586 N N . THR A 1 336 ? 16.296 -15.282 -18.955 1.00 32.28 336 THR A N 1
ATOM 2587 C CA . THR A 1 336 ? 15.949 -15.883 -20.240 1.00 32.28 336 THR A CA 1
ATOM 2588 C C . THR A 1 336 ? 14.697 -16.754 -20.098 1.00 32.28 336 THR A C 1
ATOM 2590 O O . THR A 1 336 ? 14.739 -17.771 -19.401 1.00 32.28 336 THR A O 1
ATOM 2593 N N . PRO A 1 337 ? 13.580 -16.428 -20.770 1.00 33.91 337 PRO A N 1
ATOM 2594 C CA . PRO A 1 337 ? 12.594 -17.432 -21.127 1.00 33.91 337 PRO A CA 1
ATOM 2595 C C . PRO A 1 337 ? 13.189 -18.321 -22.235 1.00 33.91 337 PRO A C 1
ATOM 2597 O O . PRO A 1 337 ? 14.095 -17.911 -22.956 1.00 33.91 337 PRO A O 1
ATOM 2600 N N . ALA A 1 338 ? 12.682 -19.547 -22.334 1.00 35.62 338 ALA A N 1
ATOM 2601 C CA . ALA A 1 338 ? 13.048 -20.612 -23.272 1.00 35.62 338 ALA A CA 1
ATOM 2602 C C . ALA A 1 338 ? 13.366 -20.161 -24.728 1.00 35.62 338 ALA A C 1
ATOM 2604 O O . ALA A 1 338 ? 12.886 -19.124 -25.187 1.00 35.62 338 ALA A O 1
ATOM 2605 N N . PRO A 1 339 ? 14.164 -20.945 -25.481 1.00 33.97 339 PRO A N 1
ATOM 2606 C CA . PRO A 1 339 ? 14.926 -20.457 -26.622 1.00 33.97 339 PRO A CA 1
ATOM 2607 C C . PRO A 1 339 ? 14.028 -20.215 -27.833 1.00 33.97 339 PRO A C 1
ATOM 2609 O O . PRO A 1 339 ? 13.626 -21.162 -28.498 1.00 33.97 339 PRO A O 1
ATOM 2612 N N . TYR A 1 340 ? 13.791 -18.949 -28.169 1.00 36.00 340 TYR A N 1
ATOM 2613 C CA . TYR A 1 340 ? 13.385 -18.553 -29.513 1.00 36.00 340 TYR A CA 1
ATOM 2614 C C . TYR A 1 340 ? 14.093 -17.253 -29.916 1.00 36.00 340 TYR A C 1
ATOM 2616 O O . TYR A 1 340 ? 13.830 -16.190 -29.375 1.00 36.00 340 TYR A O 1
ATOM 2624 N N . VAL A 1 341 ? 15.000 -17.423 -30.883 1.00 33.22 341 VAL A N 1
ATOM 2625 C CA . VAL A 1 341 ? 15.421 -16.502 -31.952 1.00 33.22 341 VAL A CA 1
ATOM 2626 C C . VAL A 1 341 ? 15.955 -15.114 -31.554 1.00 33.22 341 VAL A C 1
ATOM 2628 O O . VAL A 1 341 ? 15.259 -14.227 -31.081 1.00 33.22 341 VAL A O 1
ATOM 2631 N N . SER A 1 342 ? 17.242 -14.948 -31.867 1.00 26.27 342 SER A N 1
ATOM 2632 C CA . SER A 1 342 ? 18.071 -13.744 -31.805 1.00 26.27 342 SER A CA 1
ATOM 2633 C C . SER A 1 342 ? 17.423 -12.490 -32.402 1.00 26.27 342 SER A C 1
ATOM 2635 O O . SER A 1 342 ? 17.229 -12.408 -33.612 1.00 26.27 342 SER A O 1
ATOM 2637 N N . THR A 1 343 ? 17.254 -11.463 -31.570 1.00 32.22 343 THR A N 1
ATOM 2638 C CA . THR A 1 343 ? 17.505 -10.070 -31.963 1.00 32.22 343 THR A CA 1
ATOM 2639 C C . THR A 1 343 ? 18.251 -9.374 -30.829 1.00 32.22 343 THR A C 1
ATOM 2641 O O . THR A 1 343 ? 17.700 -9.140 -29.754 1.00 32.22 343 THR A O 1
ATOM 2644 N N . GLN A 1 344 ? 19.531 -9.091 -31.070 1.00 29.22 344 GLN A N 1
ATOM 2645 C CA . GLN A 1 344 ? 20.408 -8.298 -30.211 1.00 29.22 344 GLN A CA 1
ATOM 2646 C C . GLN A 1 344 ? 19.774 -6.924 -29.937 1.00 29.22 344 GLN A C 1
ATOM 2648 O O . GLN A 1 344 ? 19.584 -6.140 -30.862 1.00 29.22 344 GLN A O 1
ATOM 2653 N N . ALA A 1 345 ? 19.469 -6.624 -28.674 1.00 35.19 345 ALA A N 1
ATOM 2654 C CA . ALA A 1 345 ? 19.140 -5.271 -28.234 1.00 35.19 345 ALA A CA 1
ATOM 2655 C C . ALA A 1 345 ? 20.443 -4.552 -27.826 1.00 35.19 345 ALA A C 1
ATOM 2657 O O . ALA A 1 345 ? 21.131 -5.034 -26.919 1.00 35.19 345 ALA A O 1
ATOM 2658 N N . PRO A 1 346 ? 20.822 -3.437 -28.479 1.00 34.94 346 PRO A N 1
ATOM 2659 C CA . PRO A 1 346 ? 22.034 -2.711 -28.146 1.00 34.94 346 PRO A CA 1
ATOM 2660 C C . PRO A 1 346 ? 21.837 -1.848 -26.896 1.00 34.94 346 PRO A C 1
ATOM 2662 O O . PRO A 1 346 ? 20.864 -1.112 -26.743 1.00 34.94 346 PRO A O 1
ATOM 2665 N N . GLN A 1 347 ? 22.817 -1.949 -26.006 1.00 36.75 347 GLN A N 1
ATOM 2666 C CA . GLN A 1 347 ? 22.999 -1.150 -24.805 1.00 36.75 347 GLN A CA 1
ATOM 2667 C C . GLN A 1 347 ? 23.344 0.300 -25.192 1.00 36.75 347 GLN A C 1
ATOM 2669 O O . GLN A 1 347 ? 24.469 0.570 -25.597 1.00 36.75 347 GLN A O 1
ATOM 2674 N N . ASN A 1 348 ? 22.399 1.238 -25.090 1.00 40.69 348 ASN A N 1
ATOM 2675 C CA . ASN A 1 348 ? 22.691 2.675 -24.985 1.00 40.69 348 ASN A CA 1
ATOM 2676 C C . ASN A 1 348 ? 21.458 3.432 -24.471 1.00 40.69 348 ASN A C 1
ATOM 2678 O O . ASN A 1 348 ? 20.336 3.156 -24.878 1.00 40.69 348 ASN A O 1
ATOM 2682 N N . ALA A 1 349 ? 21.640 4.356 -23.532 1.00 50.16 349 ALA A N 1
ATOM 2683 C CA . ALA A 1 349 ? 20.584 4.910 -22.679 1.00 50.16 349 ALA A CA 1
ATOM 2684 C C . ALA A 1 349 ? 19.938 6.203 -23.225 1.00 50.16 349 ALA A C 1
ATOM 2686 O O . ALA A 1 349 ? 19.971 7.230 -22.552 1.00 50.16 349 ALA A O 1
ATOM 2687 N N . GLN A 1 350 ? 19.354 6.191 -24.431 1.00 58.25 350 GLN A N 1
ATOM 2688 C CA . GLN A 1 350 ? 18.821 7.429 -25.043 1.00 58.25 350 GLN A CA 1
ATOM 2689 C C . GLN A 1 350 ? 17.289 7.527 -25.123 1.00 58.25 350 GLN A C 1
ATOM 2691 O O . GLN A 1 350 ? 16.750 8.521 -25.599 1.00 58.25 350 GLN A O 1
ATOM 2696 N N . CYS A 1 351 ? 16.578 6.536 -24.584 1.00 70.62 351 CYS A N 1
ATOM 2697 C CA . CYS A 1 351 ? 15.124 6.564 -24.419 1.00 70.62 351 CYS A CA 1
ATOM 2698 C C . CYS A 1 351 ? 14.810 6.772 -22.948 1.00 70.62 351 CYS A C 1
ATOM 2700 O O . CYS A 1 351 ? 14.740 5.812 -22.187 1.00 70.62 351 CYS A O 1
ATOM 2702 N N . GLY A 1 352 ? 14.700 8.031 -22.546 1.00 78.38 352 GLY A N 1
ATOM 2703 C CA . GLY A 1 352 ? 14.448 8.415 -21.166 1.00 78.38 352 GLY A CA 1
ATOM 2704 C C . GLY A 1 352 ? 13.353 9.463 -21.083 1.00 78.38 352 GLY A C 1
ATOM 2705 O O . GLY A 1 352 ? 12.949 10.052 -22.083 1.00 78.38 352 GLY A O 1
ATOM 2706 N N . CYS A 1 353 ? 12.885 9.695 -19.866 1.00 79.12 353 CYS A N 1
ATOM 2707 C CA . CYS A 1 353 ? 11.877 10.704 -19.602 1.00 79.12 353 CYS A CA 1
ATOM 2708 C C . CYS A 1 353 ? 12.513 12.074 -19.394 1.00 79.12 353 CYS A C 1
ATOM 2710 O O . CYS A 1 353 ? 13.284 12.271 -18.454 1.00 79.12 353 CYS A O 1
ATOM 2712 N N . THR A 1 354 ? 12.147 13.054 -20.218 1.00 80.12 354 THR A N 1
ATOM 2713 C CA . THR A 1 354 ? 12.612 14.437 -20.034 1.00 80.12 354 THR A CA 1
ATOM 2714 C C . THR A 1 354 ? 11.846 15.089 -18.886 1.00 80.12 354 THR A C 1
ATOM 2716 O O . THR A 1 354 ? 10.784 15.666 -19.099 1.00 80.12 354 THR A O 1
ATOM 2719 N N . GLY A 1 355 ? 12.375 14.989 -17.662 1.00 76.38 355 GLY A N 1
ATOM 2720 C CA . GLY A 1 355 ? 11.817 15.616 -16.451 1.00 76.38 355 GLY A CA 1
ATOM 2721 C C . GLY A 1 355 ? 10.774 14.783 -15.695 1.00 76.38 355 GLY A C 1
ATOM 2722 O O . GLY A 1 355 ? 10.191 15.276 -14.729 1.00 76.38 355 GLY A O 1
ATOM 2723 N N . GLY A 1 356 ? 10.536 13.547 -16.130 1.00 78.56 356 GLY A N 1
ATOM 2724 C CA . GLY A 1 356 ? 9.617 12.599 -15.505 1.00 78.56 356 GLY A CA 1
ATOM 2725 C C . GLY A 1 356 ? 10.343 11.341 -15.053 1.00 78.56 356 GLY A C 1
ATOM 2726 O O . GLY A 1 356 ? 11.540 11.179 -15.285 1.00 78.56 356 GLY A O 1
ATOM 2727 N N . VAL A 1 357 ? 9.602 10.436 -14.432 1.00 82.06 357 VAL A N 1
ATOM 2728 C CA . VAL A 1 357 ? 10.101 9.121 -14.045 1.00 82.06 357 VAL A CA 1
ATOM 2729 C C . VAL A 1 357 ? 9.626 8.097 -15.066 1.00 82.06 357 VAL A C 1
ATOM 2731 O O . VAL A 1 357 ? 8.440 8.041 -15.393 1.00 82.06 357 VAL A O 1
ATOM 2734 N N . GLN A 1 358 ? 10.546 7.293 -15.592 1.00 84.50 358 GLN A N 1
ATOM 2735 C CA . GLN A 1 358 ? 10.186 6.224 -16.513 1.00 84.50 358 GLN A CA 1
ATOM 2736 C C . GLN A 1 358 ? 9.464 5.123 -15.744 1.00 84.50 358 GLN A C 1
ATOM 2738 O O . GLN A 1 358 ? 10.001 4.558 -14.788 1.00 84.50 358 GLN A O 1
ATOM 2743 N N . ILE A 1 359 ? 8.252 4.795 -16.186 1.00 82.00 359 ILE A N 1
ATOM 2744 C CA . ILE A 1 359 ? 7.441 3.749 -15.559 1.00 82.00 359 ILE A CA 1
ATOM 2745 C C . ILE A 1 359 ? 7.235 2.538 -16.461 1.00 82.00 359 ILE A C 1
ATOM 2747 O O . ILE A 1 359 ? 6.900 1.482 -15.953 1.00 82.00 359 ILE A O 1
ATOM 2751 N N . GLY A 1 360 ? 7.460 2.628 -17.770 1.00 84.44 360 GLY A N 1
ATOM 2752 C CA . GLY A 1 360 ? 7.200 1.518 -18.690 1.00 84.44 360 GLY A CA 1
ATOM 2753 C C . GLY A 1 360 ? 7.459 1.898 -20.139 1.00 84.44 360 GLY A C 1
ATOM 2754 O O . GLY A 1 360 ? 8.038 2.953 -20.411 1.00 84.44 360 GLY A O 1
ATOM 2755 N N . SER A 1 361 ? 6.996 1.052 -21.052 1.00 85.62 361 SER A N 1
ATOM 2756 C CA . SER A 1 361 ? 7.022 1.295 -22.499 1.00 85.62 361 SER A CA 1
ATOM 2757 C C . SER A 1 361 ? 5.613 1.593 -23.014 1.00 85.62 361 SER A C 1
ATOM 2759 O O . SER A 1 361 ? 4.645 1.026 -22.504 1.00 85.62 361 SER A O 1
ATOM 2761 N N . CYS A 1 362 ? 5.479 2.465 -24.015 1.00 83.88 362 CYS A N 1
ATOM 2762 C CA . CYS A 1 362 ? 4.167 2.734 -24.608 1.00 83.88 362 CYS A CA 1
ATOM 2763 C C . CYS A 1 362 ? 3.690 1.560 -25.460 1.00 83.88 362 CYS A C 1
ATOM 2765 O O . CYS A 1 362 ? 4.496 0.813 -26.020 1.00 83.88 362 CYS A O 1
ATOM 2767 N N . ASN A 1 363 ? 2.374 1.438 -25.630 1.00 82.25 363 ASN A N 1
ATOM 2768 C CA . ASN A 1 363 ? 1.830 0.541 -26.647 1.00 82.25 363 ASN A CA 1
ATOM 2769 C C . ASN A 1 363 ? 1.938 1.150 -28.065 1.00 82.25 363 ASN A C 1
ATOM 2771 O O . ASN A 1 363 ? 2.344 2.298 -28.244 1.00 82.25 363 ASN A O 1
ATOM 2775 N N . GLN A 1 364 ? 1.532 0.383 -29.082 1.00 84.12 364 GLN A N 1
ATOM 2776 C CA . GLN A 1 364 ? 1.543 0.814 -30.491 1.00 84.12 364 GLN A CA 1
ATOM 2777 C C . GLN A 1 364 ? 0.641 2.032 -30.777 1.00 84.12 364 GLN A C 1
ATOM 2779 O O . GLN A 1 364 ? 0.812 2.687 -31.798 1.00 84.12 364 GLN A O 1
ATOM 2784 N N . ASN A 1 365 ? -0.286 2.356 -29.869 1.00 85.19 365 ASN A N 1
ATOM 2785 C CA . ASN A 1 365 ? -1.197 3.497 -29.962 1.00 85.19 365 ASN A CA 1
ATOM 2786 C C . ASN A 1 365 ? -0.711 4.715 -29.150 1.00 85.19 365 ASN A C 1
ATOM 2788 O O . ASN A 1 365 ? -1.506 5.617 -28.891 1.00 85.19 365 ASN A O 1
ATOM 2792 N N . TYR A 1 366 ? 0.554 4.742 -28.707 1.00 85.06 366 TYR A N 1
ATOM 2793 C CA . TYR A 1 366 ? 1.129 5.800 -27.857 1.00 85.06 366 TYR A CA 1
ATOM 2794 C C . TYR A 1 366 ? 0.409 5.988 -26.511 1.00 85.06 366 TYR A C 1
ATOM 2796 O O . TYR A 1 366 ? 0.411 7.076 -25.935 1.00 85.06 366 TYR A O 1
ATOM 2804 N N . GLN A 1 367 ? -0.215 4.931 -25.989 1.00 82.44 367 GLN A N 1
ATOM 2805 C CA . GLN A 1 367 ? -0.917 4.972 -24.708 1.00 82.44 367 GLN A CA 1
ATOM 2806 C C . GLN A 1 367 ? -0.025 4.453 -23.588 1.00 82.44 367 GLN A C 1
ATOM 2808 O O . GLN A 1 367 ? 0.773 3.529 -23.773 1.00 82.44 367 GLN A O 1
ATOM 2813 N N . CYS A 1 368 ? -0.222 5.037 -22.413 1.00 82.19 368 CYS A N 1
ATOM 2814 C CA . CYS A 1 368 ? 0.470 4.702 -21.185 1.00 82.19 368 CYS A CA 1
ATOM 2815 C C . CYS A 1 368 ? -0.530 4.605 -20.024 1.00 82.19 368 CYS A C 1
ATOM 2817 O O . CYS A 1 368 ? -1.616 5.183 -20.102 1.00 82.19 368 CYS A O 1
ATOM 2819 N N . PRO A 1 369 ? -0.214 3.858 -18.952 1.00 79.81 369 PRO A N 1
ATOM 2820 C CA . PRO A 1 369 ? -1.127 3.709 -17.827 1.00 79.81 369 PRO A CA 1
ATOM 2821 C C . PRO A 1 369 ? -1.261 5.008 -17.019 1.00 79.81 369 PRO A C 1
ATOM 2823 O O . PRO A 1 369 ? -0.287 5.709 -16.740 1.00 79.81 369 PRO A O 1
ATOM 2826 N N . GLY A 1 370 ? -2.479 5.289 -16.573 1.00 78.25 370 GLY A N 1
ATOM 2827 C CA . GLY A 1 370 ? -2.788 6.399 -15.679 1.00 78.25 370 GLY A CA 1
ATOM 2828 C C . GLY A 1 370 ? -2.568 7.764 -16.328 1.00 78.25 370 GLY A C 1
ATOM 2829 O O . GLY A 1 370 ? -2.943 7.977 -17.477 1.00 78.25 370 GLY A O 1
ATOM 2830 N N . GLN A 1 371 ? -1.935 8.681 -15.593 1.00 80.56 371 GLN A N 1
ATOM 2831 C CA . GLN A 1 371 ? -1.611 10.037 -16.062 1.00 80.56 371 GLN A CA 1
ATOM 2832 C C . GLN A 1 371 ? -0.224 10.137 -16.721 1.00 80.56 371 GLN A C 1
ATOM 2834 O O . GLN A 1 371 ? 0.298 11.236 -16.918 1.00 80.56 371 GLN A O 1
ATOM 2839 N N . SER A 1 372 ? 0.419 9.007 -17.021 1.00 82.69 372 SER A N 1
ATOM 2840 C CA . SER A 1 372 ? 1.717 9.021 -17.694 1.00 82.69 372 SER A CA 1
ATOM 2841 C C . SER A 1 372 ? 1.581 9.359 -19.181 1.00 82.69 372 SER A C 1
ATOM 2843 O O . SER A 1 372 ? 0.569 9.077 -19.821 1.00 82.69 372 SER A O 1
ATOM 2845 N N . VAL A 1 373 ? 2.618 9.986 -19.730 1.00 85.50 373 VAL A N 1
ATOM 2846 C CA . VAL A 1 373 ? 2.655 10.457 -21.117 1.00 85.50 373 VAL A CA 1
ATOM 2847 C C . VAL A 1 373 ? 3.637 9.604 -21.903 1.00 85.50 373 VAL A C 1
ATOM 2849 O O . VAL A 1 373 ? 4.758 9.370 -21.445 1.00 85.50 373 VAL A O 1
ATOM 2852 N N . CYS A 1 374 ? 3.233 9.165 -23.093 1.00 86.50 374 CYS A N 1
ATOM 2853 C CA . CYS A 1 374 ? 4.141 8.493 -24.007 1.00 86.50 374 CYS A CA 1
ATOM 2854 C C . CYS A 1 374 ? 5.118 9.498 -24.629 1.00 86.50 374 CYS A C 1
ATOM 2856 O O . CYS A 1 374 ? 4.700 10.420 -25.330 1.00 86.50 374 CYS A O 1
ATOM 2858 N N . GLN A 1 375 ? 6.415 9.318 -24.389 1.00 87.62 375 GLN A N 1
ATOM 2859 C CA . GLN A 1 375 ? 7.475 10.072 -25.049 1.00 87.62 375 GLN A CA 1
ATOM 2860 C C . GLN A 1 375 ? 8.154 9.198 -26.098 1.00 87.62 375 GLN A C 1
ATOM 2862 O O . GLN A 1 375 ? 8.579 8.077 -25.815 1.00 87.62 375 GLN A O 1
ATOM 2867 N N . VAL A 1 376 ? 8.255 9.730 -27.314 1.00 84.94 376 VAL A N 1
ATOM 2868 C CA . VAL A 1 376 ? 8.942 9.076 -28.426 1.00 84.94 376 VAL A CA 1
ATOM 2869 C C . VAL A 1 376 ? 10.360 9.627 -28.507 1.00 84.94 376 VAL A C 1
ATOM 2871 O O . VAL A 1 376 ? 10.553 10.832 -28.655 1.00 84.94 376 VAL A O 1
ATOM 2874 N N . GLY A 1 377 ? 11.348 8.746 -28.400 1.00 82.31 377 GLY A N 1
ATOM 2875 C CA . GLY A 1 377 ? 12.759 9.048 -28.609 1.00 82.31 377 GLY A CA 1
ATOM 2876 C C . GLY A 1 377 ? 13.315 8.310 -29.825 1.00 82.31 377 GLY A C 1
ATOM 2877 O O . GLY A 1 377 ? 12.643 7.482 -30.445 1.00 82.31 377 GLY A O 1
ATOM 2878 N N . GLN A 1 378 ? 14.571 8.591 -30.153 1.00 76.81 378 GLN A N 1
ATOM 2879 C CA . GLN A 1 378 ? 15.344 7.805 -31.110 1.00 76.81 378 GLN A CA 1
ATOM 2880 C C . GLN A 1 378 ? 16.589 7.270 -30.417 1.00 76.81 378 GLN A C 1
ATOM 2882 O O . GLN A 1 378 ? 17.313 8.018 -29.760 1.00 76.81 378 GLN A O 1
ATOM 2887 N N . ASN A 1 379 ? 16.848 5.980 -30.588 1.00 70.19 379 ASN A N 1
ATOM 2888 C CA . ASN A 1 379 ? 18.044 5.329 -30.086 1.00 70.19 379 ASN A CA 1
ATOM 2889 C C . ASN A 1 379 ? 18.633 4.459 -31.191 1.00 70.19 379 ASN A C 1
ATOM 2891 O O . ASN A 1 379 ? 17.964 3.568 -31.707 1.00 70.19 379 ASN A O 1
ATOM 2895 N N . ALA A 1 380 ? 19.858 4.783 -31.609 1.00 67.50 380 ALA A N 1
ATOM 2896 C CA . ALA A 1 380 ? 20.570 4.100 -32.692 1.00 67.50 380 ALA A CA 1
ATOM 2897 C C . ALA A 1 380 ? 19.749 3.932 -33.995 1.00 67.50 380 ALA A C 1
ATOM 2899 O O . ALA A 1 380 ? 19.843 2.915 -34.676 1.00 67.50 380 ALA A O 1
ATOM 2900 N N . GLY A 1 381 ? 18.917 4.924 -34.338 1.00 71.44 381 GLY A N 1
ATOM 2901 C CA . GLY A 1 381 ? 18.059 4.894 -35.531 1.00 71.44 381 GLY A CA 1
ATOM 2902 C C . GLY A 1 381 ? 16.750 4.110 -35.374 1.00 71.44 381 GLY A C 1
ATOM 2903 O O . GLY A 1 381 ? 15.919 4.148 -36.278 1.00 71.44 381 GLY A O 1
ATOM 2904 N N . GLN A 1 382 ? 16.516 3.456 -34.233 1.00 74.75 382 GLN A N 1
ATOM 2905 C CA . GLN A 1 382 ? 15.221 2.869 -33.896 1.00 74.75 382 GLN A CA 1
ATOM 2906 C C . GLN A 1 382 ? 14.401 3.838 -33.040 1.00 74.75 382 GLN A C 1
ATOM 2908 O O . GLN A 1 382 ? 14.901 4.441 -32.086 1.00 74.75 382 GLN A O 1
ATOM 2913 N N . GLN A 1 383 ? 13.127 4.007 -33.397 1.00 80.19 383 GLN A N 1
ATOM 2914 C CA . GLN A 1 383 ? 12.178 4.744 -32.569 1.00 80.19 383 GLN A CA 1
ATOM 2915 C C . GLN A 1 383 ? 11.914 3.954 -31.289 1.00 80.19 383 GLN A C 1
ATOM 2917 O O . GLN A 1 383 ? 11.665 2.750 -31.331 1.00 80.19 383 GLN A O 1
ATOM 2922 N N . CYS A 1 384 ? 11.938 4.638 -30.155 1.00 83.75 384 CYS A N 1
ATOM 2923 C CA . CYS A 1 384 ? 11.569 4.066 -28.870 1.00 83.75 384 CYS A CA 1
ATOM 2924 C C . CYS A 1 384 ? 10.447 4.877 -28.245 1.00 83.75 384 CYS A C 1
ATOM 2926 O O . CYS A 1 384 ? 10.366 6.089 -28.428 1.00 83.75 384 CYS A O 1
ATOM 2928 N N . MET A 1 385 ? 9.576 4.203 -27.504 1.00 85.88 385 MET A N 1
ATOM 2929 C CA . MET A 1 385 ? 8.394 4.814 -26.912 1.00 85.88 385 MET A CA 1
ATOM 2930 C C . MET A 1 385 ? 8.354 4.462 -25.428 1.00 85.88 385 MET A C 1
ATOM 2932 O O . MET A 1 385 ? 8.167 3.298 -25.071 1.00 85.88 385 MET A O 1
ATOM 2936 N N . VAL A 1 386 ? 8.553 5.457 -24.566 1.00 86.62 386 VAL A N 1
ATOM 2937 C CA . VAL A 1 386 ? 8.625 5.283 -23.109 1.00 86.62 386 VAL A CA 1
ATOM 2938 C C . VAL A 1 386 ? 7.478 6.000 -22.409 1.00 86.62 386 VAL A C 1
ATOM 2940 O O . VAL A 1 386 ? 7.125 7.126 -22.751 1.00 86.62 386 VAL A O 1
ATOM 2943 N N . CYS A 1 387 ? 6.899 5.350 -21.405 1.00 86.62 387 CYS A N 1
ATOM 2944 C CA . CYS A 1 387 ? 5.877 5.947 -20.558 1.00 86.62 387 CYS A CA 1
ATOM 2945 C C . CYS A 1 387 ? 6.528 6.719 -19.420 1.00 86.62 387 CYS A C 1
ATOM 2947 O O . CYS A 1 387 ? 7.210 6.143 -18.564 1.00 86.62 387 CYS A O 1
ATOM 2949 N N . CYS A 1 388 ? 6.279 8.023 -19.413 1.00 84.75 388 CYS A N 1
ATOM 2950 C CA . CYS A 1 388 ? 6.870 8.965 -18.484 1.00 84.75 388 CYS A CA 1
ATOM 2951 C C . CYS A 1 388 ? 5.822 9.501 -17.527 1.00 84.75 388 CYS A C 1
ATOM 2953 O O . CYS A 1 388 ? 4.857 10.155 -17.926 1.00 84.75 388 CYS A O 1
ATOM 2955 N N . TYR A 1 389 ? 6.017 9.212 -16.247 1.00 83.62 389 TYR A N 1
ATOM 2956 C CA . TYR A 1 389 ? 5.178 9.718 -15.183 1.00 83.62 389 TYR A CA 1
ATOM 2957 C C . TYR A 1 389 ? 5.751 11.021 -14.636 1.00 83.62 389 TYR A C 1
ATOM 2959 O O . TYR A 1 389 ? 6.870 11.073 -14.123 1.00 83.62 389 TYR A O 1
ATOM 2967 N N . PHE A 1 390 ? 4.973 12.090 -14.745 1.00 78.50 390 PHE A N 1
ATOM 2968 C CA . PHE A 1 390 ? 5.359 13.413 -14.280 1.00 78.50 390 PHE A CA 1
ATOM 2969 C C . PHE A 1 390 ? 4.641 13.712 -12.978 1.00 78.50 390 PHE A C 1
ATOM 2971 O O . PHE A 1 390 ? 3.518 14.218 -12.969 1.00 78.50 390 PHE A O 1
ATOM 2978 N N . ARG A 1 391 ? 5.296 13.422 -11.853 1.00 67.69 391 ARG A N 1
ATOM 2979 C CA . ARG A 1 391 ? 4.739 13.822 -10.566 1.00 67.69 391 ARG A CA 1
ATOM 2980 C C . ARG A 1 391 ? 4.814 15.341 -10.446 1.00 67.69 391 ARG A C 1
ATOM 2982 O O . ARG A 1 391 ? 5.861 15.950 -10.670 1.00 67.69 391 ARG A O 1
ATOM 2989 N N . LYS A 1 392 ? 3.702 15.972 -10.065 1.00 58.06 392 LYS A N 1
ATOM 2990 C CA . LYS A 1 392 ? 3.698 17.394 -9.705 1.00 58.06 392 LYS A CA 1
ATOM 2991 C C . LYS A 1 392 ? 4.714 17.592 -8.575 1.00 58.06 392 LYS A C 1
ATOM 2993 O O . LYS A 1 392 ? 4.480 17.110 -7.469 1.00 58.06 392 LYS A O 1
ATOM 2998 N N . LYS A 1 393 ? 5.808 18.328 -8.819 1.00 51.56 393 LYS A N 1
ATOM 2999 C CA . LYS A 1 393 ? 6.600 18.907 -7.723 1.00 51.56 393 LYS A CA 1
ATOM 3000 C C . LYS A 1 393 ? 5.620 19.658 -6.824 1.00 51.56 393 LYS A C 1
ATOM 3002 O O . LYS A 1 393 ? 4.867 20.500 -7.327 1.00 51.56 393 LYS A O 1
ATOM 3007 N N . ALA A 1 394 ? 5.595 19.325 -5.533 1.00 46.12 394 ALA A N 1
ATOM 3008 C CA . ALA A 1 394 ? 4.822 20.071 -4.552 1.00 46.12 394 ALA A CA 1
ATOM 3009 C C . ALA A 1 394 ? 5.198 21.549 -4.710 1.00 46.12 394 ALA A C 1
ATOM 3011 O O . ALA A 1 394 ? 6.358 21.927 -4.531 1.00 46.12 394 ALA A O 1
ATOM 3012 N N . ARG A 1 395 ? 4.247 22.380 -5.156 1.00 39.38 395 ARG A N 1
ATOM 3013 C CA . ARG A 1 395 ? 4.473 23.823 -5.198 1.00 39.38 395 ARG A CA 1
ATOM 3014 C C . ARG A 1 395 ? 4.624 24.251 -3.744 1.00 39.38 395 ARG A C 1
ATOM 3016 O O . ARG A 1 395 ? 3.666 24.150 -2.985 1.00 39.38 395 ARG A O 1
ATOM 3023 N N . ARG A 1 396 ? 5.834 24.677 -3.372 1.00 33.53 396 ARG A N 1
ATOM 3024 C CA . ARG A 1 396 ? 6.054 25.464 -2.159 1.00 33.53 396 ARG A CA 1
ATOM 3025 C C . ARG A 1 396 ? 5.192 26.717 -2.318 1.00 33.53 396 ARG A C 1
ATOM 3027 O O . ARG A 1 396 ? 5.448 27.495 -3.236 1.00 33.53 396 ARG A O 1
ATOM 3034 N N . PHE A 1 397 ? 4.134 26.820 -1.525 1.00 33.50 397 PHE A N 1
ATOM 3035 C CA . PHE A 1 397 ? 3.451 28.085 -1.287 1.00 33.50 397 PHE A CA 1
ATOM 3036 C C . PHE A 1 397 ? 4.126 28.788 -0.120 1.00 33.50 397 PHE A C 1
ATOM 3038 O O . PHE A 1 397 ? 4.537 28.069 0.823 1.00 33.50 397 PHE A O 1
#

Foldseek 3Di:
DDDDDDDDDDDDDDDDDDDDDPDDPDQDLWDKAKALAKAFPPDFWAFALFQQKIWHFDQDPPWFPAARGMGGIHMDGHDPQWGAQLLVSDTDGPVVLVVLVVCLVDPNVVVDLLHADPPFFFKGKDWDWAFQPDWDQPPDLLRTDRDGIIMIAIDGPVVCVPCVVPPPPVVLVVFAAPDDDPPDQWGWHWYADPVRDTDIDTDNDDDDPPDDDDDDDDDDDDDDDDDDDDDAWDQDPVRDIHHDDDDSGSRGFTADPPDDPSFQVPAEAFDKGFQNIHAKHFHPVDQQWIWHFDDDPPHSGIGGTHTGGHRQQWGADSNSSYTFHDPPDDRDDDPDDDDDDDDDDDDDDWPADDQFTFHHFGDPVQGHRGPWGWDWTDDPNDIGTTTGHHDPDPPDD